Protein AF-A0A2N2EWG7-F1 (afdb_monomer)

Structure (mmCIF, N/CA/C/O backbone):
data_AF-A0A2N2EWG7-F1
#
_entry.id   AF-A0A2N2EWG7-F1
#
loop_
_atom_site.group_PDB
_atom_site.id
_atom_site.type_symbol
_atom_site.label_atom_id
_atom_site.label_alt_id
_atom_site.label_comp_id
_atom_site.label_asym_id
_atom_site.label_entity_id
_atom_site.label_seq_id
_atom_site.pdbx_PDB_ins_code
_atom_site.Cartn_x
_atom_site.Cartn_y
_atom_site.Cartn_z
_atom_site.occupancy
_atom_site.B_iso_or_equiv
_atom_site.auth_seq_id
_atom_site.auth_comp_id
_atom_site.auth_asym_id
_atom_site.auth_atom_id
_atom_site.pdbx_PDB_model_num
ATOM 1 N N . MET A 1 1 ? 13.189 10.263 -9.340 1.00 83.81 1 MET A N 1
ATOM 2 C CA . MET A 1 1 ? 13.014 10.207 -10.809 1.00 83.81 1 MET A CA 1
ATOM 3 C C . MET A 1 1 ? 13.813 9.030 -11.342 1.00 83.81 1 MET A C 1
ATOM 5 O O . MET A 1 1 ? 14.936 8.860 -10.896 1.00 83.81 1 MET A O 1
ATOM 9 N N . VAL A 1 2 ? 13.264 8.227 -12.261 1.00 85.94 2 VAL A N 1
ATOM 10 C CA . VAL A 1 2 ? 13.992 7.103 -12.879 1.00 85.94 2 VAL A CA 1
ATOM 11 C C . VAL A 1 2 ? 14.185 7.361 -14.363 1.00 85.94 2 VAL A C 1
ATOM 13 O O . VAL A 1 2 ? 13.211 7.573 -15.083 1.00 85.94 2 VAL A O 1
ATOM 16 N N . LEU A 1 3 ? 15.436 7.330 -14.805 1.00 79.25 3 LEU A N 1
ATOM 17 C CA . LEU A 1 3 ? 15.822 7.492 -16.194 1.00 79.25 3 LEU A CA 1
ATOM 18 C C . LEU A 1 3 ? 16.059 6.115 -16.815 1.00 79.25 3 LEU A C 1
ATOM 20 O O . LEU A 1 3 ? 17.023 5.425 -16.497 1.00 79.25 3 LEU A O 1
ATOM 24 N N . THR A 1 4 ? 15.134 5.692 -17.674 1.00 72.62 4 THR A N 1
ATOM 25 C CA . THR A 1 4 ? 15.161 4.329 -18.237 1.00 72.62 4 THR A CA 1
ATOM 26 C C . THR A 1 4 ? 16.084 4.191 -19.448 1.00 72.62 4 THR A C 1
ATOM 28 O O . THR A 1 4 ? 16.600 3.099 -19.666 1.00 72.62 4 THR A O 1
ATOM 31 N N . HIS A 1 5 ? 16.330 5.282 -20.189 1.00 67.25 5 HIS A N 1
ATOM 32 C CA . HIS A 1 5 ? 17.233 5.331 -21.344 1.00 67.25 5 HIS A CA 1
ATOM 33 C C . HIS A 1 5 ? 17.845 6.734 -21.536 1.00 67.25 5 HIS A C 1
ATOM 35 O O . HIS A 1 5 ? 17.292 7.737 -21.083 1.00 67.25 5 HIS A O 1
ATOM 41 N N . SER A 1 6 ? 18.982 6.824 -22.231 1.00 59.75 6 SER A N 1
ATOM 42 C CA . SER A 1 6 ? 19.779 8.059 -22.336 1.00 59.75 6 SER A CA 1
ATOM 43 C C . SER A 1 6 ? 19.158 9.157 -23.213 1.00 59.75 6 SER A C 1
ATOM 45 O O . SER A 1 6 ? 19.460 10.333 -23.011 1.00 59.75 6 SER A O 1
ATOM 47 N N . GLU A 1 7 ? 18.260 8.831 -24.151 1.00 59.31 7 GLU A N 1
ATOM 48 C CA . GLU A 1 7 ? 17.589 9.845 -24.988 1.00 59.31 7 GLU A CA 1
ATOM 49 C C . GLU A 1 7 ? 16.608 10.722 -24.184 1.00 59.31 7 GLU A C 1
ATOM 51 O O . GLU A 1 7 ? 16.435 11.896 -24.518 1.00 59.31 7 GLU A O 1
ATOM 56 N N . GLN A 1 8 ? 16.076 10.215 -23.061 1.00 62.16 8 GLN A N 1
ATOM 57 C CA . GLN A 1 8 ? 15.282 10.986 -22.089 1.00 62.16 8 GLN A CA 1
ATOM 58 C C . GLN A 1 8 ? 16.101 12.047 -21.337 1.00 62.16 8 GLN A C 1
ATOM 60 O O . GLN A 1 8 ? 15.524 12.968 -20.759 1.00 62.16 8 GLN A O 1
ATOM 65 N N . ALA A 1 9 ? 17.438 11.961 -21.348 1.00 59.84 9 ALA A N 1
ATOM 66 C CA . ALA A 1 9 ? 18.288 12.872 -20.583 1.00 59.84 9 ALA A CA 1
ATOM 67 C C . ALA A 1 9 ? 18.191 14.331 -21.062 1.00 59.84 9 ALA A C 1
ATOM 69 O O . ALA A 1 9 ? 18.396 15.260 -20.285 1.00 59.84 9 ALA A O 1
ATOM 70 N N . ARG A 1 10 ? 17.838 14.544 -22.337 1.00 61.44 10 ARG A N 1
ATOM 71 C CA . ARG A 1 10 ? 17.759 15.881 -22.951 1.00 61.44 10 ARG A CA 1
ATOM 72 C C . ARG A 1 10 ? 16.617 16.736 -22.399 1.00 61.44 10 ARG A C 1
ATOM 74 O O . ARG A 1 10 ? 16.722 17.959 -22.420 1.00 61.44 10 ARG A O 1
ATOM 81 N N . ASP A 1 11 ? 15.566 16.104 -21.880 1.00 67.44 11 ASP A N 1
ATOM 82 C CA . ASP A 1 11 ? 14.389 16.790 -21.336 1.00 67.44 11 ASP A CA 1
ATOM 83 C C . ASP A 1 11 ? 14.457 16.972 -19.806 1.00 67.44 11 ASP A C 1
ATOM 85 O O . ASP A 1 11 ? 13.598 17.634 -19.219 1.00 67.44 11 ASP A O 1
ATOM 89 N N . LEU A 1 12 ? 15.504 16.449 -19.149 1.00 73.12 12 LEU A N 1
ATOM 90 C CA . LEU A 1 12 ? 15.671 16.508 -17.690 1.00 73.12 12 LEU A CA 1
ATOM 91 C C . LEU A 1 12 ? 15.723 17.931 -17.150 1.00 73.12 12 LEU A C 1
ATOM 93 O O . LEU A 1 12 ? 15.145 18.204 -16.102 1.00 73.12 12 LEU A O 1
ATOM 97 N N . LYS A 1 13 ? 16.338 18.853 -17.894 1.00 71.94 13 LYS A N 1
ATOM 98 C CA . LYS A 1 13 ? 16.430 20.256 -17.489 1.00 71.94 13 LYS A CA 1
ATOM 99 C C . LYS A 1 13 ? 15.050 20.872 -17.241 1.00 71.94 13 LYS A C 1
ATOM 101 O O . LYS A 1 13 ? 14.829 21.510 -16.217 1.00 71.94 13 LY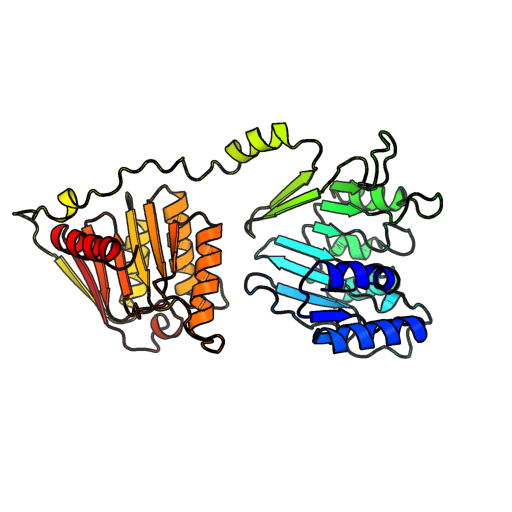S A O 1
ATOM 106 N N . GLN A 1 14 ? 14.086 20.628 -18.135 1.00 73.31 14 GLN A N 1
ATOM 107 C CA . GLN A 1 14 ? 12.720 21.128 -17.944 1.00 73.31 14 GLN A CA 1
ATOM 108 C C . GLN A 1 14 ? 12.051 20.480 -16.729 1.00 73.31 14 GLN A C 1
ATOM 110 O O . GLN A 1 14 ? 11.274 21.135 -16.038 1.00 73.31 14 GLN A O 1
ATOM 115 N N . VAL A 1 15 ? 12.354 19.212 -16.440 1.00 79.38 15 VAL A N 1
ATOM 116 C CA . VAL A 1 15 ? 11.842 18.543 -15.240 1.00 79.38 15 VAL A CA 1
ATOM 117 C C . VAL A 1 15 ? 12.425 19.191 -13.983 1.00 79.38 15 VAL A C 1
ATOM 119 O O . VAL A 1 15 ? 11.663 19.591 -13.111 1.00 79.38 15 VAL A O 1
ATOM 122 N N . PHE A 1 16 ? 13.740 19.391 -13.914 1.00 79.50 16 PHE A N 1
ATOM 123 C CA . PHE A 1 16 ? 14.407 20.001 -12.759 1.00 79.50 16 PHE A CA 1
ATOM 124 C C . PHE A 1 16 ? 14.077 21.486 -12.551 1.00 79.50 16 PHE A C 1
ATOM 126 O O . PHE A 1 16 ? 14.306 22.024 -11.465 1.00 79.50 16 PHE A O 1
ATOM 133 N N . GLU A 1 17 ? 13.592 22.181 -13.581 1.00 76.94 17 GLU A N 1
ATOM 134 C CA . GLU A 1 17 ? 13.088 23.556 -13.479 1.00 76.94 17 GLU A CA 1
ATOM 135 C C . GLU A 1 17 ? 11.651 23.624 -12.940 1.00 76.94 17 GLU A C 1
ATOM 137 O O . GLU A 1 17 ? 11.294 24.614 -12.305 1.00 76.94 17 GLU A O 1
ATOM 142 N N . ASN A 1 18 ? 10.830 22.595 -13.178 1.00 80.00 18 ASN A N 1
ATOM 143 C CA . ASN A 1 18 ? 9.395 22.618 -12.865 1.00 80.00 18 ASN A CA 1
ATOM 144 C C . ASN A 1 18 ? 8.986 21.699 -11.706 1.00 80.00 18 ASN A C 1
ATOM 146 O O . ASN A 1 18 ? 7.865 21.816 -11.212 1.00 80.00 18 ASN A O 1
ATOM 150 N N . PHE A 1 19 ? 9.863 20.792 -11.277 1.00 80.06 19 PHE A N 1
ATOM 151 C CA . PHE A 1 19 ? 9.586 19.809 -10.236 1.00 80.06 19 PHE A CA 1
ATOM 152 C C . PHE A 1 19 ? 10.737 19.731 -9.236 1.00 80.06 19 PHE A C 1
ATOM 154 O O . PHE A 1 19 ? 11.911 19.786 -9.604 1.00 80.06 19 PHE A O 1
ATOM 161 N N . GLU A 1 20 ? 10.386 19.558 -7.965 1.00 80.75 20 GLU A N 1
ATOM 162 C CA . GLU A 1 20 ? 11.341 19.218 -6.917 1.00 80.75 20 GLU A CA 1
ATOM 163 C C . GLU A 1 20 ? 11.695 17.730 -7.036 1.00 80.75 20 GLU A C 1
ATOM 165 O O . GLU A 1 20 ? 10.826 16.859 -6.964 1.00 80.75 20 GLU A O 1
ATOM 170 N N . VAL A 1 21 ? 12.972 17.437 -7.280 1.00 82.25 21 VAL A N 1
ATOM 171 C CA . VAL A 1 21 ? 13.471 16.074 -7.486 1.00 82.25 21 VAL A CA 1
ATOM 172 C C . VAL A 1 21 ? 14.511 15.778 -6.414 1.00 82.25 21 VAL A C 1
ATOM 174 O O . VAL A 1 21 ? 15.579 16.371 -6.430 1.00 82.25 21 VAL A O 1
ATOM 177 N N . GLY A 1 22 ? 14.213 14.854 -5.496 1.00 80.19 22 GLY A N 1
ATOM 178 C CA . GLY A 1 22 ? 15.157 14.461 -4.438 1.00 80.19 22 GLY A CA 1
ATOM 179 C C . GLY A 1 22 ? 16.220 13.450 -4.885 1.00 80.19 22 GLY A C 1
ATOM 180 O O . GLY A 1 22 ? 17.320 13.424 -4.342 1.00 80.19 22 GLY A O 1
ATOM 181 N N . GLU A 1 23 ? 15.914 12.633 -5.895 1.00 84.38 23 GLU A N 1
ATOM 182 C CA . GLU A 1 23 ? 16.796 11.569 -6.384 1.00 84.38 23 GLU A CA 1
ATOM 183 C C . GLU A 1 23 ? 16.608 11.342 -7.891 1.00 84.38 23 GLU A C 1
ATOM 185 O O . GLU A 1 23 ? 15.476 11.317 -8.391 1.00 84.38 23 GLU A O 1
ATOM 190 N N . LEU A 1 24 ? 17.712 11.126 -8.605 1.00 86.00 24 LEU A N 1
ATOM 191 C CA . LEU A 1 24 ? 17.774 10.606 -9.963 1.00 86.00 24 LEU A CA 1
ATOM 192 C C . LEU A 1 24 ? 18.407 9.209 -9.947 1.00 86.00 24 LEU A C 1
ATOM 194 O O . LEU A 1 24 ? 19.566 9.044 -9.578 1.00 86.00 24 LEU A O 1
ATOM 198 N N . VAL A 1 25 ? 17.648 8.223 -10.417 1.00 86.31 25 VAL A N 1
ATOM 199 C CA . VAL A 1 25 ? 18.092 6.843 -10.608 1.00 86.31 25 VAL A CA 1
ATOM 200 C C . VAL A 1 25 ? 18.395 6.607 -12.084 1.00 86.31 25 VAL A C 1
ATOM 202 O O . VAL A 1 25 ? 17.539 6.871 -12.931 1.00 86.31 25 VAL A O 1
ATOM 205 N N . ASP A 1 26 ? 19.563 6.046 -12.382 1.00 84.00 26 ASP A N 1
ATOM 206 C CA . ASP A 1 26 ? 20.010 5.729 -13.740 1.00 84.00 26 ASP A CA 1
ATOM 207 C C . ASP A 1 26 ? 20.639 4.323 -13.859 1.00 84.00 26 ASP A C 1
ATOM 209 O O . ASP A 1 26 ? 21.085 3.718 -12.891 1.00 84.00 26 ASP A O 1
ATOM 213 N N . SER A 1 27 ? 20.676 3.781 -15.072 1.00 75.69 27 SER A N 1
ATOM 214 C CA . SER A 1 27 ? 21.371 2.550 -15.464 1.00 75.69 27 SER A CA 1
ATOM 215 C C . SER A 1 27 ? 22.893 2.693 -15.605 1.00 75.69 27 SER A C 1
ATOM 217 O O . SER A 1 27 ? 23.578 1.689 -15.800 1.00 75.69 27 SER A O 1
ATOM 219 N N . HIS A 1 28 ? 23.429 3.917 -15.509 1.00 68.69 28 HIS A N 1
ATOM 220 C CA . HIS A 1 28 ? 24.799 4.267 -15.892 1.00 68.69 28 HIS A CA 1
ATOM 221 C C . HIS A 1 28 ? 25.083 3.972 -17.379 1.00 68.69 28 HIS A C 1
ATOM 223 O O . HIS A 1 28 ? 26.108 3.391 -17.741 1.00 68.69 28 HIS A O 1
ATOM 229 N N . GLY A 1 29 ? 24.141 4.354 -18.247 1.00 60.78 29 GLY A N 1
ATOM 230 C CA . GLY A 1 29 ? 24.258 4.187 -19.697 1.00 60.78 29 GLY A CA 1
ATOM 231 C C . GLY A 1 29 ? 25.415 4.985 -20.316 1.00 60.78 29 GLY A C 1
ATOM 232 O O . GLY A 1 29 ? 25.994 5.879 -19.696 1.00 60.78 29 GLY A O 1
ATOM 233 N N . GLN A 1 30 ? 25.761 4.680 -21.572 1.00 53.41 30 GLN A N 1
ATOM 234 C CA . GLN A 1 30 ? 26.696 5.511 -22.334 1.00 53.41 30 GLN A CA 1
ATOM 235 C C . GLN A 1 30 ? 25.982 6.775 -22.817 1.00 53.41 30 GLN A C 1
ATOM 237 O O . GLN A 1 30 ? 25.243 6.773 -23.800 1.00 53.41 30 GLN A O 1
ATOM 242 N N . TYR A 1 31 ? 26.208 7.863 -22.100 1.00 57.19 31 TYR A N 1
ATOM 243 C CA . TYR A 1 31 ? 25.895 9.213 -22.542 1.00 57.19 31 TYR A CA 1
ATOM 244 C C . TYR A 1 31 ? 27.021 9.743 -23.431 1.00 57.19 31 TYR A C 1
ATOM 246 O O . TYR A 1 31 ? 28.180 9.353 -23.266 1.00 57.19 31 TYR A O 1
ATOM 254 N N . ASP A 1 32 ? 26.716 10.694 -24.316 1.00 56.31 32 ASP A N 1
ATOM 255 C CA . ASP A 1 32 ? 27.773 11.573 -24.820 1.00 56.31 32 ASP A CA 1
ATOM 256 C C . ASP A 1 32 ? 28.439 12.255 -23.610 1.00 56.31 32 ASP A C 1
ATOM 258 O O . ASP A 1 32 ? 27.749 12.796 -22.737 1.00 56.31 32 ASP A O 1
ATOM 262 N N . LEU A 1 33 ? 29.772 12.192 -23.542 1.00 56.16 33 LEU A N 1
ATOM 263 C CA . LEU A 1 33 ? 30.591 12.681 -22.427 1.00 56.16 33 LEU A CA 1
ATOM 264 C C . LEU A 1 33 ? 30.245 14.127 -22.056 1.00 56.16 33 LEU A C 1
ATOM 266 O O . LEU A 1 33 ? 30.310 14.491 -20.881 1.00 56.16 33 LEU A O 1
ATOM 270 N N . LEU A 1 34 ? 29.867 14.937 -23.050 1.00 58.47 34 LEU A N 1
ATOM 271 C CA . LEU A 1 34 ? 29.485 16.328 -22.841 1.00 58.47 34 LEU A CA 1
ATOM 272 C C . LEU A 1 34 ? 28.142 16.450 -22.101 1.00 58.47 34 LEU A C 1
ATOM 274 O O . LEU A 1 34 ? 28.074 17.125 -21.077 1.00 58.47 34 LEU A O 1
ATOM 278 N N . GLY A 1 35 ? 27.105 15.736 -22.552 1.00 67.06 35 GLY A N 1
ATOM 279 C CA . GLY A 1 35 ? 25.770 15.786 -21.943 1.00 67.06 35 GLY A CA 1
ATOM 280 C C . GLY A 1 35 ? 25.703 15.140 -20.556 1.00 67.06 35 GLY A C 1
ATOM 281 O O . GLY A 1 35 ? 24.984 15.619 -19.684 1.00 67.06 35 GLY A O 1
ATOM 282 N N . TYR A 1 36 ? 26.492 14.090 -20.308 1.00 71.62 36 TYR A N 1
ATOM 283 C CA . TYR A 1 36 ? 26.570 13.478 -18.975 1.00 71.62 36 TYR A CA 1
ATOM 284 C C . TYR A 1 36 ? 27.190 14.410 -17.945 1.00 71.62 36 TYR A C 1
ATOM 286 O O . TYR A 1 36 ? 26.730 14.492 -16.810 1.00 71.62 36 TYR A O 1
ATOM 294 N N . LYS A 1 37 ? 28.251 15.119 -18.341 1.00 72.94 37 LYS A N 1
ATOM 295 C CA . LYS A 1 37 ? 28.922 16.064 -17.459 1.00 72.94 37 LYS A CA 1
ATOM 296 C C . LYS A 1 37 ? 27.983 17.209 -17.081 1.00 72.94 37 LYS A C 1
ATOM 298 O O . LYS A 1 37 ? 27.906 17.552 -15.907 1.00 72.94 37 LYS A O 1
ATOM 303 N N . GLU A 1 38 ? 27.247 17.747 -18.052 1.00 76.94 38 GLU A N 1
ATOM 304 C CA . GLU A 1 38 ? 26.230 18.776 -17.807 1.00 76.94 38 GLU A CA 1
ATOM 305 C C . GLU A 1 38 ? 25.141 18.285 -16.843 1.00 76.94 38 GLU A C 1
ATOM 307 O O . GLU A 1 38 ? 24.789 19.008 -15.912 1.00 76.94 38 GLU A O 1
ATOM 312 N N . LEU A 1 39 ? 24.675 17.040 -17.006 1.00 77.06 39 LEU A N 1
ATOM 313 C CA . LEU A 1 39 ? 23.724 16.417 -16.086 1.00 77.06 39 LEU A CA 1
ATOM 314 C C . LEU A 1 39 ? 24.285 16.340 -14.659 1.00 77.06 39 LEU A C 1
ATOM 316 O O . LEU A 1 39 ? 23.638 16.811 -13.730 1.00 77.06 39 LEU A O 1
ATOM 320 N N . LEU A 1 40 ? 25.490 15.793 -14.474 1.00 78.88 40 LEU A N 1
ATOM 321 C CA . LEU A 1 40 ? 26.104 15.674 -13.146 1.00 78.88 40 LEU A CA 1
ATOM 322 C C . LEU A 1 40 ? 26.315 17.041 -12.476 1.00 78.88 40 LEU A C 1
ATOM 324 O O . LEU A 1 40 ? 26.074 17.176 -11.279 1.00 78.88 40 LEU A O 1
ATOM 328 N N . GLU A 1 41 ? 26.717 18.062 -13.239 1.00 80.62 41 GLU A N 1
ATOM 329 C CA . GLU A 1 41 ? 26.834 19.434 -12.732 1.00 80.62 41 GLU A CA 1
ATOM 330 C C . GLU A 1 41 ? 25.479 20.018 -12.303 1.00 80.62 41 GLU A C 1
ATOM 332 O O . GLU A 1 41 ? 25.420 20.807 -11.361 1.00 80.62 41 GLU A O 1
ATOM 337 N N . GLU A 1 42 ? 24.391 19.684 -12.998 1.00 79.69 42 GLU A N 1
ATOM 338 C CA . GLU A 1 42 ? 23.047 20.142 -12.642 1.00 79.69 42 GLU A CA 1
ATOM 339 C C . GLU A 1 42 ? 22.508 19.441 -11.389 1.00 79.69 42 GLU A C 1
ATOM 341 O O . GLU A 1 42 ? 21.919 20.108 -10.533 1.00 79.69 42 GLU A O 1
ATOM 346 N N . LEU A 1 43 ? 22.768 18.138 -11.240 1.00 80.69 43 LEU A N 1
ATOM 347 C CA . LEU A 1 43 ? 22.423 17.379 -10.034 1.00 80.69 43 LEU A CA 1
ATOM 348 C C . LEU A 1 43 ? 23.145 17.938 -8.803 1.00 80.69 43 LEU A C 1
ATOM 350 O O . LEU A 1 43 ? 22.502 18.176 -7.781 1.00 80.69 43 LEU A O 1
ATOM 354 N N . ASP A 1 44 ? 24.445 18.225 -8.925 1.00 79.12 44 ASP A N 1
ATOM 355 C CA . ASP A 1 44 ? 25.258 18.799 -7.845 1.00 79.12 44 ASP A CA 1
ATOM 356 C C . ASP A 1 44 ? 24.757 20.195 -7.437 1.00 79.12 44 ASP A C 1
ATOM 358 O O . ASP A 1 44 ? 24.492 20.452 -6.263 1.00 79.12 44 ASP A O 1
ATOM 362 N N . LYS A 1 45 ? 24.494 21.079 -8.414 1.00 80.56 45 LYS A N 1
ATOM 363 C CA . LYS A 1 45 ? 23.946 22.430 -8.162 1.00 80.56 45 LYS A CA 1
ATOM 364 C C . LYS A 1 45 ? 22.601 22.415 -7.435 1.00 80.56 45 LYS A C 1
ATOM 366 O O . LYS A 1 45 ? 22.282 23.377 -6.736 1.00 80.56 45 LYS A O 1
ATOM 371 N N . LYS A 1 46 ? 21.788 21.380 -7.655 1.00 79.06 46 LYS A N 1
ATOM 372 C CA . LYS A 1 46 ? 20.432 21.247 -7.104 1.00 79.06 46 LYS A CA 1
ATOM 373 C C . LYS A 1 46 ? 20.356 20.291 -5.909 1.00 79.06 46 LYS A C 1
ATOM 375 O O . LYS A 1 46 ? 19.259 20.082 -5.406 1.00 79.06 46 LYS A O 1
ATOM 380 N N . PHE A 1 47 ? 21.487 19.750 -5.448 1.00 79.06 47 PHE A N 1
ATOM 381 C CA . PHE A 1 47 ? 21.560 18.758 -4.367 1.00 79.06 47 PHE A CA 1
ATOM 382 C C . PHE A 1 47 ? 20.666 17.526 -4.604 1.00 79.06 47 PHE A C 1
ATOM 384 O O . PHE A 1 47 ? 20.078 16.982 -3.672 1.00 79.06 47 PHE A O 1
ATOM 391 N N . ILE A 1 48 ? 20.560 17.084 -5.859 1.00 79.12 48 ILE A N 1
ATOM 392 C CA . ILE A 1 48 ? 19.774 15.906 -6.240 1.00 79.12 48 ILE A CA 1
ATOM 393 C C . ILE A 1 48 ? 20.645 14.665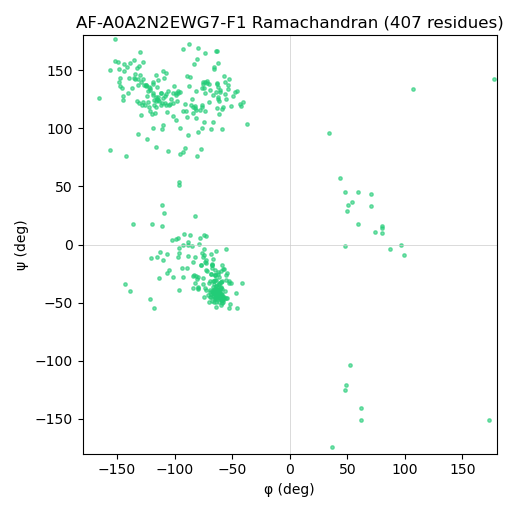 -6.046 1.00 79.12 48 ILE A C 1
ATOM 395 O O . ILE A 1 48 ? 21.740 14.581 -6.607 1.00 79.12 48 ILE A O 1
ATOM 399 N N . LEU A 1 49 ? 20.162 13.685 -5.278 1.00 78.75 49 LEU A N 1
ATOM 400 C CA . LEU A 1 49 ? 20.873 12.419 -5.099 1.00 78.75 49 LEU A CA 1
ATOM 401 C C . LEU A 1 49 ? 20.976 11.679 -6.435 1.00 78.75 49 LEU A C 1
ATOM 403 O O . LEU A 1 49 ? 20.016 11.637 -7.198 1.00 78.75 49 LEU A O 1
ATOM 407 N N . TYR A 1 50 ? 22.131 11.082 -6.714 1.00 79.06 50 TYR A N 1
ATOM 408 C CA . TYR A 1 50 ? 22.345 10.282 -7.915 1.00 79.06 50 TYR A CA 1
ATOM 409 C C . TYR A 1 50 ? 22.594 8.830 -7.536 1.00 79.06 50 TYR A C 1
ATOM 411 O O . TYR A 1 50 ? 23.498 8.536 -6.751 1.00 79.06 50 TYR A O 1
ATOM 419 N N . ASP A 1 51 ? 21.806 7.929 -8.111 1.00 82.62 51 ASP A N 1
ATOM 420 C CA . ASP A 1 51 ? 21.840 6.519 -7.771 1.00 82.62 51 ASP A CA 1
ATOM 421 C C . ASP A 1 51 ? 21.834 5.627 -9.015 1.00 82.62 51 ASP A C 1
ATOM 423 O O . ASP A 1 51 ? 21.229 5.938 -10.040 1.00 82.62 51 ASP A O 1
ATOM 427 N N . ILE A 1 52 ? 22.518 4.487 -8.923 1.00 81.88 52 ILE A N 1
ATOM 428 C CA . ILE A 1 52 ? 22.632 3.527 -10.020 1.00 81.88 52 ILE A CA 1
ATOM 429 C C . ILE A 1 52 ? 21.722 2.329 -9.737 1.00 81.88 52 ILE A C 1
ATOM 431 O O . ILE A 1 52 ? 21.870 1.618 -8.732 1.00 81.88 52 ILE A O 1
ATOM 435 N N . ALA A 1 53 ? 20.787 2.086 -10.651 1.00 86.44 53 ALA A N 1
ATOM 436 C CA . ALA A 1 53 ? 19.914 0.926 -10.654 1.00 86.44 53 ALA A CA 1
ATOM 437 C C . ALA A 1 53 ? 20.713 -0.343 -10.962 1.00 86.44 53 ALA A C 1
ATOM 439 O O . ALA A 1 53 ? 21.504 -0.394 -11.900 1.00 86.44 53 ALA A O 1
ATOM 440 N N . LYS A 1 54 ? 20.495 -1.392 -10.164 1.00 86.69 54 LYS A N 1
ATOM 441 C CA . LYS A 1 54 ? 21.062 -2.730 -10.374 1.00 86.69 54 LYS A CA 1
ATOM 442 C C . LYS A 1 54 ? 20.051 -3.783 -9.956 1.00 86.69 54 LYS A C 1
ATOM 444 O O . LYS A 1 54 ? 19.298 -3.578 -9.010 1.00 86.69 54 LYS A O 1
ATOM 449 N N . ARG A 1 55 ? 20.082 -4.937 -10.611 1.00 90.12 55 ARG A N 1
ATOM 450 C CA . ARG A 1 55 ? 19.152 -6.043 -10.392 1.00 90.12 55 ARG A CA 1
ATOM 451 C C . ARG A 1 55 ? 19.092 -6.461 -8.923 1.00 90.12 55 ARG A C 1
ATOM 453 O O . ARG A 1 55 ? 20.125 -6.671 -8.272 1.00 90.12 55 ARG A O 1
ATOM 460 N N . GLY A 1 56 ? 17.871 -6.634 -8.429 1.00 85.88 56 GLY A N 1
ATOM 461 C CA . GLY A 1 56 ? 17.560 -6.971 -7.044 1.00 85.88 56 GLY A CA 1
ATOM 462 C C . GLY A 1 56 ? 17.735 -5.804 -6.074 1.00 85.88 56 GLY A C 1
ATOM 463 O O . GLY A 1 56 ? 17.766 -6.034 -4.868 1.00 85.88 56 GLY A O 1
ATOM 464 N N . LYS A 1 57 ? 17.921 -4.577 -6.572 1.00 87.81 57 LYS A N 1
ATOM 465 C CA . LYS A 1 57 ? 17.757 -3.368 -5.769 1.00 87.81 57 LYS A CA 1
ATOM 466 C C . LYS A 1 57 ? 16.271 -3.107 -5.579 1.00 87.81 57 LYS A C 1
ATOM 468 O O . LYS A 1 57 ? 15.502 -3.242 -6.529 1.00 87.81 57 LYS A O 1
ATOM 473 N N . VAL A 1 58 ? 15.903 -2.718 -4.367 1.00 88.88 58 VAL A N 1
ATOM 474 C CA . VAL A 1 58 ? 14.544 -2.314 -4.020 1.00 88.88 58 VAL A CA 1
ATOM 475 C C . VAL A 1 58 ? 14.570 -0.846 -3.626 1.00 88.88 58 VAL A C 1
ATOM 477 O O . VAL A 1 58 ? 15.475 -0.427 -2.902 1.00 88.88 58 VAL A O 1
ATOM 480 N N . PHE A 1 59 ? 13.605 -0.075 -4.119 1.00 83.69 59 PHE A N 1
ATOM 481 C CA . PHE A 1 59 ? 13.418 1.312 -3.719 1.00 83.69 59 PHE A CA 1
ATOM 482 C C . PHE A 1 59 ? 12.294 1.436 -2.695 1.00 83.69 59 PHE A C 1
ATOM 484 O O . PHE A 1 59 ? 11.211 0.888 -2.878 1.00 83.69 59 PHE A O 1
ATOM 491 N N . SER A 1 60 ? 12.533 2.230 -1.655 1.00 77.31 60 SER A N 1
ATOM 492 C CA . SER A 1 60 ? 11.545 2.540 -0.618 1.00 77.31 60 SER A CA 1
ATOM 493 C C . SER A 1 60 ? 10.839 3.866 -0.916 1.00 77.31 60 SER A C 1
ATOM 495 O O . SER A 1 60 ? 10.826 4.761 -0.075 1.00 77.31 60 SER A O 1
ATOM 497 N N . TRP A 1 61 ? 10.309 4.028 -2.135 1.00 80.00 61 TRP A N 1
ATOM 498 C CA . TRP A 1 61 ? 9.645 5.277 -2.545 1.00 80.00 61 TRP A CA 1
ATOM 499 C C . TRP A 1 61 ? 8.343 5.522 -1.792 1.00 80.00 61 TRP A C 1
ATOM 501 O O . TRP A 1 61 ? 8.042 6.648 -1.412 1.00 80.00 61 TRP A O 1
ATOM 511 N N . ASP A 1 62 ? 7.578 4.457 -1.584 1.00 80.06 62 ASP A N 1
ATOM 512 C CA . ASP A 1 62 ? 6.404 4.454 -0.732 1.00 80.06 62 ASP A CA 1
ATOM 513 C C . ASP A 1 62 ? 6.325 3.071 -0.071 1.00 80.06 62 ASP A C 1
ATOM 515 O O . ASP A 1 62 ? 6.527 2.065 -0.749 1.00 80.06 62 ASP A O 1
ATOM 519 N N . PRO A 1 63 ? 6.073 2.984 1.239 1.00 61.00 63 PRO A N 1
ATOM 520 C CA . PRO A 1 63 ? 6.030 1.712 1.954 1.00 61.00 63 PRO A CA 1
ATOM 521 C C . PRO A 1 63 ? 4.868 0.796 1.544 1.00 61.00 63 PRO A C 1
ATOM 523 O O . PRO A 1 63 ? 4.879 -0.373 1.916 1.00 61.00 63 PRO A O 1
ATOM 526 N N . LEU A 1 64 ? 3.872 1.292 0.798 1.00 69.25 64 LEU A N 1
ATOM 527 C CA . LEU A 1 64 ? 2.835 0.461 0.177 1.00 69.25 64 LEU A CA 1
ATOM 528 C C . LEU A 1 64 ? 3.286 -0.164 -1.152 1.00 69.25 64 LEU A C 1
ATOM 530 O O . LEU A 1 64 ? 2.577 -1.011 -1.697 1.00 69.25 64 LEU A O 1
ATOM 534 N N . LEU A 1 65 ? 4.425 0.271 -1.693 1.00 83.88 65 LEU A N 1
ATOM 535 C CA . LEU A 1 65 ? 4.945 -0.177 -2.974 1.00 83.88 65 LEU A CA 1
ATOM 536 C C . LEU A 1 65 ? 6.170 -1.066 -2.775 1.00 83.88 65 LEU A C 1
ATOM 538 O O . LEU A 1 65 ? 7.166 -0.665 -2.179 1.00 83.88 65 LEU A O 1
ATOM 542 N N . GLU A 1 66 ? 6.142 -2.245 -3.383 1.00 89.38 66 GLU A N 1
ATOM 543 C CA . GLU A 1 66 ? 7.363 -2.999 -3.643 1.00 89.38 66 GLU A CA 1
ATOM 544 C C . GLU A 1 66 ? 7.897 -2.570 -5.007 1.00 89.38 66 GLU A C 1
ATOM 546 O O . GLU A 1 66 ? 7.300 -2.859 -6.047 1.00 89.38 66 GLU A O 1
ATOM 551 N N . VAL A 1 67 ? 9.011 -1.843 -5.008 1.00 94.44 67 VAL A N 1
ATOM 552 C CA . VAL A 1 67 ? 9.636 -1.331 -6.229 1.00 94.44 67 VAL A CA 1
ATOM 553 C C . VAL A 1 67 ? 10.953 -2.066 -6.450 1.00 94.44 67 VAL A C 1
ATOM 555 O O . VAL A 1 67 ? 11.959 -1.722 -5.837 1.00 94.44 67 VAL A O 1
ATOM 558 N N . GLU A 1 68 ? 10.963 -3.075 -7.320 1.00 95.19 68 GLU A N 1
ATOM 559 C CA . GLU A 1 68 ? 12.143 -3.898 -7.610 1.00 95.19 68 GLU A CA 1
ATOM 560 C C . GLU A 1 68 ? 12.748 -3.562 -8.978 1.00 95.19 68 GLU A C 1
ATOM 562 O O . GLU A 1 68 ? 12.071 -3.541 -10.008 1.00 95.19 68 GLU A O 1
ATOM 567 N N . VAL A 1 69 ? 14.066 -3.372 -9.003 1.00 94.50 69 VAL A N 1
ATOM 568 C CA . VAL A 1 69 ? 14.859 -3.303 -10.231 1.00 94.50 69 VAL A CA 1
ATOM 569 C C . VAL A 1 69 ? 15.175 -4.717 -10.719 1.00 94.50 69 VAL A C 1
ATOM 571 O O . VAL A 1 69 ? 15.883 -5.472 -10.051 1.00 94.50 69 VAL A O 1
ATOM 574 N N . LEU A 1 70 ? 14.720 -5.060 -11.922 1.00 94.69 70 LEU A N 1
ATOM 575 C CA . LEU A 1 70 ? 14.974 -6.345 -12.582 1.00 94.69 70 LEU A CA 1
ATOM 576 C C . LEU A 1 70 ? 16.211 -6.314 -13.497 1.00 94.69 70 LEU A C 1
ATOM 578 O O . LEU A 1 70 ? 16.864 -7.338 -13.686 1.00 94.69 70 LEU A O 1
ATOM 582 N N . ASN A 1 71 ? 16.561 -5.148 -14.043 1.00 91.44 71 ASN A N 1
ATOM 583 C CA . ASN A 1 71 ? 17.724 -4.919 -14.916 1.00 91.44 71 ASN A CA 1
ATOM 584 C C . ASN A 1 71 ? 18.249 -3.483 -14.701 1.00 91.44 71 ASN A C 1
ATOM 586 O O . ASN A 1 71 ? 17.420 -2.642 -14.346 1.00 91.44 71 ASN A O 1
ATOM 590 N N . PRO A 1 72 ? 19.551 -3.156 -14.870 1.00 88.00 72 PRO A N 1
ATOM 591 C CA . PRO A 1 72 ? 20.698 -3.958 -15.350 1.00 88.00 72 PRO A CA 1
ATOM 592 C C . PRO A 1 72 ? 21.222 -5.006 -14.351 1.00 88.00 72 PRO A C 1
ATOM 594 O O . PRO A 1 72 ? 20.917 -4.921 -13.164 1.00 88.00 72 PRO A O 1
ATOM 597 N N . PRO A 1 73 ? 22.038 -5.998 -14.762 1.00 80.62 73 PRO A N 1
ATOM 598 C CA . PRO A 1 73 ? 22.647 -6.975 -13.849 1.00 80.62 73 PRO A CA 1
ATOM 599 C C . PRO A 1 73 ? 23.604 -6.337 -12.816 1.00 80.62 73 PRO A C 1
ATOM 601 O O . PRO A 1 73 ? 24.178 -5.275 -13.032 1.00 80.62 73 PRO A O 1
ATOM 604 N N . ARG A 1 74 ? 23.818 -7.009 -11.667 1.00 70.06 74 ARG A N 1
ATOM 605 C CA . ARG A 1 74 ? 24.669 -6.505 -10.557 1.00 70.06 74 ARG A CA 1
ATOM 606 C C . ARG A 1 74 ? 26.136 -6.278 -10.936 1.00 70.06 74 ARG A C 1
ATOM 608 O O . ARG A 1 74 ? 26.777 -5.386 -10.381 1.00 70.06 74 ARG A O 1
ATOM 615 N N . GLN A 1 75 ? 26.657 -7.101 -11.838 1.00 63.62 75 GLN A N 1
ATOM 616 C CA . GLN A 1 75 ? 27.951 -6.926 -12.487 1.00 63.62 75 GLN A CA 1
ATOM 617 C C . GLN A 1 75 ? 27.669 -6.798 -13.979 1.00 63.62 75 GLN A C 1
ATOM 619 O O . GLN A 1 75 ? 26.927 -7.621 -14.519 1.00 63.62 75 GLN A O 1
ATOM 624 N N . ALA A 1 76 ? 28.230 -5.777 -14.628 1.00 53.06 76 ALA A N 1
ATOM 625 C CA . ALA A 1 76 ? 28.205 -5.701 -16.079 1.00 53.06 76 ALA A CA 1
ATOM 626 C C . ALA A 1 76 ? 28.881 -6.970 -16.611 1.00 53.06 76 ALA A C 1
ATOM 628 O O . ALA A 1 76 ? 30.041 -7.240 -16.294 1.00 53.06 76 ALA A O 1
ATOM 629 N N . CYS A 1 77 ? 28.154 -7.797 -17.357 1.00 44.72 77 CYS A N 1
ATOM 630 C CA . CYS A 1 77 ? 28.780 -8.910 -18.047 1.00 44.72 77 CYS A CA 1
ATOM 631 C C . CYS A 1 77 ? 29.656 -8.310 -19.152 1.00 44.72 77 CYS A C 1
ATOM 633 O O . CYS A 1 77 ? 29.155 -7.996 -20.224 1.00 44.72 77 CYS A O 1
ATOM 635 N N . GLU A 1 78 ? 30.968 -8.190 -18.919 1.00 41.41 78 GLU A N 1
ATOM 636 C CA . GLU A 1 78 ? 31.971 -7.766 -19.920 1.00 41.41 78 GLU A CA 1
ATOM 637 C C . GLU A 1 78 ? 31.967 -8.624 -21.206 1.00 41.41 78 GLU A C 1
ATOM 639 O O . GLU A 1 78 ? 32.702 -8.340 -22.148 1.00 41.41 78 GLU A O 1
ATOM 644 N N . LYS A 1 79 ? 31.153 -9.687 -21.268 1.00 41.91 79 LYS A N 1
ATOM 645 C CA . LYS A 1 79 ? 31.073 -10.625 -22.393 1.00 41.91 79 LYS A CA 1
ATOM 646 C C . LYS A 1 79 ? 29.765 -10.598 -23.183 1.00 41.91 79 LYS A C 1
ATOM 648 O O . LYS A 1 79 ? 29.723 -11.231 -24.234 1.00 41.91 79 LYS A O 1
ATOM 653 N N . ASP A 1 80 ? 28.746 -9.852 -22.762 1.00 44.62 80 ASP A N 1
ATOM 654 C CA . ASP A 1 80 ? 27.512 -9.722 -23.547 1.00 44.62 80 ASP A CA 1
ATOM 655 C C . ASP A 1 80 ? 27.589 -8.497 -24.468 1.00 44.62 80 ASP A C 1
ATOM 657 O O . ASP A 1 80 ? 27.095 -7.413 -24.176 1.00 44.62 80 ASP A O 1
ATOM 661 N N . SER A 1 81 ? 28.297 -8.717 -25.579 1.00 42.41 81 SER A N 1
ATOM 662 C CA . SER A 1 81 ? 28.014 -8.200 -26.923 1.00 42.41 81 SER A CA 1
ATOM 663 C C . SER A 1 81 ? 27.383 -6.806 -27.023 1.00 42.41 81 SER A C 1
ATOM 665 O O . SER A 1 81 ? 26.164 -6.712 -27.007 1.00 42.41 81 SER A O 1
ATOM 667 N N . GLY A 1 82 ? 28.204 -5.768 -27.223 1.00 46.56 82 GLY A N 1
ATOM 668 C CA . GLY A 1 82 ? 28.010 -4.633 -28.155 1.00 46.56 82 GLY A CA 1
ATOM 669 C C . GLY A 1 82 ? 26.685 -3.851 -28.229 1.00 46.56 82 GLY A C 1
ATOM 670 O O . GLY A 1 82 ? 26.615 -2.914 -29.019 1.00 46.56 82 GLY A O 1
ATOM 671 N N . ASP A 1 83 ? 25.658 -4.195 -27.458 1.00 53.03 83 ASP A N 1
ATOM 672 C CA . ASP A 1 83 ? 24.293 -3.708 -27.593 1.00 53.03 83 ASP A CA 1
ATOM 673 C C . ASP A 1 83 ? 23.886 -2.964 -26.320 1.00 53.03 83 ASP A C 1
ATOM 675 O O . ASP A 1 83 ? 23.586 -3.541 -25.272 1.00 53.03 83 ASP A O 1
ATOM 679 N N . LEU A 1 84 ? 23.953 -1.641 -26.430 1.00 55.00 84 LEU A N 1
ATOM 680 C CA . LEU A 1 84 ? 23.876 -0.680 -25.332 1.00 55.00 84 LEU A CA 1
ATOM 681 C C . LEU A 1 84 ? 22.530 -0.723 -24.589 1.00 55.00 84 LEU A C 1
ATOM 683 O O . LEU A 1 84 ? 22.485 -0.418 -23.398 1.00 55.00 84 LEU A O 1
ATOM 687 N N . ASN A 1 85 ? 21.461 -1.174 -25.253 1.00 55.19 85 ASN A N 1
ATOM 688 C CA . ASN A 1 85 ? 20.105 -1.219 -24.693 1.00 55.19 85 ASN A CA 1
ATOM 689 C C . ASN A 1 85 ? 19.900 -2.367 -23.685 1.00 55.19 85 ASN A C 1
ATOM 691 O O . ASN A 1 85 ? 18.899 -2.410 -22.974 1.00 55.19 85 ASN A O 1
ATOM 695 N N . ASN A 1 86 ? 20.846 -3.306 -23.575 1.00 64.38 86 ASN A N 1
ATOM 696 C CA . ASN A 1 86 ? 20.742 -4.420 -22.625 1.00 64.38 86 ASN A CA 1
ATOM 697 C C . ASN A 1 86 ? 21.004 -4.016 -21.165 1.00 64.38 86 ASN A C 1
ATOM 699 O O . ASN A 1 86 ? 20.753 -4.805 -20.253 1.00 64.38 86 ASN A O 1
ATOM 703 N N . ASN A 1 87 ? 21.462 -2.784 -20.929 1.00 74.31 87 ASN A N 1
ATOM 704 C CA . ASN A 1 87 ? 21.656 -2.238 -19.587 1.00 74.31 87 ASN A CA 1
ATOM 705 C C . ASN A 1 87 ? 20.506 -1.335 -19.120 1.00 74.31 87 ASN A C 1
ATOM 707 O O . ASN A 1 87 ? 20.596 -0.762 -18.040 1.00 74.31 87 ASN A O 1
ATOM 711 N N . GLU A 1 88 ? 19.427 -1.207 -19.890 1.00 81.81 88 GLU A N 1
ATOM 712 C CA . GLU A 1 88 ? 18.316 -0.336 -19.510 1.00 81.81 88 GLU A CA 1
ATOM 713 C C . GLU A 1 88 ? 17.577 -0.810 -18.256 1.00 81.81 88 GLU A C 1
ATOM 715 O O . GLU A 1 88 ? 17.545 -2.003 -17.928 1.00 81.81 88 GLU A O 1
ATOM 720 N N . ILE A 1 89 ? 16.971 0.144 -17.544 1.00 88.62 89 ILE A N 1
ATOM 721 C CA . ILE A 1 89 ? 16.252 -0.154 -16.308 1.00 88.62 89 ILE A CA 1
ATOM 722 C C . ILE A 1 89 ? 14.938 -0.855 -16.644 1.00 88.62 89 ILE A C 1
ATOM 724 O O . ILE A 1 89 ? 14.019 -0.244 -17.189 1.00 88.62 89 ILE A O 1
ATOM 728 N N . ALA A 1 90 ? 14.833 -2.115 -16.228 1.00 93.69 90 ALA A N 1
ATOM 729 C CA . ALA A 1 90 ? 13.558 -2.807 -16.110 1.00 93.69 90 ALA A CA 1
ATOM 730 C C . ALA A 1 90 ? 13.109 -2.754 -14.648 1.00 93.69 90 ALA A C 1
ATOM 732 O O . ALA A 1 90 ? 13.840 -3.193 -13.758 1.00 93.69 90 ALA A O 1
ATOM 733 N N . LEU A 1 91 ? 11.918 -2.217 -14.399 1.00 95.19 91 LEU A N 1
ATOM 734 C CA . LEU A 1 91 ? 11.376 -1.974 -13.065 1.00 95.19 91 LEU A CA 1
ATOM 735 C C . LEU A 1 91 ? 10.034 -2.686 -12.905 1.00 95.19 91 LEU A C 1
ATOM 737 O O . LEU A 1 91 ? 9.153 -2.542 -13.754 1.00 95.19 91 LEU A O 1
ATOM 741 N N . LYS A 1 92 ? 9.855 -3.400 -11.797 1.00 97.25 92 LYS A N 1
ATOM 742 C CA . LYS A 1 92 ? 8.553 -3.907 -11.373 1.00 97.25 92 LYS A CA 1
ATOM 743 C C . LYS A 1 92 ? 8.069 -3.113 -10.168 1.00 97.25 92 LYS A C 1
ATOM 745 O O . LYS A 1 92 ? 8.807 -2.952 -9.202 1.00 97.25 92 LYS A O 1
ATOM 750 N N . ILE A 1 93 ? 6.834 -2.632 -10.236 1.00 96.38 93 ILE A N 1
ATOM 751 C CA . ILE A 1 93 ? 6.159 -1.962 -9.124 1.00 96.38 93 ILE A CA 1
ATOM 752 C C . ILE A 1 93 ? 4.962 -2.811 -8.732 1.00 96.38 93 ILE A C 1
ATOM 754 O O . ILE A 1 93 ? 4.095 -3.069 -9.565 1.00 96.38 93 ILE A O 1
ATOM 758 N N . THR A 1 94 ? 4.891 -3.221 -7.475 1.00 92.31 94 THR A N 1
ATOM 759 C CA . THR A 1 94 ? 3.756 -3.963 -6.930 1.00 92.31 94 THR A CA 1
ATOM 760 C C . THR A 1 94 ? 3.085 -3.132 -5.850 1.00 92.31 94 THR A C 1
ATOM 762 O O . THR A 1 94 ? 3.735 -2.700 -4.905 1.00 92.31 94 THR A O 1
ATOM 765 N N . TYR A 1 95 ? 1.776 -2.936 -5.982 1.00 86.00 95 TYR A N 1
ATOM 766 C CA . TYR A 1 95 ? 0.918 -2.450 -4.913 1.00 86.00 95 TYR A CA 1
ATOM 767 C C . TYR A 1 95 ? 0.017 -3.605 -4.469 1.00 86.00 95 TYR A C 1
ATOM 769 O O . TYR A 1 95 ? -0.941 -3.960 -5.161 1.00 86.00 95 TYR A O 1
ATOM 777 N N . ASN A 1 96 ? 0.357 -4.221 -3.333 1.00 80.50 96 ASN A N 1
ATOM 778 C CA . ASN A 1 96 ? -0.295 -5.423 -2.806 1.00 80.50 96 ASN A CA 1
ATOM 779 C C . ASN A 1 96 ? -0.367 -6.567 -3.851 1.00 80.50 96 ASN A C 1
ATOM 781 O O . ASN A 1 96 ? 0.644 -7.205 -4.126 1.00 80.50 96 ASN A O 1
ATOM 785 N N . LYS A 1 97 ? -1.521 -6.839 -4.473 1.00 77.50 97 LYS A N 1
ATOM 786 C CA . LYS A 1 97 ? -1.701 -7.902 -5.483 1.00 77.50 97 LYS A CA 1
ATOM 787 C C . LYS A 1 97 ? -1.615 -7.408 -6.926 1.00 77.50 97 LYS A C 1
ATOM 789 O O . LYS A 1 97 ? -1.554 -8.229 -7.843 1.00 77.50 97 LYS A O 1
ATOM 794 N N . VAL A 1 98 ? -1.620 -6.095 -7.148 1.00 81.50 98 VAL A N 1
ATOM 795 C CA . VAL A 1 98 ? -1.591 -5.495 -8.488 1.00 81.50 98 VAL A CA 1
ATOM 796 C C . VAL A 1 98 ? -0.166 -5.079 -8.818 1.00 81.50 98 VAL A C 1
ATOM 798 O O . VAL A 1 98 ? 0.484 -4.391 -8.037 1.00 81.50 98 VAL A O 1
ATOM 801 N N . SER A 1 99 ? 0.334 -5.495 -9.979 1.00 93.94 99 SER A N 1
ATOM 802 C CA . SER A 1 99 ? 1.718 -5.235 -10.385 1.00 93.94 99 SER A CA 1
ATOM 803 C C . SER A 1 99 ? 1.827 -4.648 -11.784 1.00 93.94 99 SER A C 1
ATOM 805 O O . SER A 1 99 ? 1.060 -4.979 -12.690 1.00 93.94 99 SER A O 1
ATOM 807 N N . PHE A 1 100 ? 2.821 -3.782 -11.933 1.00 96.81 100 PHE A N 1
ATOM 808 C CA . PHE A 1 100 ? 3.150 -3.028 -13.126 1.00 96.81 100 PHE A CA 1
ATOM 809 C C . PHE A 1 100 ? 4.578 -3.355 -13.540 1.00 96.81 100 PHE A C 1
ATOM 811 O O . PHE A 1 100 ? 5.484 -3.344 -12.704 1.00 96.81 100 PHE A O 1
ATOM 818 N N . LEU A 1 101 ? 4.788 -3.594 -14.830 1.00 97.62 101 LEU A N 1
ATOM 819 C CA . LEU A 1 101 ? 6.110 -3.806 -15.398 1.00 97.62 101 LEU A CA 1
ATOM 820 C C . LEU A 1 101 ? 6.476 -2.661 -16.342 1.00 97.62 101 LEU A C 1
ATOM 822 O O . LEU A 1 101 ? 5.775 -2.382 -17.317 1.00 97.62 101 LEU A O 1
ATOM 826 N N . PHE A 1 102 ? 7.608 -2.026 -16.054 1.00 95.38 102 PHE A N 1
ATOM 827 C CA . PHE A 1 102 ? 8.218 -0.969 -16.852 1.00 95.38 102 PHE A CA 1
ATOM 828 C C . PHE A 1 102 ? 9.574 -1.463 -17.366 1.00 95.38 102 PHE A C 1
ATOM 830 O O . PHE A 1 102 ? 10.600 -1.210 -16.741 1.00 95.38 102 PHE A O 1
ATOM 837 N N . PRO A 1 103 ? 9.596 -2.201 -18.485 1.00 92.69 103 PRO A N 1
ATOM 838 C CA . PRO A 1 103 ? 10.795 -2.862 -18.994 1.00 92.69 103 PRO A CA 1
ATOM 839 C C . PRO A 1 103 ? 11.772 -1.927 -19.732 1.00 92.69 103 PRO A C 1
ATOM 841 O O . PRO A 1 103 ? 12.789 -2.399 -20.221 1.00 92.69 103 PRO A O 1
ATOM 844 N N . GLY A 1 104 ? 11.487 -0.626 -19.853 1.00 88.44 104 GLY A N 1
ATOM 845 C CA . GLY A 1 104 ? 12.302 0.276 -20.676 1.00 88.44 104 GLY A CA 1
ATOM 846 C C . GLY A 1 104 ? 12.288 -0.139 -22.154 1.00 88.44 104 GLY A C 1
ATOM 847 O O . GLY A 1 104 ? 11.256 -0.555 -22.677 1.00 88.44 104 GLY A O 1
ATOM 848 N N . ASN A 1 105 ? 13.428 -0.035 -22.819 1.00 86.50 105 ASN A N 1
ATOM 849 C CA . ASN A 1 105 ? 13.707 -0.488 -24.181 1.00 86.50 105 ASN A CA 1
ATOM 850 C C . ASN A 1 105 ? 14.674 -1.685 -24.197 1.00 86.50 105 ASN A C 1
ATOM 852 O O . ASN A 1 105 ? 15.468 -1.834 -25.134 1.00 86.50 105 ASN A O 1
ATOM 856 N N . ILE A 1 106 ? 14.595 -2.560 -23.183 1.00 88.94 106 ILE A N 1
ATOM 857 C CA . ILE A 1 106 ? 15.307 -3.843 -23.210 1.00 88.94 106 ILE A CA 1
ATOM 858 C C . ILE A 1 106 ? 14.983 -4.607 -24.500 1.00 88.94 106 ILE A C 1
ATOM 860 O O . ILE A 1 106 ? 13.859 -4.579 -24.997 1.00 88.94 106 ILE A O 1
ATOM 864 N N . LYS A 1 107 ? 15.988 -5.293 -25.044 1.00 89.12 107 LYS A N 1
ATOM 865 C CA . LYS A 1 107 ? 15.851 -6.110 -26.255 1.00 89.12 107 LYS A CA 1
ATOM 866 C C . LYS A 1 107 ? 15.534 -7.561 -25.928 1.00 89.12 107 LYS A C 1
ATOM 868 O O . LYS A 1 107 ? 15.729 -8.004 -24.794 1.00 89.12 107 LYS A O 1
ATOM 873 N N . GLU A 1 108 ? 15.150 -8.315 -26.953 1.00 91.56 108 GLU A N 1
ATOM 874 C CA . GLU A 1 108 ? 14.807 -9.741 -26.871 1.00 91.56 108 GLU A CA 1
ATOM 875 C C . GLU A 1 108 ? 15.826 -10.575 -26.071 1.00 91.56 108 GLU A C 1
ATOM 877 O O . GLU A 1 108 ? 15.447 -11.372 -25.214 1.00 91.56 108 GLU A O 1
ATOM 882 N N . SER A 1 109 ? 17.132 -10.342 -26.247 1.00 90.19 109 SER A N 1
ATOM 883 C CA . SER A 1 109 ? 18.161 -11.066 -25.485 1.00 90.19 109 SER A CA 1
ATOM 884 C C . SER A 1 109 ? 18.072 -10.850 -23.969 1.00 90.19 109 SER A C 1
ATOM 886 O O . SER A 1 109 ? 18.393 -11.748 -23.194 1.00 90.19 109 SER A O 1
ATOM 888 N N . THR A 1 110 ? 17.674 -9.653 -23.533 1.00 91.38 110 THR A N 1
ATOM 889 C CA . THR A 1 110 ? 17.481 -9.330 -22.113 1.00 91.38 110 THR A CA 1
ATOM 890 C C . THR A 1 110 ? 16.136 -9.854 -21.623 1.00 91.38 110 THR A C 1
ATOM 892 O O . THR A 1 110 ? 16.062 -10.392 -20.524 1.00 91.38 110 THR A O 1
ATOM 895 N N . GLU A 1 111 ? 15.093 -9.775 -22.447 1.00 95.69 111 GLU A N 1
ATOM 896 C CA . GLU A 1 111 ? 13.767 -10.332 -22.159 1.00 95.69 111 GLU A CA 1
ATOM 897 C C . GLU A 1 111 ? 13.821 -11.837 -21.875 1.00 95.69 111 GLU A C 1
ATOM 899 O O . GLU A 1 111 ? 13.293 -12.275 -20.854 1.00 95.69 111 GLU A O 1
ATOM 904 N N . ILE A 1 112 ? 14.532 -12.607 -22.708 1.00 94.62 112 ILE A N 1
ATOM 905 C CA . ILE A 1 112 ? 14.746 -14.051 -22.509 1.00 94.62 112 ILE A CA 1
ATOM 906 C C . ILE A 1 112 ? 15.489 -14.305 -21.190 1.00 94.62 112 ILE A C 1
ATOM 908 O O . ILE A 1 112 ? 15.049 -15.107 -20.371 1.00 94.62 112 ILE A O 1
ATOM 912 N N . LYS A 1 113 ? 16.563 -13.556 -20.904 1.00 93.19 113 LYS A N 1
ATOM 913 C CA . LYS A 1 113 ? 17.287 -13.679 -19.624 1.00 93.19 113 LYS A CA 1
ATOM 914 C C . LYS A 1 113 ? 16.387 -13.383 -18.424 1.00 93.19 113 LYS A C 1
ATOM 916 O O . LYS A 1 113 ? 16.468 -14.071 -17.409 1.00 93.19 113 LYS A O 1
ATOM 921 N N . LEU A 1 114 ? 15.544 -12.351 -18.503 1.00 95.00 114 LEU A N 1
ATOM 922 C CA . LEU A 1 114 ? 14.601 -12.030 -17.432 1.00 95.00 114 LEU A CA 1
ATOM 923 C C . LEU A 1 114 ? 13.544 -13.130 -17.280 1.00 95.00 114 LEU A C 1
ATOM 925 O O . LEU A 1 114 ? 13.246 -13.509 -16.148 1.00 95.00 114 LEU A O 1
ATOM 929 N N . ALA A 1 115 ? 13.026 -13.669 -18.385 1.00 96.50 115 ALA A N 1
ATOM 930 C CA . ALA A 1 115 ? 12.090 -14.790 -18.392 1.00 96.50 115 ALA A CA 1
ATOM 931 C C . ALA A 1 115 ? 12.673 -16.029 -17.699 1.00 96.50 115 ALA A C 1
ATOM 933 O O . ALA A 1 115 ? 12.062 -16.561 -16.771 1.00 96.50 115 ALA A O 1
ATOM 934 N N . GLU A 1 116 ? 13.896 -16.423 -18.056 1.00 94.38 116 GLU A N 1
ATOM 935 C CA . GLU A 1 116 ? 14.597 -17.558 -17.449 1.00 94.38 116 GLU A CA 1
ATOM 936 C C . GLU A 1 116 ? 14.838 -17.371 -15.943 1.00 94.38 116 GLU A C 1
ATOM 938 O O . GLU A 1 116 ? 14.651 -18.304 -15.151 1.00 94.38 116 GLU A O 1
ATOM 943 N N . LEU A 1 117 ? 15.257 -16.166 -15.541 1.00 93.31 117 LEU A N 1
ATOM 944 C CA . LEU A 1 117 ? 15.632 -15.851 -14.161 1.00 93.31 117 LEU A CA 1
ATOM 945 C C . LEU A 1 117 ? 14.424 -15.717 -13.233 1.00 93.31 117 LEU A C 1
ATOM 947 O O . LEU A 1 117 ? 14.452 -16.213 -12.105 1.00 93.31 117 LEU A O 1
ATOM 951 N N . TYR A 1 118 ? 13.389 -15.009 -13.680 1.00 95.19 118 TYR A N 1
ATOM 952 C CA . TYR A 1 118 ? 12.272 -14.606 -12.829 1.00 95.19 118 TYR A CA 1
ATOM 953 C C . TYR A 1 118 ? 11.036 -15.485 -13.011 1.00 95.19 118 TYR A C 1
ATOM 955 O O . TYR A 1 118 ? 10.288 -15.662 -12.046 1.00 95.19 118 TYR A O 1
ATOM 963 N N . LYS A 1 119 ? 10.836 -16.084 -14.191 1.00 95.81 119 LYS A N 1
ATOM 964 C CA . LYS A 1 119 ? 9.696 -16.959 -14.495 1.00 95.81 119 LYS A CA 1
ATOM 965 C C . LYS A 1 119 ? 8.372 -16.323 -14.048 1.00 95.81 119 LYS A C 1
ATOM 967 O O . LYS A 1 119 ? 8.102 -15.168 -14.363 1.00 95.81 119 LYS A O 1
ATOM 972 N N . ASP A 1 120 ? 7.576 -17.022 -13.236 1.00 92.69 120 ASP A N 1
ATOM 973 C CA . ASP A 1 120 ? 6.303 -16.530 -12.695 1.00 92.69 120 ASP A CA 1
ATOM 974 C C . ASP A 1 120 ? 6.415 -15.221 -11.897 1.00 92.69 120 ASP A C 1
ATOM 976 O O . ASP A 1 120 ? 5.422 -14.505 -11.770 1.00 92.69 120 ASP A O 1
ATOM 980 N N . LYS A 1 121 ? 7.604 -14.856 -11.395 1.00 93.69 121 LYS A N 1
ATOM 981 C CA . LYS A 1 121 ? 7.811 -13.559 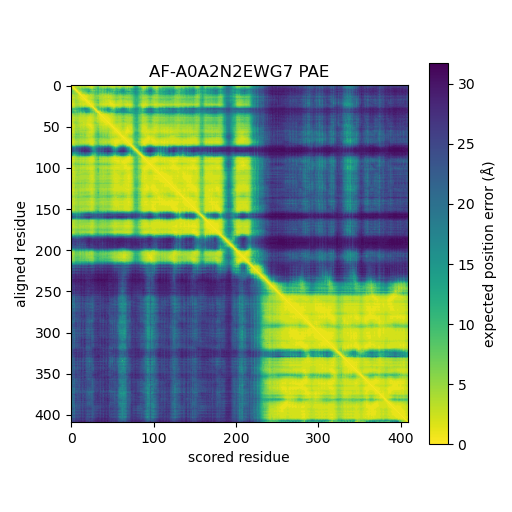-10.735 1.00 93.69 121 LYS A CA 1
ATOM 982 C C . LYS A 1 121 ? 7.708 -12.379 -11.703 1.00 93.69 121 LYS A C 1
ATOM 984 O O . LYS A 1 121 ? 7.483 -11.265 -11.238 1.00 93.69 121 LYS A O 1
ATOM 989 N N . LEU A 1 122 ? 7.799 -12.590 -13.019 1.00 97.25 122 LEU A N 1
ATOM 990 C CA . LEU A 1 122 ? 7.519 -11.540 -14.005 1.00 97.25 122 LEU A CA 1
ATOM 991 C C . LEU A 1 122 ? 6.037 -11.208 -14.125 1.00 97.25 122 LEU A C 1
ATOM 993 O O . LEU A 1 122 ? 5.718 -10.140 -14.655 1.00 97.25 122 LEU A O 1
ATOM 997 N N . LYS A 1 123 ? 5.144 -12.075 -13.619 1.00 96.62 123 LYS A N 1
ATOM 998 C CA . LYS A 1 123 ? 3.701 -11.879 -13.745 1.00 96.62 123 LYS A CA 1
ATOM 999 C C . LYS A 1 123 ? 3.328 -10.473 -13.288 1.00 96.62 123 LYS A C 1
ATOM 1001 O O . LYS A 1 123 ? 3.582 -10.122 -12.132 1.00 96.62 123 LYS A O 1
ATOM 1006 N N . SER A 1 124 ? 2.763 -9.695 -14.204 1.00 96.12 124 SER A N 1
ATOM 1007 C CA . SER A 1 124 ? 2.390 -8.301 -13.987 1.00 96.12 124 SER A CA 1
ATOM 1008 C C . SER A 1 124 ? 1.068 -8.024 -14.673 1.00 96.12 124 SER A C 1
ATOM 1010 O O . SER A 1 124 ? 0.900 -8.365 -15.836 1.00 96.12 124 SER A O 1
ATOM 1012 N N . ALA A 1 125 ? 0.130 -7.419 -13.951 1.00 88.25 125 ALA A N 1
ATOM 1013 C CA . ALA A 1 125 ? -1.197 -7.103 -14.472 1.00 88.25 125 ALA A CA 1
ATOM 1014 C C . ALA A 1 125 ? -1.140 -6.088 -15.626 1.00 88.25 125 ALA A C 1
ATOM 1016 O O . ALA A 1 125 ? -1.875 -6.218 -16.606 1.00 88.25 125 ALA A O 1
ATOM 1017 N N . ILE A 1 126 ? -0.240 -5.105 -15.519 1.00 92.56 126 ILE A N 1
ATOM 1018 C CA . ILE A 1 126 ? -0.057 -4.045 -16.510 1.00 92.56 126 ILE A CA 1
ATOM 1019 C C . ILE A 1 126 ? 1.403 -4.007 -16.964 1.00 92.56 126 ILE A C 1
ATOM 1021 O O . ILE A 1 126 ? 2.314 -4.064 -16.139 1.00 92.56 126 ILE A O 1
ATOM 1025 N N . ILE A 1 127 ? 1.638 -3.861 -18.268 1.00 95.31 127 ILE A N 1
ATOM 1026 C CA . ILE A 1 127 ? 2.973 -3.652 -18.842 1.00 95.31 127 ILE A CA 1
ATOM 1027 C C . ILE A 1 127 ? 3.008 -2.385 -19.704 1.00 95.31 127 ILE A C 1
ATOM 1029 O O . ILE A 1 127 ? 2.116 -2.142 -20.516 1.00 95.31 127 ILE A O 1
ATOM 1033 N N . LYS A 1 128 ? 4.071 -1.584 -19.579 1.00 92.62 128 LYS A N 1
ATOM 1034 C CA . LYS A 1 128 ? 4.456 -0.643 -20.641 1.00 92.62 128 LYS A CA 1
ATOM 1035 C C . LYS A 1 128 ? 5.233 -1.427 -21.691 1.00 92.62 128 LYS A C 1
ATOM 1037 O O . LYS A 1 128 ? 6.303 -1.937 -21.380 1.00 92.62 128 LYS A O 1
ATOM 1042 N N . ILE A 1 129 ? 4.705 -1.525 -22.908 1.00 92.44 129 ILE A N 1
ATOM 1043 C CA . ILE A 1 129 ? 5.318 -2.314 -23.981 1.00 92.44 129 ILE A CA 1
ATOM 1044 C C . ILE A 1 129 ? 6.771 -1.847 -24.187 1.00 92.44 129 ILE A C 1
ATOM 1046 O O . ILE A 1 129 ? 6.994 -0.639 -24.362 1.00 92.44 129 ILE A O 1
ATOM 1050 N N . PRO A 1 130 ? 7.752 -2.767 -24.122 1.00 91.44 130 PRO A N 1
ATOM 1051 C CA . PRO A 1 130 ? 9.157 -2.426 -24.256 1.00 91.44 130 PRO A CA 1
ATOM 1052 C C . PRO A 1 130 ? 9.494 -1.911 -25.651 1.00 91.44 130 PRO A C 1
ATOM 1054 O O . PRO A 1 130 ? 8.857 -2.277 -26.646 1.00 91.44 130 PRO A O 1
ATOM 1057 N N . ASN A 1 131 ? 10.514 -1.052 -25.700 1.00 88.00 131 ASN A N 1
ATOM 1058 C CA . ASN A 1 131 ? 11.166 -0.585 -26.925 1.00 88.00 131 ASN A CA 1
ATOM 1059 C C . ASN A 1 131 ? 10.165 -0.124 -27.996 1.00 88.00 131 ASN A C 1
ATOM 1061 O O . ASN A 1 131 ? 10.250 -0.515 -29.158 1.00 88.00 131 ASN A O 1
ATOM 1065 N N . TYR A 1 132 ? 9.164 0.658 -27.583 1.00 85.62 132 TYR A N 1
ATOM 1066 C CA . TYR A 1 132 ? 8.135 1.227 -28.465 1.00 85.62 132 TYR A CA 1
ATOM 1067 C C . TYR A 1 132 ? 7.304 0.193 -29.248 1.00 85.62 132 TYR A C 1
ATOM 1069 O O . TYR A 1 132 ? 6.653 0.536 -30.232 1.00 85.62 132 TYR A O 1
ATOM 1077 N N . GLY A 1 133 ? 7.312 -1.079 -28.834 1.00 87.44 133 GLY A N 1
ATOM 1078 C CA . GLY A 1 133 ? 6.634 -2.163 -29.550 1.00 87.44 133 GLY A CA 1
ATOM 1079 C C . GLY A 1 133 ? 7.298 -2.529 -30.877 1.00 87.44 133 GLY A C 1
ATOM 1080 O O . GLY A 1 133 ? 6.607 -2.874 -31.839 1.00 87.44 133 GLY 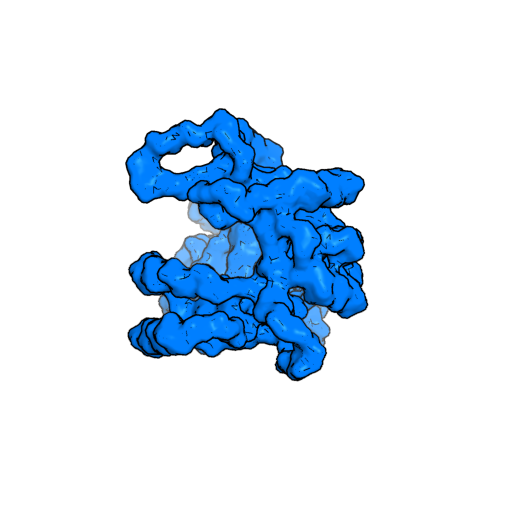A O 1
ATOM 1081 N N . LEU A 1 134 ? 8.625 -2.411 -30.943 1.00 87.81 134 LEU A N 1
ATOM 1082 C CA . LEU A 1 134 ? 9.439 -2.871 -32.064 1.00 87.81 134 LEU A CA 1
ATOM 1083 C C . LEU A 1 134 ? 9.713 -4.383 -31.984 1.00 87.81 134 LEU A C 1
ATOM 1085 O O . LEU A 1 134 ? 9.581 -4.992 -30.921 1.00 87.81 134 LEU A O 1
ATOM 1089 N N . VAL A 1 135 ? 10.076 -4.982 -33.123 1.00 87.88 135 VAL A N 1
ATOM 1090 C CA . VAL A 1 135 ? 10.233 -6.442 -33.285 1.00 87.88 135 VAL A CA 1
ATOM 1091 C C . VAL A 1 135 ? 11.530 -6.990 -32.694 1.00 87.88 135 VAL A C 1
ATOM 1093 O O . VAL A 1 135 ? 11.618 -8.179 -32.427 1.00 87.88 135 VAL A O 1
ATOM 1096 N N . GLU A 1 136 ? 12.521 -6.134 -32.443 1.00 86.75 136 GLU A N 1
ATOM 1097 C CA . GLU A 1 136 ? 13.785 -6.470 -31.772 1.00 86.75 136 GLU A CA 1
ATOM 1098 C C . GLU A 1 136 ? 13.625 -6.666 -30.242 1.00 86.75 136 GLU A C 1
ATOM 1100 O O . GLU A 1 136 ? 14.601 -6.749 -29.491 1.00 86.75 136 GLU A O 1
ATOM 1105 N N . SER A 1 137 ? 12.379 -6.671 -29.772 1.00 90.06 137 SER A N 1
ATOM 1106 C CA . SER A 1 137 ? 11.900 -6.778 -28.395 1.00 90.06 137 SER A CA 1
ATOM 1107 C C . SER A 1 137 ? 10.505 -7.428 -28.445 1.00 90.06 137 SER A C 1
ATOM 1109 O O . SER A 1 137 ? 9.963 -7.667 -29.526 1.00 90.06 137 SER A O 1
ATOM 1111 N N . ASN A 1 138 ? 9.890 -7.683 -27.294 1.00 94.50 138 ASN A N 1
ATOM 1112 C CA . ASN A 1 138 ? 8.588 -8.317 -27.127 1.00 94.50 138 ASN A CA 1
ATOM 1113 C C . ASN A 1 138 ? 8.578 -9.815 -27.467 1.00 94.50 138 ASN A C 1
ATOM 1115 O O . ASN A 1 138 ? 7.650 -10.288 -28.128 1.00 94.50 138 ASN A O 1
ATOM 1119 N N . SER A 1 139 ? 9.588 -10.569 -27.026 1.00 96.12 139 SER A N 1
ATOM 1120 C CA . SER A 1 139 ? 9.668 -12.018 -27.243 1.00 96.12 139 SER A CA 1
ATOM 1121 C C . SER A 1 139 ? 8.444 -12.761 -26.687 1.00 96.12 139 SER A C 1
ATOM 1123 O O . SER A 1 139 ? 7.870 -12.388 -25.661 1.00 96.12 139 SER A O 1
ATOM 1125 N N . GLU A 1 140 ? 8.031 -13.830 -27.374 1.00 95.88 140 GLU A N 1
ATOM 1126 C CA . GLU A 1 140 ? 6.878 -14.652 -26.971 1.00 95.88 140 GLU A CA 1
ATOM 1127 C C . GLU A 1 140 ? 7.033 -15.176 -25.538 1.00 95.88 140 GLU A C 1
ATOM 1129 O O . GLU A 1 140 ? 6.119 -15.038 -24.726 1.00 95.88 140 GLU A O 1
ATOM 1134 N N . GLU A 1 141 ? 8.220 -15.698 -25.217 1.00 96.31 141 GLU A N 1
ATOM 1135 C CA . GLU A 1 141 ? 8.541 -16.268 -23.908 1.00 96.31 141 GLU A CA 1
ATOM 1136 C C . GLU A 1 141 ? 8.417 -15.231 -22.786 1.00 96.31 141 GLU A C 1
ATOM 1138 O O . GLU A 1 141 ? 7.863 -15.512 -21.722 1.00 96.31 141 GLU A O 1
ATOM 1143 N N . PHE A 1 142 ? 8.888 -14.006 -23.020 1.00 97.62 142 PHE A N 1
ATOM 1144 C CA . PHE A 1 142 ? 8.778 -12.944 -22.030 1.00 97.62 142 PHE A CA 1
ATOM 1145 C C . PHE A 1 142 ? 7.321 -12.572 -21.766 1.00 97.62 142 PHE A C 1
ATOM 1147 O O . PHE A 1 142 ? 6.904 -12.511 -20.607 1.00 97.62 142 PHE A O 1
ATOM 1154 N N . ILE A 1 143 ? 6.517 -12.399 -22.818 1.00 97.62 143 ILE A N 1
ATOM 1155 C CA . ILE A 1 143 ? 5.092 -12.082 -22.665 1.00 97.62 143 ILE A CA 1
ATOM 1156 C C . ILE A 1 143 ? 4.349 -13.240 -21.972 1.00 97.62 143 ILE A C 1
ATOM 1158 O O . ILE A 1 143 ? 3.484 -12.984 -21.132 1.00 97.62 143 ILE A O 1
ATOM 1162 N N . ASP A 1 144 ? 4.728 -14.494 -22.239 1.00 96.19 144 ASP A N 1
ATOM 1163 C CA . ASP A 1 144 ? 4.150 -15.685 -21.599 1.00 96.19 144 ASP A CA 1
ATOM 1164 C C . ASP A 1 144 ? 4.406 -15.769 -20.094 1.00 96.19 144 ASP A C 1
ATOM 1166 O O . ASP A 1 144 ? 3.565 -16.292 -19.361 1.00 96.19 144 ASP A O 1
ATOM 1170 N N . TYR A 1 145 ? 5.527 -15.239 -19.601 1.00 97.69 145 TYR A N 1
ATOM 1171 C CA . TYR A 1 145 ? 5.765 -15.145 -18.160 1.00 97.69 145 TYR A CA 1
ATOM 1172 C C . TYR A 1 145 ? 5.120 -13.904 -17.535 1.00 97.69 145 TYR A C 1
ATOM 1174 O O . TYR A 1 145 ? 4.583 -13.990 -16.423 1.00 97.69 145 TYR A O 1
ATOM 1182 N N . VAL A 1 146 ? 5.118 -12.768 -18.243 1.00 97.88 146 VAL A N 1
ATOM 1183 C CA . VAL A 1 146 ? 4.488 -11.526 -17.764 1.00 97.88 146 VAL A CA 1
ATOM 1184 C C . VAL A 1 146 ? 2.968 -11.678 -17.648 1.00 97.88 146 VAL A C 1
ATOM 1186 O O . VAL A 1 146 ? 2.398 -11.221 -16.659 1.00 97.88 146 VAL A O 1
ATOM 1189 N N . ARG A 1 147 ? 2.312 -12.345 -18.607 1.00 94.00 147 ARG A N 1
ATOM 1190 C CA . ARG A 1 147 ? 0.845 -12.540 -18.673 1.00 94.00 147 ARG A CA 1
ATOM 1191 C C . ARG A 1 147 ? 0.051 -11.263 -18.353 1.00 94.00 147 ARG A C 1
ATOM 1193 O O . ARG A 1 147 ? -0.741 -11.270 -17.404 1.00 94.00 147 ARG A O 1
ATOM 1200 N N . PRO A 1 148 ? 0.285 -10.170 -19.098 1.00 92.19 148 PRO A N 1
ATOM 1201 C CA . PRO A 1 148 ? -0.384 -8.909 -18.833 1.00 92.19 148 PRO A CA 1
ATOM 1202 C C . PRO A 1 148 ? -1.857 -8.972 -19.227 1.00 92.19 148 PRO A C 1
ATOM 1204 O O . PRO A 1 148 ? -2.201 -9.473 -20.296 1.00 92.19 148 PRO A O 1
ATOM 1207 N N . GLU A 1 149 ? -2.723 -8.395 -18.399 1.00 83.62 149 GLU A N 1
ATOM 1208 C CA . GLU A 1 149 ? -4.110 -8.132 -18.791 1.00 83.62 149 GLU A CA 1
ATOM 1209 C C . GLU A 1 149 ? -4.185 -6.868 -19.652 1.00 83.62 149 GLU A C 1
ATOM 1211 O O . GLU A 1 149 ? -4.916 -6.839 -20.638 1.00 83.62 149 GLU A O 1
ATOM 1216 N N . PHE A 1 150 ? -3.374 -5.855 -19.328 1.00 84.12 150 PHE A N 1
ATOM 1217 C CA . PHE A 1 150 ? -3.298 -4.607 -20.082 1.00 84.12 150 PHE A CA 1
ATOM 1218 C C . PHE A 1 150 ? -1.868 -4.277 -20.498 1.00 84.12 150 PHE A C 1
ATOM 1220 O O . PHE A 1 150 ? -0.930 -4.357 -19.703 1.00 84.12 150 PHE A O 1
ATOM 1227 N N . ALA A 1 151 ? -1.712 -3.825 -21.737 1.00 87.56 151 ALA A N 1
ATOM 1228 C CA . ALA A 1 151 ? -0.444 -3.386 -22.289 1.00 87.56 151 ALA A CA 1
ATOM 1229 C C . ALA A 1 151 ? -0.569 -1.965 -22.839 1.00 87.56 151 ALA A C 1
ATOM 1231 O O . ALA A 1 151 ? -1.546 -1.626 -23.504 1.00 87.56 151 ALA A O 1
ATOM 1232 N N . VAL A 1 152 ? 0.424 -1.121 -22.570 1.00 86.88 152 VAL A N 1
ATOM 1233 C CA . VAL A 1 152 ? 0.448 0.265 -23.045 1.00 86.88 152 VAL A CA 1
ATOM 1234 C C . VAL A 1 152 ? 1.639 0.481 -23.971 1.00 86.88 152 VAL A C 1
ATOM 1236 O O . VAL A 1 152 ? 2.786 0.455 -23.529 1.00 86.88 152 VAL A O 1
ATOM 1239 N N . ALA A 1 153 ? 1.368 0.726 -25.251 1.00 84.38 153 ALA A N 1
ATOM 1240 C CA . ALA A 1 153 ? 2.358 1.064 -26.263 1.00 84.38 153 ALA A CA 1
ATOM 1241 C C . ALA A 1 153 ? 2.448 2.579 -26.476 1.00 84.38 153 ALA A C 1
ATOM 1243 O O . ALA A 1 153 ? 1.444 3.260 -26.714 1.00 84.38 153 ALA A O 1
ATOM 1244 N N . PHE A 1 154 ? 3.680 3.087 -26.451 1.00 76.88 154 PHE A N 1
ATOM 1245 C CA . PHE A 1 154 ? 3.997 4.473 -26.762 1.00 76.88 154 PHE A CA 1
ATOM 1246 C C . PHE A 1 154 ? 4.932 4.550 -27.966 1.00 76.88 154 PHE A C 1
ATOM 1248 O O . PHE A 1 154 ? 5.896 3.801 -28.059 1.00 76.88 154 PHE A O 1
ATOM 1255 N N . ASN A 1 155 ? 4.659 5.504 -28.840 1.00 69.88 155 ASN A N 1
ATOM 1256 C CA . ASN A 1 155 ? 5.474 5.945 -29.948 1.00 69.88 155 ASN A CA 1
ATOM 1257 C C . ASN A 1 155 ? 6.048 7.322 -29.596 1.00 69.88 155 ASN A C 1
ATOM 1259 O O . ASN A 1 155 ? 5.297 8.271 -29.331 1.00 69.88 155 ASN A O 1
ATOM 1263 N N . GLU A 1 156 ? 7.373 7.421 -29.556 1.00 59.19 156 GLU A N 1
ATOM 1264 C CA . GLU A 1 156 ? 8.092 8.667 -29.321 1.00 59.19 156 GLU A CA 1
ATOM 1265 C C . GLU A 1 156 ? 8.340 9.379 -30.664 1.00 59.19 156 GLU A C 1
ATOM 1267 O O . GLU A 1 156 ? 9.334 9.133 -31.337 1.00 59.19 156 GLU A O 1
ATOM 1272 N N . LYS A 1 157 ? 7.424 10.305 -31.002 1.00 51.00 157 LYS A N 1
ATOM 1273 C CA . LYS A 1 157 ? 7.434 11.328 -32.082 1.00 51.00 157 LYS A CA 1
ATOM 1274 C C . LYS A 1 157 ? 6.519 11.086 -33.288 1.00 51.00 157 LYS A C 1
ATOM 1276 O O . LYS A 1 157 ? 6.534 10.066 -33.961 1.00 51.00 157 LYS A O 1
ATOM 1281 N N . CYS A 1 158 ? 5.820 12.168 -33.649 1.00 42.22 158 CYS A N 1
ATOM 1282 C CA . CYS A 1 158 ? 5.338 12.423 -35.004 1.00 42.22 158 CYS A CA 1
ATOM 1283 C C . CYS A 1 158 ? 6.528 12.471 -35.977 1.00 42.22 158 CYS A C 1
ATOM 1285 O O . CYS A 1 158 ? 7.211 13.486 -36.089 1.00 42.22 158 CYS A O 1
ATOM 1287 N N . GLY A 1 159 ? 6.755 11.367 -36.673 1.00 41.47 159 GLY A N 1
ATOM 1288 C CA . GLY A 1 159 ? 7.742 11.191 -37.731 1.00 41.47 159 GLY A CA 1
ATOM 1289 C C . GLY A 1 159 ? 7.682 9.735 -38.180 1.00 41.47 159 GLY A C 1
ATOM 1290 O O . GLY A 1 159 ? 7.428 8.854 -37.371 1.00 41.47 159 GLY A O 1
ATOM 1291 N N . ILE A 1 160 ? 7.834 9.475 -39.473 1.00 46.59 160 ILE A N 1
ATOM 1292 C CA . ILE A 1 160 ? 7.454 8.212 -40.134 1.00 46.59 160 ILE A CA 1
ATOM 1293 C C . ILE A 1 160 ? 8.247 6.969 -39.648 1.00 46.59 160 ILE A C 1
ATOM 1295 O O . ILE A 1 160 ? 7.905 5.853 -40.022 1.00 46.59 160 ILE A O 1
ATOM 1299 N N . GLU A 1 161 ? 9.259 7.099 -38.786 1.00 50.34 161 GLU A N 1
ATOM 1300 C CA . GLU A 1 161 ? 10.302 6.068 -38.657 1.00 50.34 161 GLU A CA 1
ATOM 1301 C C . GLU A 1 161 ? 10.155 5.015 -37.547 1.00 50.34 161 GLU A C 1
ATOM 1303 O O . GLU A 1 161 ? 10.904 4.044 -37.580 1.00 50.34 161 GLU A O 1
ATOM 1308 N N . LYS A 1 162 ? 9.193 5.093 -36.616 1.00 56.00 162 LYS A N 1
ATOM 1309 C CA . LYS A 1 162 ? 8.969 3.996 -35.645 1.00 56.00 162 LYS A CA 1
ATOM 1310 C C . LYS A 1 162 ? 7.487 3.778 -35.365 1.00 56.00 162 LYS A C 1
ATOM 1312 O O . LYS A 1 162 ? 6.964 4.212 -34.350 1.00 56.00 162 LYS A O 1
ATOM 1317 N N . GLN A 1 163 ? 6.773 3.147 -36.295 1.00 68.00 163 GLN A N 1
ATOM 1318 C CA . GLN A 1 163 ? 5.400 2.702 -36.029 1.00 68.00 163 GLN A CA 1
ATOM 1319 C C . GLN A 1 163 ? 5.415 1.514 -35.067 1.00 68.00 163 GLN A C 1
ATOM 1321 O O . GLN A 1 163 ? 6.250 0.622 -35.212 1.00 68.00 163 GLN A O 1
ATOM 1326 N N . ILE A 1 164 ? 4.463 1.479 -34.130 1.00 77.31 164 ILE A N 1
ATOM 1327 C CA . ILE A 1 164 ? 4.288 0.316 -33.260 1.00 77.31 164 ILE A CA 1
ATOM 1328 C C . ILE A 1 164 ? 3.947 -0.883 -34.154 1.00 77.31 164 ILE A C 1
ATOM 1330 O O . ILE A 1 164 ? 2.982 -0.831 -34.932 1.00 77.31 164 ILE A O 1
ATOM 1334 N N . SER A 1 165 ? 4.744 -1.952 -34.071 1.00 86.50 165 SER A N 1
ATOM 1335 C CA . SER A 1 165 ? 4.611 -3.102 -34.965 1.00 86.50 165 SER A CA 1
ATOM 1336 C C . SER A 1 165 ? 3.249 -3.768 -34.788 1.00 86.50 165 SER A C 1
ATOM 1338 O O . SER A 1 165 ? 2.869 -4.177 -33.690 1.00 86.50 165 SER A O 1
ATOM 1340 N N . LYS A 1 166 ? 2.508 -3.918 -35.893 1.00 85.62 166 LYS A N 1
ATOM 1341 C CA . LYS A 1 166 ? 1.212 -4.617 -35.898 1.00 85.62 166 LYS A CA 1
ATOM 1342 C C . LYS A 1 166 ? 1.347 -6.069 -35.449 1.00 85.62 166 LYS A C 1
ATOM 1344 O O . LYS A 1 166 ? 0.425 -6.589 -34.833 1.00 85.62 166 LYS A O 1
ATOM 1349 N N . GLU A 1 167 ? 2.480 -6.699 -35.752 1.00 91.38 167 GLU A N 1
ATOM 1350 C CA . GLU A 1 167 ? 2.787 -8.054 -35.298 1.00 91.38 167 GLU A CA 1
ATOM 1351 C C . GLU A 1 167 ? 2.897 -8.108 -33.774 1.00 91.38 167 GLU A C 1
ATOM 1353 O O . GLU A 1 167 ? 2.294 -8.978 -33.156 1.00 91.38 167 GLU A O 1
ATOM 1358 N N . ILE A 1 168 ? 3.587 -7.139 -33.163 1.00 92.31 168 ILE A N 1
ATOM 1359 C CA . ILE A 1 168 ? 3.722 -7.074 -31.706 1.00 92.31 168 ILE A CA 1
ATOM 1360 C C . ILE A 1 168 ? 2.369 -6.828 -31.044 1.00 92.31 168 ILE A C 1
ATOM 1362 O O . ILE A 1 168 ? 2.035 -7.517 -30.087 1.00 92.31 168 ILE A O 1
ATOM 1366 N N . ILE A 1 169 ? 1.546 -5.919 -31.574 1.00 88.25 169 ILE A N 1
ATOM 1367 C CA . ILE A 1 169 ? 0.189 -5.724 -31.040 1.00 88.25 169 ILE A CA 1
ATOM 1368 C C . ILE A 1 169 ? -0.622 -7.015 -31.108 1.00 88.25 169 ILE A C 1
ATOM 1370 O O . ILE A 1 169 ? -1.178 -7.438 -30.096 1.00 88.25 169 ILE A O 1
ATOM 1374 N N . LYS A 1 170 ? -0.610 -7.681 -32.265 1.00 86.31 170 LYS A N 1
ATOM 1375 C CA . LYS A 1 170 ? -1.301 -8.954 -32.446 1.00 86.31 170 LYS A CA 1
ATOM 1376 C C . LYS A 1 170 ? -0.796 -10.025 -31.472 1.00 86.31 170 LYS A C 1
ATOM 1378 O O . LYS A 1 170 ? -1.605 -10.778 -30.948 1.00 86.31 170 LYS A O 1
ATOM 1383 N N . ARG A 1 171 ? 0.507 -10.069 -31.181 1.00 93.44 171 ARG A N 1
ATOM 1384 C CA . ARG A 1 171 ? 1.107 -10.997 -30.209 1.00 93.44 171 ARG A CA 1
ATOM 1385 C C . ARG A 1 171 ? 0.535 -10.818 -28.799 1.00 93.44 171 ARG A C 1
ATOM 1387 O O . ARG A 1 171 ? 0.230 -11.807 -28.140 1.00 93.44 171 ARG A O 1
ATOM 1394 N N . TYR A 1 172 ? 0.354 -9.578 -28.341 1.00 89.38 172 TYR A N 1
ATOM 1395 C CA . TYR A 1 172 ? -0.303 -9.304 -27.055 1.00 89.38 172 TYR A CA 1
ATOM 1396 C C . TYR A 1 172 ? -1.799 -9.669 -27.095 1.00 89.38 172 TYR A C 1
ATOM 1398 O O . TYR A 1 172 ? -2.290 -10.331 -26.180 1.00 89.38 172 TYR A O 1
ATOM 1406 N N . GLU A 1 173 ? -2.512 -9.293 -28.159 1.00 85.12 173 GLU A N 1
ATOM 1407 C CA . GLU A 1 173 ? -3.948 -9.578 -28.323 1.00 85.12 173 GLU A CA 1
ATOM 1408 C C . GLU A 1 173 ? -4.249 -11.085 -28.388 1.00 85.12 173 GLU A C 1
ATOM 1410 O O . GLU A 1 173 ? -5.175 -11.559 -27.730 1.00 85.12 173 GLU A O 1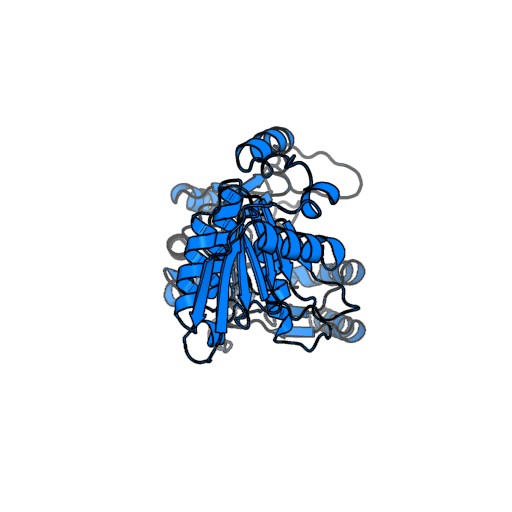
ATOM 1415 N N . ASP A 1 174 ? -3.439 -11.860 -29.118 1.00 87.94 174 ASP A N 1
ATOM 1416 C CA . ASP A 1 174 ? -3.578 -13.317 -29.253 1.00 87.94 174 ASP A CA 1
ATOM 1417 C C . ASP A 1 174 ? -3.352 -14.039 -27.902 1.00 87.94 174 ASP A C 1
ATOM 1419 O O . ASP A 1 174 ? -3.858 -15.143 -27.695 1.00 87.94 174 ASP A O 1
ATOM 1423 N N . LYS A 1 175 ? -2.656 -13.397 -26.949 1.00 86.94 175 LYS A N 1
ATOM 1424 C CA . LYS A 1 175 ? -2.494 -13.856 -25.555 1.00 86.94 175 LYS A CA 1
ATOM 1425 C C . LYS A 1 175 ? -3.562 -13.303 -24.597 1.00 86.94 175 LYS A C 1
ATOM 1427 O O . LYS A 1 175 ? -3.456 -13.488 -23.386 1.00 86.94 175 LYS A O 1
ATOM 1432 N N . GLY A 1 176 ? -4.599 -12.650 -25.124 1.00 78.31 176 GLY A N 1
ATOM 1433 C CA . GLY A 1 176 ? -5.729 -12.123 -24.356 1.00 78.31 176 GLY A CA 1
ATOM 1434 C C . GLY A 1 176 ? -5.465 -10.785 -23.662 1.00 78.31 176 GLY A C 1
ATOM 1435 O O . GLY A 1 176 ? -6.223 -10.417 -22.767 1.00 78.31 176 GLY A O 1
ATOM 1436 N N . CYS A 1 177 ? -4.408 -10.065 -24.049 1.00 82.19 177 CYS A N 1
ATOM 1437 C CA . CYS A 1 177 ? -4.066 -8.767 -23.478 1.00 82.19 177 CYS A CA 1
ATOM 1438 C C . CYS A 1 177 ? -4.788 -7.621 -24.204 1.00 82.19 177 CYS A C 1
ATOM 1440 O O . CYS A 1 177 ? -4.815 -7.563 -25.435 1.00 82.19 177 CYS A O 1
ATOM 1442 N N . TYR A 1 178 ? -5.321 -6.664 -23.446 1.00 77.25 178 TYR A N 1
ATOM 1443 C CA . TYR A 1 178 ? -5.892 -5.430 -23.976 1.00 77.25 178 TYR A CA 1
ATOM 1444 C C . TYR A 1 178 ? -4.799 -4.386 -24.207 1.00 77.25 178 TYR A C 1
ATOM 1446 O O . TYR A 1 178 ? -4.145 -3.928 -23.266 1.00 77.25 178 TYR A O 1
ATOM 1454 N N . VAL A 1 179 ? -4.622 -3.967 -25.460 1.00 80.19 179 VAL A N 1
ATOM 1455 C CA . VAL A 1 179 ? -3.555 -3.038 -25.839 1.00 80.19 179 VAL A CA 1
ATOM 1456 C C . VAL A 1 179 ? -4.076 -1.611 -26.016 1.00 80.19 179 VAL A C 1
ATOM 1458 O O . VAL A 1 179 ? -4.896 -1.326 -26.889 1.00 80.19 179 VAL A O 1
ATOM 1461 N N . PHE A 1 180 ? -3.514 -0.673 -25.258 1.00 78.00 180 PHE A N 1
ATOM 1462 C CA . PHE A 1 180 ? -3.665 0.761 -25.483 1.00 78.00 180 PHE A CA 1
ATOM 1463 C C . PHE A 1 180 ? -2.463 1.307 -26.255 1.00 78.00 180 PHE A C 1
ATOM 1465 O O . PHE A 1 180 ? -1.321 1.058 -25.882 1.00 78.00 180 PHE A O 1
ATOM 1472 N N . ARG A 1 181 ? -2.703 2.090 -27.312 1.00 76.44 181 ARG A N 1
ATOM 1473 C CA . ARG A 1 181 ? -1.646 2.662 -28.164 1.00 76.44 181 ARG A CA 1
ATOM 1474 C C . ARG A 1 181 ? -1.847 4.146 -28.438 1.00 76.44 181 ARG A C 1
ATOM 1476 O O . ARG A 1 181 ? -2.980 4.629 -28.478 1.00 76.44 181 ARG A O 1
ATOM 1483 N N . ASN A 1 182 ? -0.741 4.854 -28.660 1.00 68.81 182 ASN A N 1
ATOM 1484 C CA . ASN A 1 182 ? -0.712 6.294 -28.895 1.00 68.81 182 ASN A CA 1
ATOM 1485 C C . ASN A 1 182 ? -0.354 6.690 -30.358 1.00 68.81 182 ASN A C 1
ATOM 1487 O O . ASN A 1 182 ? 0.168 7.782 -30.581 1.00 68.81 182 ASN A O 1
ATOM 1491 N N . ASP A 1 183 ? -0.622 5.875 -31.370 1.00 64.69 183 ASP A N 1
ATOM 1492 C CA . ASP A 1 183 ? -0.230 6.157 -32.767 1.00 64.69 183 ASP A CA 1
ATOM 1493 C C . ASP A 1 183 ? -1.337 5.861 -33.799 1.00 64.69 183 ASP A C 1
ATOM 1495 O O . ASP A 1 183 ? -1.071 5.788 -34.995 1.00 64.69 183 ASP A O 1
ATOM 1499 N N . ASP A 1 184 ? -2.598 5.737 -33.375 1.00 56.50 184 ASP A N 1
ATOM 1500 C CA . ASP A 1 184 ? -3.735 5.704 -34.304 1.00 56.50 184 ASP A CA 1
ATOM 1501 C C . ASP A 1 184 ? -4.174 7.139 -34.687 1.00 56.50 184 ASP A C 1
ATOM 1503 O O . ASP A 1 184 ? -4.623 7.933 -33.852 1.00 56.50 184 ASP A O 1
ATOM 1507 N N . TYR A 1 185 ? -3.976 7.479 -35.967 1.00 48.78 185 TYR A N 1
ATOM 1508 C CA . TYR A 1 185 ? -3.951 8.836 -36.534 1.00 48.78 185 TYR A CA 1
ATOM 1509 C C . TYR A 1 185 ? -5.316 9.418 -36.943 1.00 48.78 185 TYR A C 1
ATOM 1511 O O . TYR A 1 185 ? -5.368 10.508 -37.514 1.00 48.78 185 TYR A O 1
ATOM 1519 N N . ASN A 1 186 ? -6.442 8.770 -36.635 1.00 41.44 186 ASN A N 1
ATOM 1520 C CA . ASN A 1 186 ? -7.752 9.226 -37.125 1.00 41.44 186 ASN A CA 1
ATOM 1521 C C . ASN A 1 186 ? -8.322 10.511 -36.477 1.00 41.44 186 ASN A C 1
ATOM 1523 O O . ASN A 1 186 ? -9.448 10.890 -36.780 1.00 41.44 186 ASN A O 1
ATOM 1527 N N . THR A 1 187 ? -7.587 11.239 -35.626 1.00 42.44 187 THR A N 1
ATOM 1528 C CA . THR A 1 187 ? -7.989 12.582 -35.143 1.00 42.44 187 THR A CA 1
ATOM 1529 C C . THR A 1 187 ? -6.785 13.424 -34.693 1.00 42.44 187 THR A C 1
ATOM 1531 O O . THR A 1 187 ? -6.503 13.553 -33.505 1.00 42.44 187 THR A O 1
ATOM 1534 N N . LEU A 1 188 ? -6.078 14.061 -35.631 1.00 37.12 188 LEU A N 1
ATOM 1535 C CA . LEU A 1 188 ? -5.161 15.162 -35.309 1.00 37.12 188 LEU A CA 1
ATOM 1536 C C . LEU A 1 188 ? -5.922 16.497 -35.380 1.00 37.12 188 LEU A C 1
ATOM 1538 O O . LEU A 1 188 ? -6.348 16.915 -36.455 1.00 37.12 188 LEU A O 1
ATOM 1542 N N . LYS A 1 189 ? -6.069 17.205 -34.251 1.00 34.59 189 LYS A N 1
ATOM 1543 C CA . LYS A 1 189 ? -6.358 18.650 -34.247 1.00 34.59 189 LYS A CA 1
ATOM 1544 C C . LYS A 1 189 ? -5.196 19.392 -33.600 1.00 34.59 189 LYS A C 1
ATOM 1546 O O . LYS A 1 189 ? -4.903 19.207 -32.424 1.00 34.59 189 LYS A O 1
ATOM 1551 N N . MET A 1 190 ? -4.562 20.259 -34.385 1.00 30.02 190 MET A N 1
ATOM 1552 C CA . MET A 1 190 ? -3.613 21.259 -33.904 1.00 30.02 190 MET A CA 1
ATOM 1553 C C . MET A 1 190 ? -4.332 22.238 -32.967 1.00 30.02 190 MET A C 1
ATOM 1555 O O . MET A 1 190 ? -5.217 22.973 -33.401 1.00 30.02 190 MET A O 1
ATOM 1559 N N . VAL A 1 191 ? -3.924 22.285 -31.700 1.00 34.88 191 VAL A N 1
ATOM 1560 C CA . VAL A 1 191 ? -4.220 23.397 -30.786 1.00 34.88 191 VAL A CA 1
ATOM 1561 C C . VAL A 1 191 ? -2.882 23.951 -30.306 1.00 34.88 191 VAL A C 1
ATOM 1563 O O . VAL A 1 191 ? -1.973 23.194 -29.973 1.00 34.88 191 VAL A O 1
ATOM 1566 N N . LYS A 1 192 ? -2.740 25.280 -30.346 1.00 31.22 192 LYS A N 1
ATOM 1567 C CA . LYS A 1 192 ? -1.504 26.015 -30.039 1.00 31.22 192 LYS A CA 1
ATOM 1568 C C . LYS A 1 192 ? -0.783 25.463 -28.795 1.00 31.22 192 LYS A C 1
ATOM 1570 O O . LYS A 1 192 ? -1.304 25.548 -27.689 1.00 31.22 192 LYS A O 1
ATOM 1575 N N . GLY A 1 193 ? 0.451 24.995 -28.992 1.00 34.69 193 GLY A N 1
ATOM 1576 C CA . GLY A 1 193 ? 1.494 24.951 -27.962 1.00 34.69 193 GLY A CA 1
ATOM 1577 C C . GLY A 1 193 ? 1.752 23.627 -27.236 1.00 34.69 193 GLY A C 1
ATOM 1578 O O . GLY A 1 193 ? 2.754 23.558 -26.535 1.00 34.69 193 GLY A O 1
ATOM 1579 N N . LYS A 1 194 ? 0.932 22.576 -27.388 1.00 30.36 194 LYS A N 1
ATOM 1580 C CA . LYS A 1 194 ? 1.225 21.246 -26.809 1.00 30.36 194 LYS A CA 1
ATOM 1581 C C . LYS A 1 194 ? 0.741 20.126 -27.731 1.00 30.36 194 LYS A C 1
ATOM 1583 O O . LYS A 1 194 ? -0.437 20.074 -28.069 1.00 30.36 194 LYS A O 1
ATOM 1588 N N . ILE A 1 195 ? 1.641 19.217 -28.107 1.00 34.41 195 ILE A N 1
ATOM 1589 C CA . ILE A 1 195 ? 1.281 17.938 -28.732 1.00 34.41 195 ILE A CA 1
ATOM 1590 C C . ILE A 1 195 ? 0.765 17.036 -27.605 1.00 34.41 195 ILE A C 1
ATOM 1592 O O . ILE A 1 195 ? 1.482 16.794 -26.639 1.00 34.41 195 ILE A O 1
ATOM 1596 N N . ARG A 1 196 ? -0.489 16.583 -27.693 1.00 38.72 196 ARG A N 1
ATOM 1597 C CA . ARG A 1 196 ? -1.069 15.571 -26.794 1.00 38.72 196 ARG A CA 1
ATOM 1598 C C . ARG A 1 196 ? -1.265 14.263 -27.565 1.00 38.72 196 ARG A C 1
ATOM 1600 O O . ARG A 1 196 ? -1.594 14.286 -28.750 1.00 38.72 196 ARG A O 1
ATOM 1607 N N . THR A 1 197 ? -1.037 13.141 -26.893 1.00 40.03 197 THR A N 1
ATOM 1608 C CA . THR A 1 197 ? -1.105 11.768 -27.413 1.00 40.03 197 THR A CA 1
ATOM 1609 C C . THR A 1 197 ? -2.540 11.360 -27.797 1.00 40.03 197 THR A C 1
ATOM 1611 O O . THR A 1 197 ? -3.352 11.154 -26.907 1.00 40.03 197 THR A O 1
ATOM 1614 N N . THR A 1 198 ? -2.836 11.305 -29.108 1.00 45.78 198 THR A N 1
ATOM 1615 C CA . THR A 1 198 ? -3.550 10.231 -29.879 1.00 45.78 198 THR A CA 1
ATOM 1616 C C . THR A 1 198 ? -4.732 9.440 -29.260 1.00 45.78 198 THR A C 1
ATOM 1618 O O . THR A 1 198 ? -5.298 9.813 -28.244 1.00 45.78 198 THR A O 1
ATOM 1621 N N . HIS A 1 199 ? -5.241 8.421 -29.977 1.00 47.72 199 HIS A N 1
ATOM 1622 C CA . HIS A 1 199 ? -6.604 7.854 -29.922 1.00 47.72 199 HIS A CA 1
ATOM 1623 C C . HIS A 1 199 ? -7.261 7.674 -28.540 1.00 47.72 199 HIS A C 1
ATOM 1625 O O . HIS A 1 199 ? -8.465 7.886 -28.465 1.00 47.72 199 HIS A O 1
ATOM 1631 N N . ASN A 1 200 ? -6.518 7.376 -27.470 1.00 47.97 200 ASN A N 1
ATOM 1632 C CA . ASN A 1 200 ? -7.061 7.130 -26.127 1.00 47.97 200 ASN A CA 1
ATOM 1633 C C . ASN A 1 200 ? -6.822 8.273 -25.111 1.00 47.97 200 ASN A C 1
ATOM 1635 O O . ASN A 1 200 ? -7.407 8.258 -24.034 1.00 47.97 200 ASN A O 1
ATOM 1639 N N . GLY A 1 201 ? -6.027 9.299 -25.438 1.00 61.38 201 GLY A N 1
ATOM 1640 C CA . GLY A 1 201 ? -5.655 10.344 -24.473 1.00 61.38 201 GLY A CA 1
ATOM 1641 C C . GLY A 1 201 ? -4.860 9.789 -23.282 1.00 61.38 201 GLY A C 1
ATOM 1642 O O . GLY A 1 201 ? -4.130 8.808 -23.425 1.00 61.38 201 GLY A O 1
ATOM 1643 N N . THR A 1 202 ? -4.967 10.423 -22.113 1.00 66.50 202 THR A N 1
ATOM 1644 C CA . THR A 1 202 ? -4.351 9.926 -20.869 1.00 66.50 202 THR A CA 1
ATOM 1645 C C . THR A 1 202 ? -4.928 8.560 -20.489 1.00 66.50 202 THR A C 1
ATOM 1647 O O . THR A 1 202 ? -6.146 8.420 -20.384 1.00 66.50 202 THR A O 1
ATOM 1650 N N . ILE A 1 203 ? -4.062 7.567 -20.262 1.00 72.00 203 ILE A N 1
ATOM 1651 C CA . ILE A 1 203 ? -4.457 6.261 -19.719 1.00 72.00 203 ILE A CA 1
ATOM 1652 C C . ILE A 1 203 ? -4.342 6.337 -18.200 1.00 72.00 203 ILE A C 1
ATOM 1654 O O . ILE A 1 203 ? -3.263 6.613 -17.675 1.00 72.00 203 ILE A O 1
ATOM 1658 N N . LEU A 1 204 ? -5.452 6.110 -17.505 1.00 70.75 204 LEU A N 1
ATOM 1659 C CA . LEU A 1 204 ? -5.526 6.160 -16.052 1.00 70.75 204 LEU A CA 1
ATOM 1660 C C . LEU A 1 204 ? -5.688 4.743 -15.511 1.00 70.75 204 LEU A C 1
ATOM 1662 O O . LEU A 1 204 ? -6.653 4.061 -15.841 1.00 70.75 204 LEU A O 1
ATOM 1666 N N . VAL A 1 205 ? -4.756 4.309 -14.666 1.00 74.44 205 VAL A N 1
ATOM 1667 C CA . VAL A 1 205 ? -4.907 3.071 -13.897 1.00 74.44 205 VAL A CA 1
ATOM 1668 C C . VAL A 1 205 ? -5.227 3.443 -12.456 1.00 74.44 205 VAL A C 1
ATOM 1670 O O . VAL A 1 205 ? -4.438 4.125 -11.808 1.00 74.44 205 VAL A O 1
ATOM 1673 N N . ILE A 1 206 ? -6.383 3.002 -11.963 1.00 74.19 206 ILE A N 1
ATOM 1674 C CA . ILE A 1 206 ? -6.833 3.209 -10.581 1.00 74.19 206 ILE A CA 1
ATOM 1675 C C . ILE A 1 206 ? -6.832 1.851 -9.891 1.00 74.19 206 ILE A C 1
ATOM 1677 O O . ILE A 1 206 ? -7.382 0.895 -10.433 1.00 74.19 206 ILE A O 1
ATOM 1681 N N . THR A 1 207 ? -6.221 1.753 -8.713 1.00 72.38 207 THR A N 1
ATOM 1682 C CA . THR A 1 207 ? -6.116 0.494 -7.967 1.00 72.38 207 THR A CA 1
ATOM 1683 C C . THR A 1 207 ? -6.129 0.736 -6.460 1.00 72.38 207 THR A C 1
ATOM 1685 O O . THR A 1 207 ? -5.571 1.726 -5.991 1.00 72.38 207 THR A O 1
ATOM 1688 N N . ASP A 1 208 ? -6.763 -0.170 -5.713 1.00 67.31 208 ASP A N 1
ATOM 1689 C CA . ASP A 1 208 ? -6.696 -0.263 -4.243 1.00 67.31 208 ASP A CA 1
ATOM 1690 C C . ASP A 1 208 ? -5.663 -1.316 -3.776 1.00 67.31 208 ASP A C 1
ATOM 1692 O O . ASP A 1 208 ? -5.551 -1.630 -2.590 1.00 67.31 208 ASP A O 1
ATOM 1696 N N . GLY A 1 209 ? -4.920 -1.892 -4.727 1.00 63.34 209 GLY A N 1
ATOM 1697 C CA . GLY A 1 209 ? -3.959 -2.966 -4.510 1.00 63.34 209 GLY A CA 1
ATOM 1698 C C . GLY A 1 209 ? -4.564 -4.374 -4.562 1.00 63.34 209 GLY A C 1
ATOM 1699 O O . GLY A 1 209 ? -3.830 -5.353 -4.495 1.00 63.34 209 GLY A O 1
ATOM 1700 N N . ILE A 1 210 ? -5.878 -4.528 -4.719 1.00 55.91 210 ILE A N 1
ATOM 1701 C CA . ILE A 1 210 ? -6.554 -5.824 -4.909 1.00 55.91 210 ILE A CA 1
ATOM 1702 C C . ILE A 1 210 ? -7.321 -5.824 -6.231 1.00 55.91 210 ILE A C 1
ATOM 1704 O O . ILE A 1 210 ? -7.207 -6.763 -7.020 1.00 55.91 210 ILE A O 1
ATOM 1708 N N . HIS A 1 211 ? -8.066 -4.755 -6.476 1.00 65.62 211 HIS A N 1
ATOM 1709 C CA . HIS A 1 211 ? -8.837 -4.486 -7.674 1.00 65.62 211 HIS A CA 1
ATOM 1710 C C . HIS A 1 211 ? -8.186 -3.341 -8.440 1.00 65.62 211 HIS A C 1
ATOM 1712 O O . HIS A 1 211 ? -7.605 -2.426 -7.854 1.00 65.62 211 HIS A O 1
ATOM 1718 N N . TYR A 1 212 ? -8.317 -3.359 -9.761 1.00 72.44 212 TYR A N 1
ATOM 1719 C CA . TYR A 1 212 ? -7.866 -2.257 -10.592 1.00 72.44 212 TYR A CA 1
ATOM 1720 C C . TYR A 1 212 ? -8.789 -2.042 -11.779 1.00 72.44 212 TYR A C 1
ATOM 1722 O O . TYR A 1 212 ? -9.486 -2.949 -12.234 1.00 72.44 212 TYR A O 1
ATOM 1730 N N . LYS A 1 213 ? -8.778 -0.811 -12.279 1.00 69.12 213 LYS A N 1
ATOM 1731 C CA . LYS A 1 213 ? -9.465 -0.403 -13.496 1.00 69.12 213 LYS A CA 1
ATOM 1732 C C . LYS A 1 213 ? -8.500 0.397 -14.358 1.00 69.12 213 LYS A C 1
ATOM 1734 O O . LYS A 1 213 ? -7.775 1.246 -13.840 1.00 69.12 213 LYS A O 1
ATOM 1739 N N . VAL A 1 214 ? -8.509 0.129 -15.660 1.00 66.00 214 VAL A N 1
ATOM 1740 C CA . VAL A 1 214 ? -7.765 0.902 -16.658 1.00 66.00 214 VAL A CA 1
ATOM 1741 C C . VAL A 1 214 ? -8.759 1.691 -17.505 1.00 66.00 214 VAL A C 1
ATOM 1743 O O . VAL A 1 214 ? -9.716 1.128 -18.032 1.00 66.00 214 VAL A O 1
ATOM 1746 N N . GLU A 1 215 ? -8.558 3.002 -17.602 1.00 65.88 215 GLU A N 1
ATOM 1747 C CA . GLU A 1 215 ? -9.448 3.948 -18.279 1.00 65.88 215 GLU A CA 1
ATOM 1748 C C . GLU A 1 215 ? -8.683 4.844 -19.260 1.00 65.88 215 GLU A C 1
ATOM 1750 O O . GLU A 1 215 ? -7.456 4.941 -19.210 1.00 65.88 215 GLU A O 1
ATOM 1755 N N . SER A 1 216 ? -9.417 5.532 -20.139 1.00 67.31 216 SER A N 1
ATOM 1756 C CA . SER A 1 216 ? -8.864 6.477 -21.108 1.00 67.31 216 SER A CA 1
ATOM 1757 C C . SER A 1 216 ? -9.629 7.812 -21.110 1.00 67.31 216 SER A C 1
ATOM 1759 O O . SER A 1 216 ? -10.852 7.852 -20.956 1.00 67.31 216 SER A O 1
ATOM 1761 N N . GLU A 1 217 ? -8.909 8.929 -21.270 1.00 59.41 217 GLU A N 1
ATOM 1762 C CA . GLU A 1 217 ? -9.422 10.311 -21.164 1.00 59.41 217 GLU A CA 1
ATOM 1763 C C . GLU A 1 217 ? -10.628 10.601 -22.082 1.00 59.41 217 GLU A C 1
ATOM 1765 O O . GLU A 1 217 ? -11.448 11.468 -21.785 1.00 59.41 217 GLU A O 1
ATOM 1770 N N . LYS A 1 218 ? -10.798 9.871 -23.191 1.00 59.00 218 LYS A N 1
ATOM 1771 C CA . LYS A 1 218 ? -11.892 10.124 -24.145 1.00 59.00 218 LYS A CA 1
ATOM 1772 C C . LYS A 1 218 ? -13.289 9.669 -23.687 1.00 59.00 218 LYS A C 1
ATOM 1774 O O . LYS A 1 218 ? -14.251 9.971 -24.387 1.00 59.00 218 LYS A O 1
ATOM 1779 N N . HIS A 1 219 ? -13.423 9.025 -22.524 1.00 54.62 219 HIS A N 1
ATOM 1780 C CA . HIS A 1 219 ? -14.711 8.570 -21.966 1.00 54.62 219 HIS A CA 1
ATOM 1781 C C . HIS A 1 219 ? -15.063 9.192 -20.593 1.00 54.62 219 HIS A C 1
ATOM 1783 O O . HIS A 1 219 ? -15.935 8.689 -19.885 1.00 54.62 219 HIS A O 1
ATOM 1789 N N . LEU A 1 220 ? -14.416 10.305 -20.212 1.00 46.75 220 LEU A N 1
ATOM 1790 C CA . LEU A 1 220 ? -14.479 10.915 -18.867 1.00 46.75 220 LEU A CA 1
ATOM 1791 C C . LEU A 1 220 ? -15.895 11.207 -18.311 1.00 46.75 220 LEU A C 1
ATOM 1793 O O . LEU A 1 220 ? -16.109 11.084 -17.103 1.00 46.75 220 LEU A O 1
ATOM 1797 N N . ASP A 1 221 ? -16.877 11.554 -19.148 1.00 47.25 221 ASP A N 1
ATOM 1798 C CA . ASP A 1 221 ? -18.229 11.926 -18.684 1.00 47.25 221 ASP A CA 1
ATOM 1799 C C . ASP A 1 221 ? -19.116 10.710 -18.347 1.00 47.25 221 ASP A C 1
ATOM 1801 O O . ASP A 1 221 ? -19.881 10.723 -17.376 1.00 47.25 221 ASP A O 1
ATOM 1805 N N . GLU A 1 222 ? -18.995 9.622 -19.111 1.00 48.62 222 GLU A N 1
ATOM 1806 C CA . GLU A 1 222 ? -19.609 8.328 -18.775 1.00 48.62 222 GLU A CA 1
ATOM 1807 C C . GLU A 1 222 ? -18.912 7.703 -17.558 1.00 48.62 222 GLU A C 1
ATOM 1809 O O . GLU A 1 222 ? -19.556 7.073 -16.714 1.00 48.62 222 GLU A O 1
ATOM 1814 N N . ILE A 1 223 ? -17.614 7.985 -17.412 1.00 43.50 223 ILE A N 1
ATOM 1815 C CA . ILE A 1 223 ? -16.768 7.604 -16.283 1.00 43.50 223 ILE A CA 1
ATOM 1816 C C . ILE A 1 223 ? -17.189 8.312 -14.991 1.00 43.50 223 ILE A C 1
ATOM 1818 O O . ILE A 1 223 ? -17.345 7.631 -13.989 1.00 43.50 223 ILE A O 1
ATOM 1822 N N . GLN A 1 224 ? -17.483 9.617 -14.957 1.00 43.44 224 GLN A N 1
ATOM 1823 C CA . GLN A 1 224 ? -17.994 10.245 -13.721 1.00 43.44 224 GLN A CA 1
ATOM 1824 C C . GLN A 1 224 ? -19.315 9.618 -13.238 1.00 43.44 224 GLN A C 1
ATOM 1826 O O . GLN A 1 224 ? -19.568 9.533 -12.032 1.00 43.44 224 GLN A O 1
ATOM 1831 N N . LYS A 1 225 ? -20.153 9.147 -14.170 1.00 45.66 225 LYS A N 1
ATOM 1832 C CA . LYS A 1 225 ? -21.392 8.420 -13.858 1.00 45.66 225 LYS A CA 1
ATOM 1833 C C . LYS A 1 225 ? -21.137 6.991 -13.373 1.00 45.66 225 LYS A C 1
ATOM 1835 O O . LYS A 1 225 ? -21.837 6.553 -12.465 1.00 45.66 225 LYS A O 1
ATOM 1840 N N . GLN A 1 226 ? -20.147 6.292 -13.929 1.00 37.75 226 GLN A N 1
ATOM 1841 C CA . GLN A 1 226 ? -19.791 4.925 -13.531 1.00 37.75 226 GLN A CA 1
ATOM 1842 C C . GLN A 1 226 ? -18.848 4.846 -12.318 1.00 37.75 226 GLN A C 1
ATOM 1844 O O . GLN A 1 226 ? -18.916 3.885 -11.562 1.00 37.75 226 GLN A O 1
ATOM 1849 N N . ILE A 1 227 ? -18.009 5.852 -12.061 1.00 35.44 227 ILE A N 1
ATOM 1850 C CA . ILE A 1 227 ? -17.208 5.977 -10.832 1.00 35.44 227 ILE A CA 1
ATOM 1851 C C . ILE A 1 227 ? -18.155 5.998 -9.638 1.00 35.44 227 ILE A C 1
ATOM 1853 O O . ILE A 1 227 ? -17.988 5.181 -8.744 1.00 35.44 227 ILE A O 1
ATOM 1857 N N . LYS A 1 228 ? -19.230 6.802 -9.694 1.00 37.81 228 LYS A N 1
ATOM 1858 C CA . LYS A 1 228 ? -20.313 6.793 -8.693 1.00 37.81 228 LYS A CA 1
ATOM 1859 C C . LYS A 1 228 ? -21.026 5.440 -8.545 1.00 37.81 228 LYS A C 1
ATOM 1861 O O . LYS A 1 228 ? -21.727 5.261 -7.555 1.00 37.81 228 LYS A O 1
ATOM 1866 N N . SER A 1 229 ? -20.899 4.519 -9.506 1.00 37.94 229 SER A N 1
ATOM 1867 C CA . SER A 1 229 ? -21.543 3.198 -9.469 1.00 37.94 229 SER A CA 1
ATOM 1868 C C . SER A 1 229 ? -20.598 2.034 -9.146 1.00 37.94 229 SER A C 1
ATOM 1870 O O . SER A 1 229 ? -21.088 0.993 -8.728 1.00 37.94 229 SER A O 1
ATOM 1872 N N . ILE A 1 230 ? -19.281 2.174 -9.355 1.00 38.09 230 ILE A N 1
ATOM 1873 C CA . ILE A 1 230 ? -18.256 1.135 -9.104 1.00 38.09 230 ILE A CA 1
ATOM 1874 C C . ILE A 1 230 ? -17.611 1.333 -7.727 1.00 38.09 230 ILE A C 1
ATOM 1876 O O . ILE A 1 230 ? -17.411 0.369 -7.000 1.00 38.09 230 ILE A O 1
ATOM 1880 N N . ASN A 1 231 ? -17.366 2.588 -7.353 1.00 39.44 231 ASN A N 1
ATOM 1881 C CA . ASN A 1 231 ? -17.137 3.014 -5.983 1.00 39.44 231 ASN A CA 1
ATOM 1882 C C . ASN A 1 231 ? -18.181 4.093 -5.717 1.00 39.44 231 ASN A C 1
ATOM 1884 O O . ASN A 1 231 ? -17.904 5.266 -6.002 1.00 39.44 231 ASN A O 1
ATOM 1888 N N . PRO A 1 232 ? -19.388 3.761 -5.209 1.00 35.56 232 PRO A N 1
ATOM 1889 C CA . PRO A 1 232 ? -20.195 4.822 -4.632 1.00 35.56 232 PRO A CA 1
ATOM 1890 C C . PRO A 1 232 ? -19.257 5.602 -3.702 1.00 35.56 232 PRO A C 1
ATOM 1892 O O . PRO A 1 232 ? -18.517 4.956 -2.947 1.00 35.56 232 PRO A O 1
ATOM 1895 N N . PRO A 1 233 ? -19.192 6.951 -3.774 1.00 37.78 233 PRO A N 1
ATOM 1896 C CA . PRO A 1 233 ? -18.557 7.678 -2.685 1.00 37.78 233 PRO A CA 1
ATOM 1897 C C . PRO A 1 233 ? -19.133 7.060 -1.411 1.00 37.78 233 PRO A C 1
ATOM 1899 O O . PRO A 1 233 ? -20.352 6.822 -1.413 1.00 37.78 233 PRO A O 1
ATOM 1902 N N . PRO A 1 234 ? -18.304 6.694 -0.406 1.00 42.38 234 PRO A N 1
ATOM 1903 C CA . PRO A 1 234 ? -18.827 6.116 0.826 1.00 42.38 234 PRO A CA 1
ATOM 1904 C C . PRO A 1 234 ? -20.044 6.963 1.189 1.00 42.38 234 PRO A C 1
ATOM 1906 O O . PRO A 1 234 ? -19.895 8.191 1.180 1.00 42.38 234 PRO A O 1
ATOM 1909 N N . PRO A 1 235 ? -21.237 6.337 1.279 1.00 42.25 235 PRO A N 1
ATOM 1910 C CA . PRO A 1 235 ? -22.531 6.981 1.050 1.00 42.25 235 PRO A CA 1
ATOM 1911 C C . PRO A 1 235 ? -22.517 8.365 1.661 1.00 42.25 235 PRO A C 1
ATOM 1913 O O . PRO A 1 235 ? -22.192 8.427 2.839 1.00 42.25 235 PRO A O 1
ATOM 1916 N N . GLU A 1 236 ? -22.765 9.424 0.872 1.00 45.94 236 GLU A N 1
ATOM 1917 C CA . GLU A 1 236 ? -22.563 10.826 1.279 1.00 45.94 236 GLU A CA 1
ATOM 1918 C C . GLU A 1 236 ? -22.949 10.986 2.755 1.00 45.94 236 GLU A C 1
ATOM 1920 O O . GLU A 1 236 ? -24.117 10.835 3.125 1.00 45.94 236 GLU A O 1
ATOM 1925 N N . TYR A 1 237 ? -21.912 11.071 3.604 1.00 47.03 237 TYR A N 1
ATOM 1926 C CA . TYR A 1 237 ? -21.966 10.571 4.982 1.00 47.03 237 TYR A CA 1
ATOM 1927 C C . TYR A 1 237 ? -22.743 11.555 5.848 1.00 47.03 237 TYR A C 1
ATOM 1929 O O . TYR A 1 237 ? -22.179 12.392 6.543 1.00 47.03 237 TYR A O 1
ATOM 1937 N N . ASN A 1 238 ? -24.066 11.453 5.801 1.00 44.69 238 ASN A N 1
ATOM 1938 C CA . ASN A 1 238 ? -24.974 12.329 6.521 1.00 44.69 238 ASN A CA 1
ATOM 1939 C C . ASN A 1 238 ? -25.390 11.674 7.837 1.00 44.69 238 ASN A C 1
ATOM 1941 O O . ASN A 1 238 ? -26.569 11.496 8.140 1.00 44.69 238 ASN A O 1
ATOM 1945 N N . PHE A 1 239 ? -24.399 11.269 8.626 1.00 51.50 239 PHE A N 1
ATOM 1946 C CA . PHE A 1 239 ? -24.688 11.022 10.022 1.00 51.50 239 PHE A CA 1
ATOM 1947 C C . PHE A 1 239 ? -24.857 12.379 10.701 1.00 51.50 239 PHE A C 1
ATOM 1949 O O . PHE A 1 239 ? -23.955 13.212 10.589 1.00 51.50 239 PHE A O 1
ATOM 1956 N N . PRO A 1 240 ? -25.939 12.600 11.464 1.00 53.47 240 PRO A N 1
ATOM 1957 C CA . PRO A 1 240 ? -25.958 13.700 12.409 1.00 53.47 240 PRO A CA 1
ATOM 1958 C C . PRO A 1 240 ? -24.670 13.629 13.240 1.00 53.47 240 PRO A C 1
ATOM 1960 O O . PRO A 1 240 ? -24.305 12.563 13.763 1.00 53.47 240 PRO A O 1
ATOM 1963 N N . GLU A 1 241 ? -23.931 14.736 13.311 1.00 64.12 241 GLU A N 1
ATOM 1964 C CA . GLU A 1 241 ? -22.875 14.848 14.310 1.00 64.12 241 GLU A CA 1
ATOM 1965 C C . GLU A 1 241 ? -23.489 14.562 15.678 1.00 64.12 241 GLU A C 1
ATOM 1967 O O . GLU A 1 241 ? -24.600 15.019 15.970 1.00 64.12 241 GLU A O 1
ATOM 1972 N N . ILE A 1 242 ? -22.780 13.786 16.504 1.00 68.00 242 ILE A N 1
ATOM 1973 C CA . ILE A 1 242 ? -23.193 13.614 17.893 1.00 68.00 242 ILE A CA 1
ATOM 1974 C C . ILE A 1 242 ? -23.135 15.005 18.509 1.00 68.00 242 ILE A C 1
ATOM 1976 O O . ILE A 1 242 ? -22.062 15.597 18.640 1.00 68.00 242 ILE A O 1
ATOM 1980 N N . LYS A 1 243 ? -24.296 15.559 18.849 1.00 67.75 243 LYS A N 1
ATOM 1981 C CA . LYS A 1 243 ? -24.347 16.919 19.370 1.00 67.75 243 LYS A CA 1
ATOM 1982 C C . LYS A 1 243 ? -23.725 16.921 20.761 1.00 67.75 243 LYS A C 1
ATOM 1984 O O . LYS A 1 243 ? -24.009 16.048 21.578 1.00 67.75 243 LYS A O 1
ATOM 1989 N N . ALA A 1 244 ? -22.921 17.935 21.075 1.00 68.12 244 ALA A N 1
ATOM 1990 C CA . ALA A 1 244 ? -22.256 18.039 22.377 1.00 68.12 244 ALA A CA 1
ATOM 1991 C C . ALA A 1 244 ? -23.236 17.931 23.570 1.00 68.12 244 ALA A C 1
ATOM 1993 O O . ALA A 1 244 ? -22.896 17.386 24.616 1.00 68.12 244 ALA A O 1
ATOM 1994 N N . ASN A 1 245 ? -24.484 18.383 23.402 1.00 70.62 245 ASN A N 1
ATOM 1995 C CA . ASN A 1 245 ? -25.544 18.276 24.410 1.00 70.62 245 ASN A CA 1
ATOM 1996 C C . ASN A 1 245 ? -26.128 16.855 24.592 1.00 70.62 245 ASN A C 1
ATOM 1998 O O . ASN A 1 245 ? -26.833 16.612 25.571 1.00 70.62 245 ASN A O 1
ATOM 2002 N N . GLU A 1 246 ? -25.882 15.923 23.671 1.00 71.88 246 GLU A N 1
ATOM 2003 C CA . GLU A 1 246 ? -26.248 14.505 23.799 1.00 71.88 246 GLU A CA 1
ATOM 2004 C C . GLU A 1 246 ? -25.207 13.738 24.624 1.00 71.88 246 GLU A C 1
ATOM 2006 O O . GLU A 1 246 ? -25.569 12.856 25.405 1.00 71.88 246 GLU A O 1
ATOM 2011 N N . LEU A 1 247 ? -23.933 14.134 24.527 1.00 78.12 247 LEU A N 1
ATOM 2012 C CA . LEU A 1 247 ? -22.824 13.559 25.296 1.00 78.12 247 LEU A CA 1
ATOM 2013 C C . LEU A 1 247 ? -22.840 13.963 26.778 1.00 78.12 247 LEU A C 1
ATOM 2015 O O . LEU A 1 247 ? -22.266 13.265 27.610 1.00 78.12 247 LEU A O 1
ATOM 2019 N N . THR A 1 248 ? -23.501 15.070 27.130 1.00 75.12 248 THR A N 1
ATOM 2020 C CA . THR A 1 248 ? -23.566 15.582 28.511 1.00 75.12 248 THR A CA 1
ATOM 2021 C C . THR A 1 248 ? -24.718 15.006 29.336 1.00 75.12 248 THR A C 1
ATOM 2023 O O . THR A 1 248 ? -24.753 15.204 30.550 1.00 75.12 248 THR A O 1
ATOM 2026 N N . LYS A 1 249 ? -25.660 14.282 28.717 1.00 77.06 249 LYS A N 1
ATOM 2027 C CA . LYS A 1 249 ? -26.791 13.663 29.422 1.00 77.06 249 LYS A CA 1
ATOM 2028 C C . LYS A 1 249 ? -26.379 12.339 30.060 1.00 77.06 249 LYS A C 1
ATOM 2030 O O . LYS A 1 249 ? -26.067 11.374 29.360 1.00 77.06 249 LYS A O 1
ATOM 2035 N N . GLU A 1 250 ? -26.458 12.283 31.383 1.00 77.50 250 GLU A N 1
ATOM 2036 C CA . GLU A 1 250 ? -26.218 11.068 32.161 1.00 77.50 250 GLU A CA 1
ATOM 2037 C C . GLU A 1 250 ? -27.415 10.104 32.085 1.00 77.50 250 GLU A C 1
ATOM 2039 O O . GLU A 1 250 ? -28.576 10.509 32.205 1.00 77.50 250 GLU A O 1
ATOM 2044 N N . ILE A 1 251 ? -27.138 8.817 31.870 1.00 83.56 251 ILE A N 1
ATOM 2045 C CA . ILE A 1 251 ? -28.137 7.744 31.858 1.00 83.56 251 ILE A CA 1
ATOM 2046 C C . ILE A 1 251 ? -28.220 7.155 33.266 1.00 83.56 251 ILE A C 1
ATOM 2048 O O . ILE A 1 251 ? -27.258 6.562 33.749 1.00 83.56 251 ILE A O 1
ATOM 2052 N N . LYS A 1 252 ? -29.378 7.306 33.920 1.00 78.69 252 LYS A N 1
ATOM 2053 C CA . LYS A 1 252 ? -29.572 6.947 35.338 1.00 78.69 252 LYS A CA 1
ATOM 2054 C C . LYS A 1 252 ? -29.432 5.452 35.655 1.00 78.69 252 LYS A C 1
ATOM 2056 O O . LYS A 1 252 ? -29.103 5.120 36.786 1.00 78.69 252 LYS A O 1
ATOM 2061 N N . GLU A 1 253 ? -29.688 4.564 34.695 1.00 83.62 253 GLU A N 1
ATOM 2062 C CA . GLU A 1 253 ? -29.712 3.103 34.906 1.00 83.62 253 GLU A CA 1
ATOM 2063 C C . GLU A 1 253 ? -28.545 2.358 34.230 1.00 83.62 253 GLU A C 1
ATOM 2065 O O . GLU A 1 253 ? -28.583 1.140 34.076 1.00 83.62 253 GLU A O 1
ATOM 2070 N N . ASP A 1 254 ? -27.492 3.068 33.826 1.00 89.12 254 ASP A N 1
ATOM 2071 C CA . ASP A 1 254 ? -26.328 2.462 33.176 1.00 89.12 254 ASP A CA 1
ATOM 2072 C C . ASP A 1 254 ? -25.376 1.849 34.218 1.00 89.12 254 ASP A C 1
ATOM 2074 O O . ASP A 1 254 ? -24.729 2.567 34.983 1.00 89.12 254 ASP A O 1
ATOM 2078 N N . LYS A 1 255 ? -25.313 0.514 34.266 1.00 92.12 255 LYS A N 1
ATOM 2079 C CA . LYS A 1 255 ? -24.430 -0.252 35.157 1.00 92.12 255 LYS A CA 1
ATOM 2080 C C . LYS A 1 255 ? -23.219 -0.755 34.365 1.00 92.12 255 LYS A C 1
ATOM 2082 O O . LYS A 1 255 ? -23.406 -1.634 33.529 1.00 92.12 255 LYS A O 1
ATOM 2087 N N . PRO A 1 256 ? -22.003 -0.240 34.617 1.00 94.75 256 PRO A N 1
ATOM 2088 C CA . PRO A 1 256 ? -20.830 -0.663 33.866 1.00 94.75 256 PRO A CA 1
ATOM 2089 C C . PRO A 1 256 ? -20.458 -2.124 34.121 1.00 94.75 256 PRO A C 1
ATOM 2091 O O . PRO A 1 256 ? -20.259 -2.524 35.268 1.00 94.75 256 PRO A O 1
ATOM 2094 N N . GLU A 1 257 ? -20.290 -2.890 33.047 1.00 97.69 257 GLU A N 1
ATOM 2095 C CA . GLU A 1 257 ? -19.585 -4.174 33.073 1.00 97.69 257 GLU A CA 1
ATOM 2096 C C . GLU A 1 257 ? -18.132 -3.940 32.656 1.00 97.69 257 GLU A C 1
ATOM 2098 O O . GLU A 1 257 ? -17.879 -3.261 31.659 1.00 97.69 257 GLU A O 1
ATOM 2103 N N . VAL A 1 258 ? -17.177 -4.474 33.421 1.00 97.94 258 VAL A N 1
ATOM 2104 C CA . VAL A 1 258 ? -15.740 -4.265 33.196 1.00 97.94 258 VAL A CA 1
ATOM 2105 C C . VAL A 1 258 ? -15.044 -5.608 33.055 1.00 97.94 258 VAL A C 1
ATOM 2107 O O . VAL A 1 258 ? -15.147 -6.462 33.934 1.00 97.94 258 VAL A O 1
ATOM 2110 N N . GLU A 1 259 ? -14.293 -5.762 31.973 1.00 98.00 259 GLU A N 1
ATOM 2111 C CA . GLU A 1 259 ? -13.514 -6.952 31.659 1.00 98.00 259 GLU A CA 1
ATOM 2112 C C . GLU A 1 259 ? -12.028 -6.588 31.495 1.00 98.00 259 GLU A C 1
ATOM 2114 O O . GLU A 1 259 ? -11.678 -5.799 30.612 1.00 98.00 259 GLU A O 1
ATOM 2119 N N . PRO A 1 260 ? -11.127 -7.137 32.332 1.00 97.75 260 PRO A N 1
ATOM 2120 C CA . PRO A 1 260 ? -9.689 -7.000 32.134 1.00 97.75 260 PRO A CA 1
ATOM 2121 C C . PRO A 1 260 ? -9.203 -7.799 30.917 1.00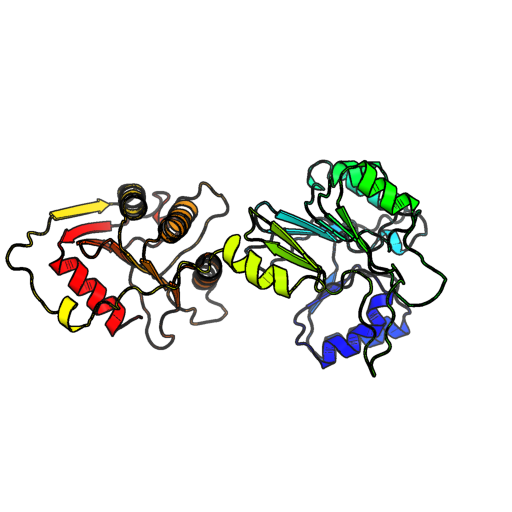 97.75 260 PRO A C 1
ATOM 2123 O O . PRO A 1 260 ? -9.334 -9.023 30.859 1.00 97.75 260 PRO A O 1
ATOM 2126 N N . LEU A 1 261 ? -8.568 -7.099 29.983 1.00 97.06 261 LEU A N 1
ATOM 2127 C CA . LEU A 1 261 ? -7.911 -7.631 28.794 1.00 97.06 261 LEU A CA 1
ATOM 2128 C C . LEU A 1 261 ? -6.391 -7.578 28.994 1.00 97.06 261 LEU A C 1
ATOM 2130 O O . LEU A 1 261 ? -5.720 -6.640 28.559 1.00 97.06 261 LEU A O 1
ATOM 2134 N N . CYS A 1 262 ? -5.855 -8.561 29.715 1.00 96.00 262 CYS A N 1
ATOM 2135 C CA . CYS A 1 262 ? -4.411 -8.706 29.897 1.00 96.00 262 CYS A CA 1
ATOM 2136 C C . CYS A 1 262 ? -3.796 -9.405 28.681 1.00 96.00 262 CYS A C 1
ATOM 2138 O O . CYS A 1 262 ? -4.298 -10.462 28.284 1.00 96.00 262 CYS A O 1
ATOM 2140 N N . ASN A 1 263 ? -2.704 -8.845 28.156 1.00 94.19 263 ASN A N 1
ATOM 2141 C CA . ASN A 1 263 ? -1.871 -9.442 27.111 1.00 94.19 263 ASN A CA 1
ATOM 2142 C C . ASN A 1 263 ? -2.699 -9.967 25.913 1.00 94.19 263 ASN A C 1
ATOM 2144 O O . ASN A 1 263 ? -3.474 -9.232 25.299 1.00 94.19 263 ASN A O 1
ATOM 2148 N N . GLU A 1 264 ? -2.601 -11.264 25.605 1.00 92.38 264 GLU A N 1
ATOM 2149 C CA . GLU A 1 264 ? -3.198 -11.915 24.434 1.00 92.38 264 GLU A CA 1
ATOM 2150 C C . GLU A 1 264 ? -4.727 -11.779 24.335 1.00 92.38 264 GLU A C 1
ATOM 2152 O O . GLU A 1 264 ? -5.300 -11.881 23.245 1.00 92.38 264 GLU A O 1
ATOM 2157 N N . LYS A 1 265 ? -5.411 -11.498 25.454 1.00 95.81 265 LYS A N 1
ATOM 2158 C CA . LYS A 1 265 ? -6.865 -11.278 25.461 1.00 95.81 265 LYS A CA 1
ATOM 2159 C C . LYS A 1 265 ? -7.277 -10.034 24.681 1.00 95.81 265 LYS A C 1
ATOM 2161 O O . LYS A 1 265 ? -8.403 -9.981 24.193 1.00 95.81 265 LYS A O 1
ATOM 2166 N N . TYR A 1 266 ? -6.393 -9.042 24.555 1.00 97.56 266 TYR A N 1
ATOM 2167 C CA . TYR A 1 266 ? -6.711 -7.793 23.871 1.00 97.56 266 TYR A CA 1
ATOM 2168 C C . TYR A 1 266 ? -7.061 -8.011 22.401 1.00 97.56 266 TYR A C 1
ATOM 2170 O O . TYR A 1 266 ? -8.091 -7.518 21.952 1.00 97.56 266 TYR A O 1
ATOM 2178 N N . PHE A 1 267 ? -6.232 -8.753 21.660 1.00 96.69 267 PHE A N 1
ATOM 2179 C CA . PHE A 1 267 ? -6.392 -8.895 20.211 1.00 96.69 267 PHE A CA 1
ATOM 2180 C C . PHE A 1 267 ? -7.757 -9.486 19.837 1.00 96.69 267 PHE A C 1
ATOM 2182 O O . PHE A 1 267 ? -8.455 -8.926 18.993 1.00 96.69 267 PHE A O 1
ATOM 2189 N N . SER A 1 268 ? -8.159 -10.570 20.510 1.00 96.44 268 SER A N 1
ATOM 2190 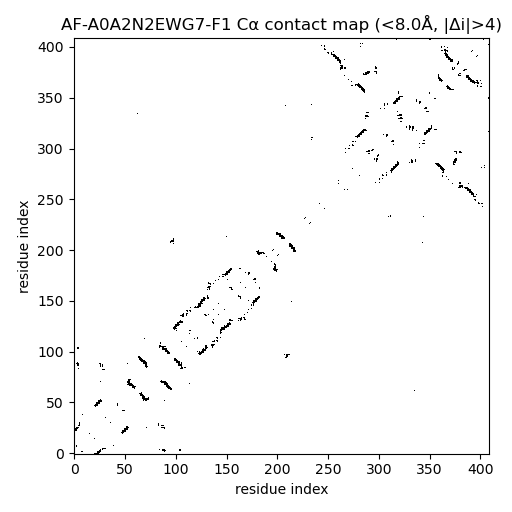C CA . SER A 1 268 ? -9.461 -11.210 20.279 1.00 96.44 268 SER A CA 1
ATOM 2191 C C . SER A 1 268 ? -10.624 -10.285 20.640 1.00 96.44 268 SER A C 1
ATOM 2193 O O . SER A 1 268 ? -11.449 -9.989 19.783 1.00 96.44 268 SER A O 1
ATOM 2195 N N . ALA A 1 269 ? -10.646 -9.734 21.857 1.00 97.88 269 ALA A N 1
ATOM 2196 C CA . ALA A 1 269 ? -11.735 -8.869 22.307 1.00 97.88 269 ALA A CA 1
ATOM 2197 C C . ALA A 1 269 ? -11.852 -7.570 21.488 1.00 97.88 269 ALA A C 1
ATOM 2199 O O . ALA A 1 269 ? -12.960 -7.099 21.223 1.00 97.88 269 ALA A O 1
ATOM 2200 N N . ALA A 1 270 ? -10.725 -6.984 21.069 1.00 97.88 270 ALA A N 1
ATOM 2201 C CA . ALA A 1 270 ? -10.717 -5.801 20.217 1.00 97.88 270 ALA A CA 1
ATOM 2202 C C . ALA A 1 270 ? -11.205 -6.119 18.799 1.00 97.88 270 ALA A C 1
ATOM 2204 O O . ALA A 1 270 ? -12.037 -5.384 18.268 1.00 97.88 270 ALA A O 1
ATOM 2205 N N . GLY A 1 271 ? -10.732 -7.223 18.213 1.00 97.94 271 GLY A N 1
ATOM 2206 C CA . GLY A 1 271 ? -11.200 -7.707 16.916 1.00 97.94 271 GLY A CA 1
ATOM 2207 C C . GLY A 1 271 ? -12.703 -7.982 16.918 1.00 97.94 271 GLY A C 1
ATOM 2208 O O . GLY A 1 271 ? -13.409 -7.473 16.050 1.00 97.94 271 GLY A O 1
ATOM 2209 N N . ASP A 1 272 ? -13.201 -8.686 17.937 1.00 98.25 272 ASP A N 1
ATOM 2210 C CA . ASP A 1 272 ? -14.622 -9.002 18.093 1.00 98.25 272 ASP A CA 1
ATOM 2211 C C . ASP A 1 272 ? -15.472 -7.735 18.243 1.00 98.25 272 ASP A C 1
ATOM 2213 O O . ASP A 1 272 ? -16.530 -7.624 17.620 1.00 98.25 272 ASP A O 1
ATOM 2217 N N . ALA A 1 273 ? -15.019 -6.752 19.027 1.00 98.38 273 ALA A N 1
ATOM 2218 C CA . ALA A 1 273 ? -15.728 -5.483 19.171 1.00 98.38 273 ALA A CA 1
ATOM 2219 C C . ALA A 1 273 ? -15.821 -4.715 17.838 1.00 98.38 273 ALA A C 1
ATOM 2221 O O . ALA A 1 273 ? -16.863 -4.132 17.547 1.00 98.38 273 ALA A O 1
ATOM 2222 N N . ILE A 1 274 ? -14.762 -4.728 17.019 1.00 98.44 274 ILE A N 1
ATOM 2223 C CA . ILE A 1 274 ? -14.745 -4.072 15.701 1.00 98.44 274 ILE A CA 1
ATOM 2224 C C . ILE A 1 274 ? -15.635 -4.821 14.701 1.00 98.44 274 ILE A C 1
ATOM 2226 O O . ILE A 1 274 ? -16.389 -4.191 13.956 1.00 98.44 274 ILE A O 1
ATOM 2230 N N . ASP A 1 275 ? -15.580 -6.154 14.675 1.00 96.44 275 ASP A N 1
ATOM 2231 C CA . ASP A 1 275 ? -16.381 -6.978 13.763 1.00 96.44 275 ASP A CA 1
ATOM 2232 C C . ASP A 1 275 ? -17.884 -6.795 13.993 1.00 96.44 275 ASP A C 1
ATOM 2234 O O . ASP A 1 275 ? -18.648 -6.678 13.033 1.00 96.44 275 ASP A O 1
ATOM 2238 N N . HIS A 1 276 ? -18.298 -6.711 15.259 1.00 96.25 276 HIS A N 1
ATOM 2239 C CA . HIS A 1 276 ? -19.703 -6.584 15.647 1.00 96.25 276 HIS A CA 1
ATOM 2240 C C . HIS A 1 276 ? -20.202 -5.134 15.728 1.00 96.25 276 HIS A C 1
ATOM 2242 O O . HIS A 1 276 ? -21.366 -4.927 16.072 1.00 96.25 276 HIS A O 1
ATOM 2248 N N . ALA A 1 277 ? -19.364 -4.142 15.413 1.00 96.50 277 ALA A N 1
ATOM 2249 C CA . ALA A 1 277 ? -19.776 -2.742 15.378 1.00 96.50 277 ALA A CA 1
ATOM 2250 C C . ALA A 1 277 ? -20.895 -2.522 14.349 1.00 96.50 277 ALA A C 1
ATOM 2252 O O . ALA A 1 277 ? -20.774 -2.950 13.194 1.00 96.50 277 ALA A O 1
ATOM 2253 N N . VAL A 1 278 ? -21.964 -1.830 14.755 1.00 90.62 278 VAL A N 1
ATOM 2254 C CA . VAL A 1 278 ? -23.141 -1.579 13.900 1.00 90.62 278 VAL A CA 1
ATOM 2255 C C . VAL A 1 278 ? -23.346 -0.113 13.529 1.00 90.62 278 VAL A C 1
ATOM 2257 O O . VAL A 1 278 ? -23.891 0.168 12.466 1.00 90.62 278 VAL A O 1
ATOM 2260 N N . ASP A 1 279 ? -22.921 0.826 14.371 1.00 89.19 279 ASP A N 1
ATOM 2261 C CA . ASP A 1 279 ? -23.152 2.264 14.201 1.00 89.19 279 ASP A CA 1
ATOM 2262 C C . ASP A 1 279 ? -21.835 3.026 14.052 1.00 89.19 279 ASP A C 1
ATOM 2264 O O . ASP A 1 279 ? -21.637 3.764 13.081 1.00 89.19 279 ASP A O 1
ATOM 2268 N N . SER A 1 280 ? -20.914 2.865 15.003 1.00 93.94 280 SER A N 1
ATOM 2269 C CA . SER A 1 280 ? -19.728 3.710 15.063 1.00 93.94 280 SER A CA 1
ATOM 2270 C C . SER A 1 280 ? -18.524 3.107 15.783 1.00 93.94 280 SER A C 1
ATOM 2272 O O . SER A 1 280 ? -18.647 2.337 16.727 1.00 93.94 280 SER A O 1
ATOM 2274 N N . ILE A 1 281 ? -17.335 3.520 15.346 1.00 97.25 281 ILE A N 1
ATOM 2275 C CA . ILE A 1 281 ? -16.036 3.254 15.957 1.00 97.25 281 ILE A CA 1
ATOM 2276 C C . ILE A 1 281 ? -15.275 4.580 16.019 1.00 97.25 281 ILE A C 1
ATOM 2278 O O . ILE A 1 281 ? -15.052 5.228 14.997 1.00 97.25 281 ILE A O 1
ATOM 2282 N N . TYR A 1 282 ? -14.850 4.971 17.213 1.00 97.00 282 TYR A N 1
ATOM 2283 C CA . TYR A 1 282 ? -14.040 6.162 17.457 1.00 97.00 282 TYR A CA 1
ATOM 2284 C C . TYR A 1 282 ? -12.744 5.750 18.128 1.00 97.00 282 TYR A C 1
ATOM 2286 O O . TYR A 1 282 ? -12.791 5.270 19.255 1.00 97.00 282 TYR A O 1
ATOM 2294 N N . MET A 1 283 ? -11.603 5.927 17.472 1.00 97.88 283 MET A N 1
ATOM 2295 C CA . MET A 1 283 ? -10.311 5.464 17.978 1.00 97.88 283 MET A CA 1
ATOM 2296 C C . MET A 1 283 ? -9.315 6.608 18.116 1.00 97.88 283 MET A C 1
ATOM 2298 O O . MET A 1 283 ? -9.137 7.397 17.193 1.00 97.88 283 MET A O 1
ATOM 2302 N N . VAL A 1 284 ? -8.606 6.642 19.241 1.00 96.50 284 VAL A N 1
ATOM 2303 C CA . VAL A 1 284 ? -7.363 7.401 19.390 1.00 96.50 284 VAL A CA 1
ATOM 2304 C C . VAL A 1 284 ? -6.257 6.408 19.678 1.00 96.50 284 VAL A C 1
ATOM 2306 O O . VAL A 1 284 ? -6.326 5.677 20.671 1.00 96.50 284 VAL A O 1
ATOM 2309 N N . MET A 1 285 ? -5.250 6.380 18.813 1.00 95.50 285 MET A N 1
ATOM 2310 C CA . MET A 1 285 ? -4.141 5.452 18.947 1.00 95.50 285 MET A CA 1
ATOM 2311 C C . MET A 1 285 ? -2.812 6.190 18.874 1.00 95.50 285 MET A C 1
ATOM 2313 O O . MET A 1 285 ? -2.493 6.846 17.885 1.00 95.50 285 MET A O 1
ATOM 2317 N N . PHE A 1 286 ? -2.031 6.070 19.945 1.00 92.94 286 PHE A N 1
ATOM 2318 C CA . PHE A 1 286 ? -0.708 6.674 20.033 1.00 92.94 286 PHE A CA 1
ATOM 2319 C C . PHE A 1 286 ? 0.244 6.104 18.980 1.00 92.94 286 PHE A C 1
ATOM 2321 O O . PHE A 1 286 ? 0.973 6.857 18.342 1.00 92.94 286 PHE A O 1
ATOM 2328 N N . PHE A 1 287 ? 0.248 4.785 18.802 1.00 91.31 287 PHE A N 1
ATOM 2329 C CA . PHE A 1 287 ? 1.186 4.126 17.907 1.00 91.31 287 PHE A CA 1
ATOM 2330 C C . PHE A 1 287 ? 0.548 2.926 17.214 1.00 91.31 287 PHE A C 1
ATOM 2332 O O . PHE A 1 287 ? -0.019 2.049 17.874 1.00 91.31 287 PHE A O 1
ATOM 2339 N N . VAL A 1 288 ? 0.661 2.911 15.886 1.00 92.94 288 VAL A N 1
ATOM 2340 C CA . VAL A 1 288 ? 0.296 1.800 15.016 1.00 92.94 288 VAL A CA 1
ATOM 2341 C C . VAL A 1 288 ? 1.484 1.462 14.119 1.00 92.94 288 VAL A C 1
ATOM 2343 O O . VAL A 1 288 ? 1.958 2.303 13.357 1.00 92.94 288 VAL A O 1
ATOM 2346 N N . ASN A 1 289 ? 1.941 0.217 14.184 1.00 88.25 289 ASN A N 1
ATOM 2347 C CA . ASN A 1 289 ? 2.971 -0.330 13.318 1.00 88.25 289 ASN A CA 1
ATOM 2348 C C . ASN A 1 289 ? 2.492 -1.641 12.708 1.00 88.25 289 ASN A C 1
ATOM 2350 O O . ASN A 1 289 ? 2.328 -2.629 13.419 1.00 88.25 289 ASN A O 1
ATOM 2354 N N . MET A 1 290 ? 2.259 -1.615 11.399 1.00 84.75 290 MET A N 1
ATOM 2355 C CA . MET A 1 290 ? 1.904 -2.800 10.628 1.00 84.75 290 MET A CA 1
ATOM 2356 C C . MET A 1 290 ? 3.126 -3.693 10.432 1.00 84.75 290 MET A C 1
ATOM 2358 O O . MET A 1 290 ? 4.220 -3.189 10.185 1.00 84.75 290 MET A O 1
ATOM 2362 N N . GLY A 1 291 ? 2.926 -5.005 10.529 1.00 79.62 291 GLY A N 1
ATOM 2363 C CA . GLY A 1 291 ? 3.973 -5.991 10.272 1.00 79.62 291 GLY A CA 1
ATOM 2364 C C . GLY A 1 291 ? 4.060 -6.388 8.796 1.00 79.62 291 GLY A C 1
ATOM 2365 O O . GLY A 1 291 ? 3.182 -6.071 7.993 1.00 79.62 291 GLY A O 1
ATOM 2366 N N . ASP A 1 292 ? 5.086 -7.164 8.451 1.00 77.81 292 ASP A N 1
ATOM 2367 C CA . ASP A 1 292 ? 5.392 -7.549 7.060 1.00 77.81 292 ASP A CA 1
ATOM 2368 C C . ASP A 1 292 ? 4.413 -8.575 6.449 1.00 77.81 292 ASP A C 1
ATOM 2370 O O . ASP A 1 292 ? 4.426 -8.821 5.246 1.00 77.81 292 ASP A O 1
ATOM 2374 N N . SER A 1 293 ? 3.572 -9.220 7.265 1.00 79.81 293 SER A N 1
ATOM 2375 C CA . SER A 1 293 ? 2.663 -10.289 6.826 1.00 79.81 293 SER A CA 1
ATOM 2376 C C . SER A 1 293 ? 1.198 -9.888 6.945 1.00 79.81 293 SER A C 1
ATOM 2378 O O . SER A 1 293 ? 0.776 -9.335 7.956 1.00 79.81 293 SER A O 1
ATOM 2380 N N . ASP A 1 294 ? 0.373 -10.289 5.977 1.00 73.44 294 ASP A N 1
ATOM 2381 C CA . ASP A 1 294 ? -1.092 -10.184 6.053 1.00 73.44 294 ASP A CA 1
ATOM 2382 C C . ASP A 1 294 ? -1.699 -10.862 7.296 1.00 73.44 294 ASP A C 1
ATOM 2384 O O . ASP A 1 294 ? -2.780 -10.476 7.735 1.00 73.44 294 ASP A O 1
ATOM 2388 N N . GLN A 1 295 ? -1.018 -11.870 7.855 1.00 83.25 295 GLN A N 1
ATOM 2389 C CA . GLN A 1 295 ? -1.453 -12.591 9.058 1.00 83.25 295 GLN A CA 1
ATOM 2390 C C . GLN A 1 295 ? -1.033 -11.899 10.362 1.00 83.25 295 GLN A C 1
ATOM 2392 O O . GLN A 1 295 ? -1.336 -12.391 11.448 1.00 83.25 295 GLN A O 1
ATOM 2397 N N . ASN A 1 296 ? -0.319 -10.776 10.277 1.00 89.38 296 ASN A N 1
ATOM 2398 C CA . ASN A 1 296 ? 0.080 -10.016 11.448 1.00 89.38 296 ASN A CA 1
ATOM 2399 C C . ASN A 1 296 ? -1.159 -9.488 12.214 1.00 89.38 296 ASN A C 1
ATOM 2401 O O . ASN A 1 296 ? -2.074 -8.950 11.581 1.00 89.38 296 ASN A O 1
ATOM 2405 N N . PRO A 1 297 ? -1.198 -9.584 13.560 1.00 93.94 297 PRO A N 1
ATOM 2406 C CA . PRO A 1 297 ? -2.344 -9.136 14.353 1.00 93.94 297 PRO A CA 1
ATOM 2407 C C . PRO A 1 297 ? -2.728 -7.667 14.128 1.00 93.94 297 PRO A C 1
ATOM 2409 O O . PRO A 1 297 ? -3.913 -7.350 14.023 1.00 93.94 297 PRO A O 1
ATOM 2412 N N . VAL A 1 298 ? -1.753 -6.764 13.989 1.00 95.00 298 VAL A N 1
ATOM 2413 C CA . VAL A 1 298 ? -2.023 -5.347 13.708 1.00 95.00 298 VAL A CA 1
ATOM 2414 C C . VAL A 1 298 ? -2.672 -5.195 12.337 1.00 95.00 298 VAL A C 1
ATOM 2416 O O . VAL A 1 298 ? -3.708 -4.540 12.218 1.00 95.00 298 VAL A O 1
ATOM 2419 N N . ASN A 1 299 ? -2.123 -5.851 11.312 1.00 89.69 299 ASN A N 1
ATOM 2420 C CA . ASN A 1 299 ? -2.655 -5.792 9.946 1.00 89.69 299 ASN A CA 1
ATOM 2421 C C . ASN A 1 299 ? -4.099 -6.310 9.889 1.00 89.69 299 ASN A C 1
ATOM 2423 O O . ASN A 1 299 ? -4.934 -5.748 9.177 1.00 89.69 299 ASN A O 1
ATOM 2427 N N . ILE A 1 300 ? -4.414 -7.346 10.673 1.00 92.56 300 ILE A N 1
ATOM 2428 C CA . ILE A 1 300 ? -5.773 -7.875 10.818 1.00 92.56 300 ILE A CA 1
ATOM 2429 C C . ILE A 1 300 ? -6.701 -6.831 11.456 1.00 92.56 300 ILE A C 1
ATOM 2431 O O . ILE A 1 300 ? -7.769 -6.571 10.905 1.00 92.56 300 ILE A O 1
ATOM 2435 N N . LEU A 1 301 ? -6.316 -6.199 12.572 1.00 97.31 301 LEU A N 1
ATOM 2436 C CA . LEU A 1 301 ? -7.148 -5.172 13.222 1.00 97.31 301 LEU A CA 1
ATOM 2437 C C . LEU A 1 301 ? -7.398 -3.964 12.308 1.00 97.31 301 LEU A C 1
ATOM 2439 O O . LEU A 1 301 ? -8.525 -3.474 12.224 1.00 97.31 301 LEU A O 1
ATOM 2443 N N . VAL A 1 302 ? -6.378 -3.509 11.578 1.00 95.00 302 VAL A N 1
ATOM 2444 C CA . VAL A 1 302 ? -6.525 -2.390 10.639 1.00 95.00 302 VAL A CA 1
ATOM 2445 C C . VAL A 1 302 ? -7.448 -2.767 9.473 1.00 95.00 302 VAL A C 1
ATOM 2447 O O . VAL A 1 302 ? -8.325 -1.982 9.110 1.00 95.00 302 VAL A O 1
ATOM 2450 N N . ARG A 1 303 ? -7.348 -3.993 8.941 1.00 91.12 303 ARG A N 1
ATOM 2451 C CA . ARG A 1 303 ? -8.284 -4.498 7.922 1.00 91.12 303 ARG A CA 1
ATOM 2452 C C . ARG A 1 303 ? -9.720 -4.547 8.439 1.00 91.12 303 ARG A C 1
ATOM 2454 O O . ARG A 1 303 ? -10.623 -4.119 7.731 1.00 91.12 303 ARG A O 1
ATOM 2461 N N . LYS A 1 304 ? -9.934 -4.971 9.686 1.00 96.38 304 LYS A N 1
ATOM 2462 C CA . LYS A 1 304 ? -11.266 -4.983 10.312 1.00 96.38 304 LYS A CA 1
ATOM 2463 C C . LYS A 1 304 ? -11.882 -3.586 10.422 1.00 96.38 304 LYS A C 1
ATOM 2465 O O . LYS A 1 304 ? -13.091 -3.451 10.252 1.00 96.38 304 LYS A O 1
ATOM 2470 N N . LEU A 1 305 ? -11.082 -2.537 10.644 1.00 96.88 305 LEU A N 1
ATOM 2471 C CA . LEU A 1 305 ? -11.566 -1.147 10.600 1.00 96.88 305 LEU A CA 1
ATOM 2472 C C . LEU A 1 305 ? -12.026 -0.744 9.192 1.00 96.88 305 LEU A C 1
ATOM 2474 O O . LEU A 1 305 ? -13.058 -0.088 9.046 1.00 96.88 305 LEU A O 1
ATOM 2478 N N . ILE A 1 306 ? -11.284 -1.157 8.160 1.00 88.06 306 ILE A N 1
ATOM 2479 C CA . ILE A 1 306 ? -11.654 -0.937 6.755 1.00 88.06 306 ILE A CA 1
ATOM 2480 C C . ILE A 1 306 ? -12.936 -1.708 6.416 1.00 88.06 306 ILE A C 1
ATOM 2482 O O . ILE A 1 306 ? -13.858 -1.150 5.829 1.00 88.06 306 ILE A O 1
ATOM 2486 N N . GLU A 1 307 ? -13.045 -2.965 6.835 1.00 85.75 307 GLU A N 1
ATOM 2487 C CA . GLU A 1 307 ? -14.247 -3.777 6.634 1.00 85.75 307 GLU A CA 1
ATOM 2488 C C . GLU A 1 307 ? -15.452 -3.182 7.374 1.00 85.75 307 GLU A C 1
ATOM 2490 O O . GLU A 1 307 ? -16.533 -3.084 6.801 1.00 85.75 307 GLU A O 1
ATOM 2495 N N . ALA A 1 308 ? -15.283 -2.706 8.614 1.00 89.56 308 ALA A N 1
ATOM 2496 C CA . ALA A 1 308 ? -16.330 -1.987 9.343 1.00 89.56 308 ALA A CA 1
ATOM 2497 C C . ALA A 1 308 ? -16.789 -0.751 8.566 1.00 89.56 308 ALA A C 1
ATOM 2499 O O . ALA A 1 308 ? -17.988 -0.529 8.380 1.00 89.56 308 ALA A O 1
ATOM 2500 N N . ARG A 1 309 ? -15.833 0.014 8.034 1.00 85.06 309 ARG A N 1
ATOM 2501 C CA . ARG A 1 309 ? -16.118 1.166 7.186 1.00 85.06 309 ARG A CA 1
ATOM 2502 C C . ARG A 1 309 ? -16.922 0.780 5.942 1.00 85.06 309 ARG A C 1
ATOM 2504 O O . ARG A 1 309 ? -17.909 1.443 5.632 1.00 85.06 309 ARG A O 1
ATOM 2511 N N . GLN A 1 310 ? -16.553 -0.309 5.272 1.00 81.00 310 GLN A N 1
ATOM 2512 C CA . GLN A 1 310 ? -17.260 -0.842 4.103 1.00 81.00 310 GLN A CA 1
ATOM 2513 C C . GLN A 1 310 ? -18.666 -1.365 4.443 1.00 81.00 310 GLN A C 1
ATOM 2515 O O . GLN A 1 310 ? -19.574 -1.238 3.624 1.00 81.00 310 GLN A O 1
ATOM 2520 N N . ARG A 1 311 ? -18.884 -1.880 5.664 1.00 84.69 311 ARG A N 1
ATOM 2521 C CA . ARG A 1 311 ? -20.217 -2.249 6.184 1.00 84.69 311 ARG A CA 1
ATOM 2522 C C . ARG A 1 311 ? -21.130 -1.041 6.442 1.00 84.69 311 ARG A C 1
ATOM 2524 O O . ARG A 1 311 ? -22.306 -1.229 6.738 1.00 84.69 311 ARG A O 1
ATOM 2531 N N . GLY A 1 312 ? -20.615 0.186 6.339 1.00 81.69 312 GLY A N 1
ATOM 2532 C CA . GLY A 1 312 ? -21.354 1.423 6.598 1.00 81.69 312 GLY A CA 1
ATOM 2533 C C . GLY A 1 312 ? -21.157 1.991 8.007 1.00 81.69 312 GLY A C 1
ATOM 2534 O O . GLY A 1 312 ? -21.675 3.072 8.297 1.00 81.69 312 GLY A O 1
ATOM 2535 N N . VAL A 1 313 ? -20.360 1.336 8.858 1.00 88.62 313 VAL A N 1
ATOM 2536 C CA . VAL A 1 313 ? -20.045 1.811 10.213 1.00 88.62 313 VAL A CA 1
ATOM 2537 C C . VAL A 1 313 ? -19.286 3.140 10.133 1.00 88.62 313 VAL A C 1
ATOM 2539 O O . VAL A 1 313 ? -18.399 3.341 9.292 1.00 88.62 313 VAL A O 1
ATOM 2542 N N . ARG A 1 314 ? -19.622 4.090 11.009 1.00 89.19 314 ARG A N 1
ATOM 2543 C CA . ARG A 1 314 ? -18.891 5.356 11.119 1.00 89.19 314 ARG A CA 1
ATOM 2544 C C . ARG A 1 314 ? -17.559 5.118 11.821 1.00 89.19 314 ARG A C 1
ATOM 2546 O O . ARG A 1 314 ? -17.536 4.996 13.036 1.00 89.19 314 ARG A O 1
ATOM 2553 N N . VAL A 1 315 ? -16.456 5.120 11.083 1.00 94.06 315 VAL A N 1
ATOM 2554 C CA . VAL A 1 315 ? -15.115 4.928 11.653 1.00 94.06 315 VAL A CA 1
ATOM 2555 C C . VAL A 1 315 ? -14.363 6.259 11.654 1.00 94.06 315 VAL A C 1
ATOM 2557 O O . VAL A 1 315 ? -14.082 6.789 10.580 1.00 94.06 315 VAL A O 1
ATOM 2560 N N . LYS A 1 316 ? -14.073 6.798 12.847 1.00 94.38 316 LYS A N 1
ATOM 2561 C CA . LYS A 1 316 ? -13.282 8.019 13.060 1.00 94.38 316 LYS A CA 1
ATOM 2562 C C . LYS A 1 316 ? -12.022 7.721 13.861 1.00 94.38 316 LYS A C 1
ATOM 2564 O O . LYS A 1 316 ? -12.110 7.176 14.959 1.00 94.38 316 LYS A O 1
ATOM 2569 N N . ILE A 1 317 ? -10.858 8.079 13.329 1.00 96.25 317 ILE A N 1
ATOM 2570 C CA . ILE A 1 317 ? -9.566 7.695 13.907 1.00 96.25 317 ILE A CA 1
ATOM 2571 C C . ILE A 1 317 ? -8.661 8.908 14.066 1.00 96.25 317 ILE A C 1
ATOM 2573 O O . ILE A 1 317 ? -8.583 9.760 13.186 1.00 96.25 317 ILE A O 1
ATOM 2577 N N . ILE A 1 318 ? -7.937 8.961 15.177 1.00 93.31 318 ILE A N 1
ATOM 2578 C CA . ILE A 1 318 ? -6.884 9.937 15.421 1.00 93.31 318 ILE A CA 1
ATOM 2579 C C . ILE A 1 318 ? -5.603 9.175 15.727 1.00 93.31 318 ILE A C 1
ATOM 2581 O O . ILE A 1 318 ? -5.568 8.374 16.665 1.00 93.31 318 ILE A O 1
ATOM 2585 N N . LEU A 1 319 ? -4.564 9.431 14.939 1.00 91.62 319 LEU A N 1
ATOM 2586 C CA . LEU A 1 319 ? -3.219 8.914 15.180 1.00 91.62 319 LEU A CA 1
ATOM 2587 C C . LEU A 1 319 ? -2.307 10.035 15.661 1.00 91.62 319 LEU A C 1
ATOM 2589 O O . LEU A 1 319 ? -2.472 11.186 15.261 1.00 91.62 319 LEU A O 1
ATOM 2593 N N . GLU A 1 320 ? -1.337 9.715 16.513 1.00 86.94 320 GLU A N 1
ATOM 2594 C CA . GLU A 1 320 ? -0.360 10.718 16.939 1.00 86.94 320 GLU A CA 1
ATOM 2595 C C . GLU A 1 320 ? 0.484 11.202 15.746 1.00 86.94 320 GLU A C 1
ATOM 2597 O O . GLU A 1 320 ? 1.023 10.387 14.991 1.00 86.94 320 GLU A O 1
ATOM 2602 N N . MET A 1 321 ? 0.610 12.527 15.602 1.00 81.00 321 MET A N 1
ATOM 2603 C CA . MET A 1 321 ? 1.405 13.174 14.556 1.00 81.00 321 MET A CA 1
ATOM 2604 C C . MET A 1 321 ? 2.916 13.077 14.834 1.00 81.00 321 MET A C 1
ATOM 2606 O O . MET A 1 321 ? 3.332 13.382 15.956 1.00 81.00 321 MET A O 1
ATOM 2610 N N . PRO A 1 322 ? 3.754 12.734 13.833 1.00 69.44 322 PRO A N 1
ATOM 2611 C CA . PRO A 1 322 ? 5.213 12.791 13.955 1.00 69.44 322 PRO A CA 1
ATOM 2612 C C . PRO A 1 322 ? 5.700 14.189 14.361 1.00 69.44 322 PRO A C 1
ATOM 2614 O O . PRO A 1 322 ? 5.178 15.196 13.881 1.00 69.44 322 PRO A O 1
ATOM 2617 N N . ARG A 1 323 ? 6.699 14.259 15.249 1.00 68.38 323 ARG A N 1
ATOM 2618 C CA . ARG A 1 323 ? 7.242 15.534 15.768 1.00 68.38 323 ARG A CA 1
ATOM 2619 C C . ARG A 1 323 ? 8.610 15.903 15.207 1.00 68.38 323 ARG A C 1
ATOM 2621 O O . ARG A 1 323 ? 8.964 17.077 15.225 1.00 68.38 323 ARG A O 1
ATOM 2628 N N . ASP A 1 324 ? 9.361 14.907 14.757 1.00 65.75 324 ASP A N 1
ATOM 2629 C CA . ASP A 1 324 ? 10.716 15.033 14.230 1.00 65.75 324 ASP A CA 1
ATOM 2630 C C . ASP A 1 324 ? 10.841 14.106 13.013 1.00 65.75 324 ASP A C 1
ATOM 2632 O O . ASP A 1 324 ? 10.273 13.010 13.004 1.00 65.75 324 ASP A O 1
ATOM 2636 N N . GLU A 1 325 ? 11.579 14.551 12.000 1.00 57.09 325 GLU A N 1
ATOM 2637 C CA . GLU A 1 325 ? 11.932 13.784 10.800 1.00 57.09 325 GLU A CA 1
ATOM 2638 C C . GLU A 1 325 ? 12.717 12.497 11.121 1.00 57.09 325 GLU A C 1
ATOM 2640 O O . GLU A 1 325 ? 12.669 11.533 10.360 1.00 57.09 325 GLU A O 1
ATOM 2645 N N . ASN A 1 326 ? 13.376 12.446 12.282 1.00 56.97 326 ASN A N 1
ATOM 2646 C CA . ASN A 1 326 ? 14.145 11.296 12.756 1.00 56.97 326 ASN A CA 1
ATOM 2647 C C . ASN A 1 326 ? 13.342 10.327 13.640 1.00 56.97 326 ASN A C 1
ATOM 2649 O O . ASN A 1 326 ? 13.889 9.315 14.092 1.00 56.97 326 ASN A O 1
ATOM 2653 N N . ASP A 1 327 ? 12.058 10.595 13.908 1.00 63.78 327 ASP A N 1
ATOM 2654 C CA . ASP A 1 327 ? 11.218 9.694 14.699 1.00 63.78 327 ASP A CA 1
ATOM 2655 C C . ASP A 1 327 ? 10.705 8.526 13.838 1.00 63.78 327 ASP A C 1
ATOM 2657 O O . ASP A 1 327 ? 9.554 8.470 13.395 1.00 63.78 327 ASP A O 1
ATOM 2661 N N . PHE A 1 328 ? 11.605 7.572 13.586 1.00 56.34 328 PHE A N 1
ATOM 2662 C CA . PHE A 1 328 ? 11.350 6.366 12.792 1.00 56.34 328 PHE A CA 1
ATOM 2663 C C . PHE A 1 328 ? 10.156 5.549 13.310 1.00 56.34 328 PHE A C 1
ATOM 2665 O O . PHE A 1 328 ? 9.452 4.904 12.531 1.00 56.34 328 PHE A O 1
ATOM 2672 N N . ILE A 1 329 ? 9.902 5.588 14.622 1.00 58.72 329 ILE A N 1
ATOM 2673 C CA . ILE A 1 329 ? 8.754 4.921 15.237 1.00 58.72 329 ILE A CA 1
ATOM 2674 C C . ILE A 1 329 ? 7.471 5.631 14.784 1.00 58.72 329 ILE A C 1
ATOM 2676 O O . ILE A 1 329 ? 6.521 4.974 14.369 1.00 58.72 329 ILE A O 1
ATOM 2680 N N . MET A 1 330 ? 7.450 6.963 14.750 1.00 67.19 330 MET A N 1
ATOM 2681 C CA . MET A 1 330 ? 6.257 7.734 14.392 1.00 67.19 330 MET A CA 1
ATOM 2682 C C . MET A 1 330 ? 5.940 7.791 12.885 1.00 67.19 330 MET A C 1
ATOM 2684 O O . MET A 1 330 ? 4.779 8.020 12.543 1.00 67.19 330 MET A O 1
ATOM 2688 N N . TRP A 1 331 ? 6.882 7.490 11.977 1.00 65.19 331 TRP A N 1
ATOM 2689 C CA . TRP A 1 331 ? 6.583 7.381 10.531 1.00 65.19 331 TRP A CA 1
ATOM 2690 C C . TRP A 1 331 ? 5.562 6.274 10.216 1.00 65.19 331 TRP A C 1
ATOM 2692 O O . TRP A 1 331 ? 4.775 6.384 9.275 1.00 65.19 331 TRP A O 1
ATOM 2702 N N . ASN A 1 332 ? 5.494 5.223 11.038 1.00 75.75 332 ASN A N 1
ATOM 2703 C CA . ASN A 1 332 ? 4.528 4.140 10.835 1.00 75.75 332 ASN A CA 1
ATOM 2704 C C . ASN A 1 332 ? 3.071 4.596 11.022 1.00 75.75 332 ASN A C 1
ATOM 2706 O O . ASN A 1 332 ? 2.200 4.140 10.279 1.00 75.75 332 ASN A O 1
ATOM 2710 N N . ASN A 1 333 ? 2.810 5.572 11.903 1.00 84.06 333 ASN A N 1
ATOM 2711 C CA . ASN A 1 333 ? 1.481 6.180 12.011 1.00 84.06 333 ASN A CA 1
ATOM 2712 C C . ASN A 1 333 ? 1.080 6.887 10.712 1.00 84.06 333 ASN A C 1
ATOM 2714 O O . ASN A 1 333 ? -0.073 6.793 10.304 1.00 84.06 333 ASN A O 1
ATOM 2718 N N . GLU A 1 334 ? 2.013 7.570 10.042 1.00 76.88 334 GLU A N 1
ATOM 2719 C CA . GLU A 1 334 ? 1.733 8.242 8.769 1.00 76.88 334 GLU A CA 1
ATOM 2720 C C . GLU A 1 334 ? 1.395 7.232 7.661 1.00 76.88 334 GLU A C 1
ATOM 2722 O O . GLU A 1 334 ? 0.463 7.445 6.883 1.00 76.88 334 GLU A O 1
ATOM 2727 N N . LYS A 1 335 ? 2.084 6.085 7.619 1.00 73.56 335 LYS A N 1
ATOM 2728 C CA . LYS A 1 335 ? 1.745 4.998 6.682 1.00 73.56 335 LYS A CA 1
ATOM 2729 C C . LYS A 1 335 ? 0.322 4.504 6.884 1.00 73.56 335 LYS A C 1
ATOM 2731 O O . LYS A 1 335 ? -0.449 4.396 5.933 1.00 73.56 335 LYS A O 1
ATOM 2736 N N . VAL A 1 336 ? -0.021 4.209 8.136 1.00 83.69 336 VAL A N 1
ATOM 2737 C CA . VAL A 1 336 ? -1.342 3.700 8.511 1.00 83.69 336 VAL A CA 1
ATOM 2738 C C . VAL A 1 336 ? -2.412 4.757 8.254 1.00 83.69 336 VAL A C 1
ATOM 2740 O O . VAL A 1 336 ? -3.481 4.421 7.744 1.00 83.69 336 VAL A O 1
ATOM 2743 N N . TYR A 1 337 ? -2.104 6.032 8.518 1.00 83.31 337 TYR A N 1
ATOM 2744 C CA . TYR A 1 337 ? -2.947 7.169 8.158 1.00 83.31 337 TYR A CA 1
ATOM 2745 C C . TYR A 1 337 ? -3.301 7.136 6.672 1.00 83.31 337 TYR A C 1
ATOM 2747 O O . TYR A 1 337 ? -4.481 7.121 6.328 1.00 83.31 337 TYR A O 1
ATOM 2755 N N . ARG A 1 338 ? -2.292 7.063 5.793 1.00 72.69 338 ARG A N 1
ATOM 2756 C CA . ARG A 1 338 ? -2.496 7.036 4.337 1.00 72.69 338 ARG A CA 1
ATOM 2757 C C . ARG A 1 338 ? -3.313 5.818 3.912 1.00 72.69 338 ARG A C 1
ATOM 2759 O O . ARG A 1 338 ? -4.232 5.954 3.109 1.00 72.69 338 ARG A O 1
ATOM 2766 N N . TRP A 1 339 ? -3.024 4.646 4.476 1.00 71.62 339 TRP A N 1
ATOM 2767 C CA . TRP A 1 339 ? -3.728 3.412 4.128 1.00 71.62 339 TRP A CA 1
ATOM 2768 C C . TRP A 1 339 ? -5.219 3.461 4.497 1.00 71.62 339 TRP A C 1
ATOM 2770 O O . TRP A 1 339 ? -6.074 3.167 3.662 1.00 71.62 339 TRP A O 1
ATOM 2780 N N . LEU A 1 340 ? -5.545 3.919 5.709 1.00 81.44 340 LEU A N 1
ATOM 2781 C CA . LEU A 1 340 ? -6.926 4.074 6.175 1.00 81.44 340 LEU A CA 1
ATOM 2782 C C . LEU A 1 340 ? -7.663 5.209 5.449 1.00 81.44 340 LEU A C 1
ATOM 2784 O O . LEU A 1 340 ? -8.824 5.035 5.073 1.00 81.44 340 LEU A O 1
ATOM 2788 N N . ALA A 1 341 ? -6.996 6.341 5.205 1.00 74.19 341 ALA A N 1
ATOM 2789 C CA . ALA A 1 341 ? -7.565 7.464 4.460 1.00 74.19 341 ALA A CA 1
ATOM 2790 C C . ALA A 1 341 ? -7.938 7.051 3.027 1.00 74.19 341 ALA A C 1
ATOM 2792 O O . ALA A 1 341 ? -9.051 7.325 2.576 1.00 74.19 341 ALA A O 1
ATOM 2793 N N . ASN A 1 342 ? -7.052 6.322 2.339 1.00 65.44 342 ASN A N 1
ATOM 2794 C CA . ASN A 1 342 ? -7.304 5.805 0.990 1.00 65.44 342 ASN A CA 1
ATOM 2795 C C . ASN A 1 342 ? -8.444 4.777 0.960 1.00 65.44 342 ASN A C 1
ATOM 2797 O O . ASN A 1 342 ? -9.186 4.709 -0.017 1.00 65.44 342 ASN A O 1
ATOM 2801 N N . ALA A 1 343 ? -8.634 4.025 2.046 1.00 70.12 343 ALA A N 1
ATOM 2802 C CA . ALA A 1 343 ? -9.769 3.124 2.228 1.00 70.12 343 ALA A CA 1
ATOM 2803 C C . ALA A 1 343 ? -11.080 3.846 2.622 1.00 70.12 343 ALA A C 1
ATOM 2805 O O . ALA A 1 343 ? -12.093 3.202 2.908 1.00 70.12 343 ALA A O 1
ATOM 2806 N N . GLY A 1 344 ? -11.084 5.182 2.651 1.00 73.81 344 GLY A N 1
ATOM 2807 C CA . GLY A 1 344 ? -12.263 6.005 2.915 1.00 73.81 344 GLY A CA 1
ATOM 2808 C C . GLY A 1 344 ? -12.636 6.134 4.392 1.00 73.81 344 GLY A C 1
ATOM 2809 O O . GLY A 1 344 ? -13.760 6.554 4.686 1.00 73.81 344 GLY A O 1
ATOM 2810 N N . VAL A 1 345 ? -11.744 5.765 5.317 1.00 85.69 345 VAL A N 1
ATOM 2811 C CA . VAL A 1 345 ? -11.918 5.970 6.764 1.00 85.69 345 VAL A CA 1
ATOM 2812 C C . VAL A 1 345 ? -11.692 7.443 7.111 1.00 85.69 345 VAL A C 1
ATOM 2814 O O . VAL A 1 345 ? -10.788 8.082 6.578 1.00 85.69 345 VAL A O 1
ATOM 2817 N N . ASP A 1 346 ? -12.508 7.994 8.013 1.00 87.88 346 ASP A N 1
ATOM 2818 C CA . ASP A 1 346 ? -12.363 9.378 8.469 1.00 87.88 346 ASP A CA 1
ATOM 2819 C C . ASP A 1 346 ? -11.238 9.438 9.513 1.00 87.88 346 ASP A C 1
ATOM 2821 O O . ASP A 1 346 ? -11.421 9.080 10.676 1.00 87.88 346 ASP A O 1
ATOM 2825 N N . ILE A 1 347 ? -10.032 9.807 9.088 1.00 91.62 347 ILE A N 1
ATOM 2826 C CA . ILE A 1 347 ? -8.824 9.740 9.913 1.00 91.62 347 ILE A CA 1
ATOM 2827 C C . ILE A 1 347 ? -8.083 11.078 9.946 1.00 91.62 347 ILE A C 1
ATOM 2829 O O . ILE A 1 347 ? -8.004 11.794 8.946 1.00 91.62 347 ILE A O 1
ATOM 2833 N N . ARG A 1 348 ? -7.531 11.425 11.113 1.00 88.38 348 ARG A N 1
ATOM 2834 C CA . ARG A 1 348 ? -6.749 12.644 11.364 1.00 88.38 348 ARG A CA 1
ATOM 2835 C C . ARG A 1 348 ? -5.437 12.316 12.071 1.00 88.38 348 ARG A C 1
ATOM 2837 O O . ARG A 1 348 ? -5.338 11.322 12.789 1.00 88.38 348 ARG A O 1
ATOM 2844 N N . LEU A 1 349 ? -4.447 13.179 11.879 1.00 85.44 349 LEU A N 1
ATOM 2845 C CA . LEU A 1 349 ? -3.280 13.243 12.754 1.00 85.44 349 LEU A CA 1
ATOM 2846 C C . LEU A 1 349 ? -3.576 14.211 13.906 1.00 85.44 349 LEU A C 1
ATOM 2848 O O . LEU A 1 349 ? -4.294 15.195 13.717 1.00 85.44 349 LEU A O 1
ATOM 2852 N N . SER A 1 350 ? -3.059 13.913 15.096 1.00 84.62 350 SER A N 1
ATOM 2853 C CA . SER A 1 350 ? -3.210 14.761 16.279 1.00 84.62 350 SER A CA 1
ATOM 2854 C C . SER A 1 350 ? -2.526 16.124 16.099 1.00 84.62 350 SER A C 1
ATOM 2856 O O . SER A 1 350 ? -1.731 16.347 15.187 1.00 84.62 350 SER A O 1
ATOM 2858 N N . SER A 1 351 ? -2.836 17.067 16.988 1.00 79.88 351 SER A N 1
ATOM 2859 C CA . SER A 1 351 ? -2.177 18.374 17.019 1.00 79.88 351 SER A CA 1
ATOM 2860 C C . SER A 1 351 ? -0.661 18.228 17.270 1.00 79.88 351 SER A C 1
ATOM 2862 O O . SER A 1 351 ? -0.263 17.571 18.235 1.00 79.88 351 SER A O 1
ATOM 2864 N N . PRO A 1 352 ? 0.212 18.912 16.501 1.00 72.62 352 PRO A N 1
ATOM 2865 C CA . PRO A 1 352 ? 1.658 18.866 16.740 1.00 72.62 352 PRO A CA 1
ATOM 2866 C C . PRO A 1 352 ? 2.058 19.543 18.065 1.00 72.62 352 PRO A C 1
ATOM 2868 O O . PRO A 1 352 ? 3.141 19.299 18.599 1.00 72.62 352 PRO A O 1
ATOM 2871 N N . GLN A 1 353 ? 1.183 20.378 18.638 1.00 74.12 353 GLN A N 1
ATOM 2872 C CA . GLN A 1 353 ? 1.465 21.137 19.855 1.00 74.12 353 GLN A CA 1
ATOM 2873 C C . GLN A 1 353 ? 1.427 20.276 21.130 1.00 74.12 353 GLN A C 1
ATOM 2875 O O . GLN A 1 353 ? 2.160 20.575 22.072 1.00 74.12 353 GLN A O 1
ATOM 2880 N N . LEU A 1 354 ? 0.632 19.195 21.177 1.00 77.94 354 LEU A N 1
ATOM 2881 C CA . LEU A 1 354 ? 0.437 18.389 22.393 1.00 77.94 354 LEU A CA 1
ATOM 2882 C C . LEU A 1 354 ? 0.468 16.884 22.112 1.00 77.94 354 LEU A C 1
ATOM 2884 O O . LEU A 1 354 ? -0.124 16.414 21.150 1.00 77.94 354 LEU A O 1
ATOM 2888 N N . LYS A 1 355 ? 1.190 16.125 22.948 1.00 80.56 355 LYS A N 1
ATOM 2889 C CA . LYS A 1 355 ? 1.413 14.692 22.715 1.00 80.56 355 LYS A CA 1
ATOM 2890 C C . LYS A 1 355 ? 0.179 13.890 23.109 1.00 80.56 355 LYS A C 1
ATOM 2892 O O . LYS A 1 355 ? -0.149 13.820 24.294 1.00 80.56 355 LYS A O 1
ATOM 2897 N N . THR A 1 356 ? -0.462 13.236 22.145 1.00 81.75 356 THR A N 1
ATOM 2898 C CA . THR A 1 356 ? -1.632 12.378 22.366 1.00 81.75 356 THR A CA 1
ATOM 2899 C C . THR A 1 356 ? -1.174 10.942 22.621 1.00 81.75 356 THR A C 1
ATOM 2901 O O . THR A 1 356 ? -1.154 10.095 21.737 1.00 81.75 356 THR A O 1
ATOM 2904 N N . HIS A 1 357 ? -0.796 10.635 23.867 1.00 90.38 357 HIS A N 1
ATOM 2905 C CA . HIS A 1 357 ? -0.324 9.297 24.274 1.00 90.38 357 HIS A CA 1
ATOM 2906 C C . HIS A 1 357 ? -1.461 8.295 24.579 1.00 90.38 357 HIS A C 1
ATOM 2908 O O . HIS A 1 357 ? -1.290 7.325 25.324 1.00 90.38 357 HIS A O 1
ATOM 2914 N N . ASN A 1 358 ? -2.635 8.513 23.997 1.00 94.06 358 ASN A N 1
ATOM 2915 C CA . ASN A 1 358 ? -3.840 7.759 24.313 1.00 94.06 358 ASN A CA 1
ATOM 2916 C C . ASN A 1 358 ? -3.929 6.477 23.486 1.00 94.06 358 ASN A C 1
ATOM 2918 O O . ASN A 1 358 ? -3.557 6.466 22.315 1.00 94.06 358 ASN A O 1
ATOM 2922 N N . LYS A 1 359 ? -4.447 5.408 24.095 1.00 96.75 359 LYS A N 1
ATOM 2923 C CA . LYS A 1 359 ? -4.840 4.184 23.391 1.00 96.75 359 LYS A CA 1
ATOM 2924 C C . LYS A 1 359 ? -6.234 3.806 23.857 1.00 96.75 359 LYS A C 1
ATOM 2926 O O . LYS A 1 359 ? -6.417 3.217 24.926 1.00 96.75 359 LYS A O 1
ATOM 2931 N N . PHE A 1 360 ? -7.228 4.235 23.096 1.00 98.06 360 PHE A N 1
ATOM 2932 C CA . PHE A 1 360 ? -8.594 3.814 23.335 1.00 98.06 360 PHE A CA 1
ATOM 2933 C C . PHE A 1 360 ? -9.391 3.775 22.045 1.00 98.06 360 PHE A C 1
ATOM 2935 O O . PHE A 1 360 ? -9.104 4.496 21.090 1.00 98.06 360 PHE A O 1
ATOM 2942 N N . PHE A 1 361 ? -10.451 2.982 22.058 1.00 98.00 361 PHE A N 1
ATOM 2943 C CA . PHE A 1 361 ? -11.514 3.125 21.086 1.00 98.00 361 PHE A CA 1
ATOM 2944 C C . PHE A 1 361 ? -12.880 2.908 21.727 1.00 98.00 361 PHE A C 1
ATOM 2946 O O . PHE A 1 361 ? -13.014 2.235 22.750 1.00 98.00 361 PHE A O 1
ATOM 2953 N N . VAL A 1 362 ? -13.890 3.531 21.132 1.00 98.31 362 VAL A N 1
ATOM 2954 C CA . VAL A 1 362 ? -15.289 3.434 21.534 1.00 98.31 362 VAL A CA 1
ATOM 2955 C C . VAL A 1 362 ? -16.086 2.852 20.380 1.00 98.31 362 VAL A C 1
ATOM 2957 O O . VAL A 1 362 ? -16.010 3.378 19.272 1.00 98.31 362 VAL A O 1
ATOM 2960 N N . VAL A 1 363 ? -16.867 1.809 20.650 1.00 98.00 363 VAL A N 1
ATOM 2961 C CA . VAL A 1 363 ? -17.772 1.167 19.692 1.00 98.00 363 VAL A CA 1
ATOM 2962 C C . VAL A 1 363 ? -19.222 1.419 20.103 1.00 98.00 363 VAL A C 1
ATOM 2964 O O . VAL A 1 363 ? -19.591 1.246 21.270 1.00 98.00 363 VAL A O 1
ATOM 2967 N N . ASP A 1 364 ? -20.033 1.866 19.146 1.00 94.19 364 ASP A N 1
ATOM 2968 C CA . ASP A 1 364 ? -21.490 2.037 19.229 1.00 94.19 364 ASP A CA 1
ATOM 2969 C C . ASP A 1 364 ? -21.974 2.827 20.458 1.00 94.19 364 ASP A C 1
ATOM 2971 O O . ASP A 1 364 ? -23.025 2.549 21.041 1.00 94.19 364 ASP A O 1
ATOM 2975 N N . GLN A 1 365 ? -21.174 3.810 20.891 1.00 92.56 365 GLN A N 1
ATOM 2976 C CA . GLN A 1 365 ? -21.406 4.629 22.092 1.00 92.56 365 GLN A CA 1
ATOM 2977 C C . GLN A 1 365 ? -21.711 3.802 23.358 1.00 92.56 365 GLN A C 1
ATOM 2979 O O . GLN A 1 365 ? -22.428 4.267 24.248 1.00 92.56 365 GLN A O 1
ATOM 2984 N N . ASN A 1 366 ? -21.190 2.575 23.435 1.00 94.94 366 ASN A N 1
ATOM 2985 C CA . ASN A 1 366 ? -21.512 1.625 24.497 1.00 94.94 366 ASN A CA 1
ATOM 2986 C C . ASN A 1 366 ? -20.295 0.850 25.002 1.00 94.94 366 ASN A C 1
ATOM 2988 O O . ASN A 1 366 ? -20.185 0.619 26.202 1.00 94.94 366 ASN A O 1
ATOM 2992 N N . ILE A 1 367 ? -19.392 0.441 24.112 1.00 98.31 367 ILE A N 1
ATOM 2993 C CA . ILE A 1 367 ? -18.183 -0.298 24.484 1.00 98.31 367 ILE A CA 1
ATOM 2994 C C . ILE A 1 367 ? -17.006 0.665 24.433 1.00 98.31 367 ILE A C 1
ATOM 2996 O O . ILE A 1 367 ? -16.763 1.268 23.396 1.00 98.31 367 ILE A O 1
ATOM 3000 N N . THR A 1 368 ? -16.257 0.783 25.523 1.00 98.62 368 THR A N 1
ATOM 3001 C CA . THR A 1 368 ? -14.972 1.485 25.559 1.00 98.62 368 THR A CA 1
ATOM 3002 C C . THR A 1 368 ? -13.870 0.484 25.839 1.00 98.62 368 THR A C 1
ATOM 3004 O O . THR A 1 368 ? -13.918 -0.214 26.848 1.00 98.62 368 THR A O 1
ATOM 3007 N N . VAL A 1 369 ? -12.847 0.457 24.996 1.00 98.62 369 VAL A N 1
ATOM 3008 C CA . VAL A 1 369 ? -11.608 -0.280 25.245 1.00 98.62 369 VAL A CA 1
ATOM 3009 C C . VAL A 1 369 ? -10.504 0.738 25.482 1.00 98.62 369 VAL A C 1
ATOM 3011 O O . VAL A 1 369 ? -10.282 1.595 24.633 1.00 98.62 369 VAL A O 1
ATOM 3014 N N . VAL A 1 370 ? -9.839 0.686 26.637 1.00 98.56 370 VAL A N 1
ATOM 3015 C CA . VAL A 1 370 ? -8.815 1.669 27.032 1.00 98.56 370 VAL A CA 1
ATOM 3016 C C . VAL A 1 370 ? -7.723 1.024 27.877 1.00 98.56 370 VAL A C 1
ATOM 3018 O O . VAL A 1 370 ? -8.011 0.240 28.784 1.00 98.56 370 VAL A O 1
ATOM 3021 N N . GLY A 1 371 ? -6.461 1.347 27.593 1.00 97.69 371 GLY A N 1
ATOM 3022 C CA . GLY A 1 371 ? -5.338 0.766 28.323 1.00 97.69 371 GLY A CA 1
ATOM 3023 C C . GLY A 1 371 ? -3.971 1.114 27.758 1.00 97.69 371 GLY A C 1
ATOM 3024 O O . GLY A 1 371 ? -3.777 2.189 27.189 1.00 97.69 371 GLY A O 1
ATOM 3025 N N . SER A 1 372 ? -3.019 0.204 27.959 1.00 97.00 372 SER A N 1
ATOM 3026 C CA . SER A 1 372 ? -1.612 0.401 27.598 1.00 97.00 372 SER A CA 1
ATOM 3027 C C . SER A 1 372 ? -1.229 -0.14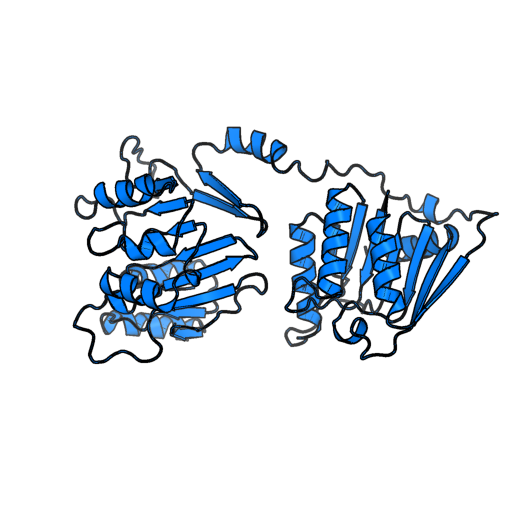0 26.213 1.00 97.00 372 SER A C 1
ATOM 3029 O O . SER A 1 372 ? -0.281 0.381 25.625 1.00 97.00 372 SER A O 1
ATOM 3031 N N . HIS A 1 373 ? -2.019 -1.061 25.645 1.00 97.00 373 HIS A N 1
ATOM 3032 C CA . HIS A 1 373 ? -1.750 -1.664 24.335 1.00 97.00 373 HIS A CA 1
ATOM 3033 C C . HIS A 1 373 ? -1.677 -0.610 23.220 1.00 97.00 373 HIS A C 1
ATOM 3035 O O . HIS A 1 373 ? -2.673 0.042 22.899 1.00 97.00 373 HIS A O 1
ATOM 3041 N N . ASN A 1 374 ? -0.507 -0.490 22.593 1.00 95.25 374 ASN A N 1
ATOM 3042 C CA . ASN A 1 374 ? -0.392 0.060 21.242 1.00 95.25 374 ASN A CA 1
ATOM 3043 C C . ASN A 1 374 ? -0.763 -1.011 20.210 1.00 95.25 374 ASN A C 1
ATOM 3045 O O . ASN A 1 374 ? -0.871 -2.195 20.529 1.00 95.25 374 ASN A O 1
ATOM 3049 N N . TRP A 1 375 ? -0.922 -0.610 18.953 1.00 95.38 375 TRP A N 1
ATOM 3050 C CA . TRP A 1 375 ? -1.065 -1.556 17.849 1.00 95.38 375 TRP A CA 1
ATOM 3051 C C . TRP A 1 375 ? 0.291 -1.780 17.191 1.00 95.38 375 TRP A C 1
ATOM 3053 O O . TRP A 1 375 ? 0.590 -1.213 16.149 1.00 95.38 375 TRP A O 1
ATOM 3063 N N . SER A 1 376 ? 1.132 -2.591 17.819 1.00 92.12 376 SER A N 1
ATOM 3064 C CA . SER A 1 376 ? 2.450 -2.959 17.300 1.00 92.12 376 SER A CA 1
ATOM 3065 C C . SER A 1 376 ? 2.716 -4.439 17.529 1.00 92.12 376 SER A C 1
ATOM 3067 O O . SER A 1 376 ? 2.179 -5.006 18.480 1.00 92.12 376 SER A O 1
ATOM 3069 N N . ASP A 1 377 ? 3.596 -5.030 16.720 1.00 86.50 377 ASP A N 1
ATOM 3070 C CA . ASP A 1 377 ? 3.996 -6.440 16.833 1.00 86.50 377 ASP A CA 1
ATOM 3071 C C . ASP A 1 377 ? 4.301 -6.833 18.275 1.00 86.50 377 ASP A C 1
ATOM 3073 O O . ASP A 1 377 ? 3.617 -7.679 18.834 1.00 86.50 377 ASP A O 1
ATOM 3077 N N . THR A 1 378 ? 5.203 -6.104 18.930 1.00 86.81 378 THR A N 1
ATOM 3078 C CA . THR A 1 378 ? 5.644 -6.404 20.299 1.00 86.81 378 THR A CA 1
ATOM 3079 C C . THR A 1 378 ? 4.538 -6.325 21.357 1.00 86.81 378 THR A C 1
ATOM 3081 O O . THR A 1 378 ? 4.671 -6.906 22.429 1.00 86.81 378 THR A O 1
ATOM 3084 N N . ALA A 1 379 ? 3.469 -5.564 21.098 1.00 90.56 379 ALA A N 1
ATOM 3085 C CA . ALA A 1 379 ? 2.349 -5.415 22.026 1.00 90.56 379 ALA A CA 1
ATOM 3086 C C . ALA A 1 379 ? 1.273 -6.492 21.801 1.00 90.56 379 ALA A C 1
ATOM 3088 O O . ALA A 1 379 ? 0.472 -6.744 22.697 1.00 90.56 379 ALA A O 1
ATOM 3089 N N . LEU A 1 380 ? 1.240 -7.123 20.617 1.00 92.00 380 LEU A N 1
ATOM 3090 C CA . LEU A 1 380 ? 0.222 -8.107 20.228 1.00 92.00 380 LEU A CA 1
ATOM 3091 C C . LEU A 1 380 ? 0.771 -9.526 20.000 1.00 92.00 380 LEU A C 1
ATOM 3093 O O . LEU A 1 380 ? -0.018 -10.460 19.889 1.00 92.00 380 LEU A O 1
ATOM 3097 N N . ASP A 1 381 ? 2.090 -9.712 19.955 1.00 82.88 381 ASP A N 1
ATOM 3098 C CA . ASP A 1 381 ? 2.764 -11.010 19.803 1.00 82.88 381 ASP A CA 1
ATOM 3099 C C . ASP A 1 381 ? 3.037 -11.727 21.142 1.00 82.88 381 ASP A C 1
ATOM 3101 O O . ASP A 1 381 ? 3.581 -12.832 21.164 1.00 82.88 381 ASP A O 1
ATOM 3105 N N . GLY A 1 382 ? 2.647 -11.111 22.264 1.00 78.25 382 GLY A N 1
ATOM 3106 C CA . GLY A 1 382 ? 2.829 -11.649 23.614 1.00 78.25 382 GLY A CA 1
ATOM 3107 C C . GLY A 1 382 ? 4.233 -11.454 24.195 1.00 78.25 382 GLY A C 1
ATOM 3108 O O . GLY A 1 382 ? 4.537 -12.027 25.241 1.00 78.25 382 GLY A O 1
ATOM 3109 N N . THR A 1 383 ? 5.097 -10.659 23.555 1.00 82.12 383 THR A N 1
ATOM 3110 C CA . THR A 1 383 ? 6.450 -10.366 24.064 1.00 82.12 383 THR A CA 1
ATOM 3111 C C . THR A 1 383 ? 6.489 -9.222 25.082 1.00 82.12 383 THR A C 1
ATOM 3113 O O . THR A 1 383 ? 7.476 -9.092 25.813 1.00 82.12 383 THR A O 1
ATOM 3116 N N . GLN A 1 384 ? 5.422 -8.422 25.188 1.00 88.12 384 GLN A N 1
ATOM 3117 C CA . GLN A 1 384 ? 5.255 -7.373 26.199 1.00 88.12 384 GLN A CA 1
ATOM 3118 C C . GLN A 1 384 ? 4.080 -7.672 27.131 1.00 88.12 384 GLN A C 1
ATOM 3120 O O . GLN A 1 384 ? 3.062 -8.226 26.725 1.00 88.12 384 GLN A O 1
ATOM 3125 N N . ASN A 1 385 ? 4.231 -7.277 28.399 1.00 92.69 385 ASN A N 1
ATOM 3126 C CA . ASN A 1 385 ? 3.125 -7.296 29.348 1.00 92.69 385 ASN A CA 1
ATOM 3127 C C . ASN A 1 385 ? 2.330 -5.999 29.224 1.00 92.69 385 ASN A C 1
ATOM 3129 O O . ASN A 1 385 ? 2.859 -4.917 29.475 1.00 92.69 385 ASN A O 1
ATOM 3133 N N . GLU A 1 386 ? 1.055 -6.132 28.893 1.00 95.69 386 GLU A N 1
ATOM 3134 C CA . GLU A 1 386 ? 0.147 -5.038 28.593 1.00 95.69 386 GLU A CA 1
ATOM 3135 C C . GLU A 1 386 ? -1.197 -5.269 29.299 1.00 95.69 386 GLU A C 1
ATOM 3137 O O . GLU A 1 386 ? -1.691 -6.395 29.426 1.00 95.69 386 GLU A O 1
ATOM 3142 N N . VAL A 1 387 ? -1.820 -4.193 29.780 1.00 96.75 387 VAL A N 1
ATOM 3143 C CA . VAL A 1 387 ? -3.104 -4.261 30.482 1.00 96.75 387 VAL A CA 1
ATOM 3144 C C . VAL A 1 387 ? -4.064 -3.239 29.897 1.00 96.75 387 VAL A C 1
ATOM 3146 O O . VAL A 1 387 ? -3.828 -2.030 29.898 1.00 96.75 387 VAL A O 1
ATOM 3149 N N . THR A 1 388 ? -5.196 -3.744 29.427 1.00 98.00 388 THR A N 1
ATOM 3150 C CA . THR A 1 388 ? -6.322 -2.952 28.938 1.00 98.00 388 THR A CA 1
ATOM 3151 C C . THR A 1 388 ? -7.594 -3.386 29.648 1.00 98.00 388 THR A C 1
ATOM 3153 O O . THR A 1 388 ? -7.685 -4.498 30.159 1.00 98.00 388 THR A O 1
ATOM 3156 N N . VAL A 1 389 ? -8.594 -2.512 29.694 1.00 98.38 389 VAL A N 1
ATOM 3157 C CA . VAL A 1 389 ? -9.949 -2.870 30.118 1.00 98.38 389 VAL A CA 1
ATOM 3158 C C . VAL A 1 389 ? -10.936 -2.628 28.986 1.00 98.38 389 VAL A C 1
ATOM 3160 O O . VAL A 1 389 ? -10.853 -1.618 28.283 1.00 98.38 389 VAL A O 1
ATOM 3163 N N . LEU A 1 390 ? -11.880 -3.551 28.831 1.00 98.62 390 LEU A N 1
ATOM 3164 C CA . LEU A 1 390 ? -13.100 -3.354 28.061 1.00 98.62 390 LEU A CA 1
ATOM 3165 C C . LEU A 1 390 ? -14.226 -3.021 29.033 1.00 98.62 390 LEU A C 1
ATOM 3167 O O . LEU A 1 390 ? -14.423 -3.698 30.039 1.00 98.62 390 LEU A O 1
ATOM 3171 N N . ILE A 1 391 ? -14.957 -1.955 28.740 1.00 98.69 391 ILE A N 1
ATOM 3172 C CA . ILE A 1 391 ? -16.028 -1.436 29.581 1.00 98.69 391 ILE A CA 1
ATOM 3173 C C . ILE A 1 391 ? -17.290 -1.339 28.735 1.00 98.69 391 ILE A C 1
ATOM 3175 O O . ILE A 1 391 ? -17.319 -0.593 27.758 1.00 98.69 391 ILE A O 1
ATOM 3179 N N . LYS A 1 392 ? -18.349 -2.049 29.123 1.00 98.25 392 LYS A N 1
ATOM 3180 C CA . LYS A 1 392 ? -19.684 -1.903 28.529 1.00 98.25 392 LYS A CA 1
ATOM 3181 C C . LYS A 1 392 ? -20.489 -0.942 29.398 1.00 98.25 392 LYS A C 1
ATOM 3183 O O . LYS A 1 392 ? -20.944 -1.306 30.479 1.00 98.25 392 LYS A O 1
ATOM 3188 N N . SER A 1 393 ? -20.583 0.311 28.965 1.00 96.94 393 SER A N 1
ATOM 3189 C CA . SER A 1 393 ? -21.335 1.384 29.623 1.00 96.94 393 SER A CA 1
ATOM 3190 C C . SER A 1 393 ? -21.502 2.565 28.675 1.00 96.94 393 SER A C 1
ATOM 3192 O O . SER A 1 393 ? -20.523 3.151 28.201 1.00 96.94 393 SER A O 1
ATOM 3194 N N . LYS A 1 394 ? -22.749 2.999 28.478 1.00 93.69 394 LYS A N 1
ATOM 3195 C C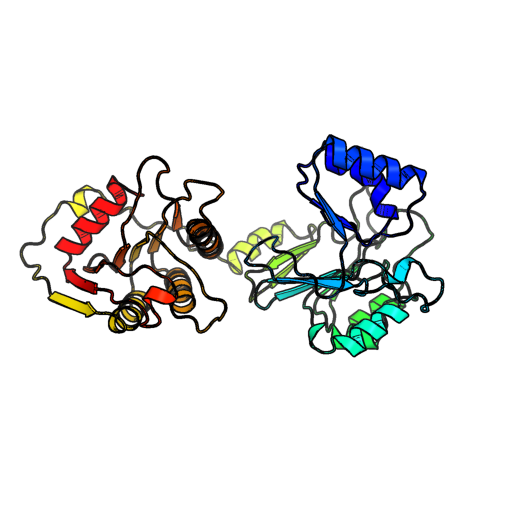A . LYS A 1 394 ? -23.049 4.179 27.654 1.00 93.69 394 LYS A CA 1
ATOM 3196 C C . LYS A 1 394 ? -22.521 5.471 28.280 1.00 93.69 394 LYS A C 1
ATOM 3198 O O . LYS A 1 394 ? -22.042 6.352 27.568 1.00 93.69 394 LYS A O 1
ATOM 3203 N N . ASN A 1 395 ? -22.575 5.599 29.605 1.00 94.06 395 ASN A N 1
ATOM 3204 C CA . ASN A 1 395 ? -22.047 6.756 30.327 1.00 94.06 395 ASN A CA 1
ATOM 3205 C C . ASN A 1 395 ? -20.524 6.855 30.194 1.00 94.06 395 ASN A C 1
ATOM 3207 O O . ASN A 1 395 ? -20.003 7.955 30.005 1.00 94.06 395 ASN A O 1
ATOM 3211 N N . VAL A 1 396 ? -19.800 5.733 30.272 1.00 96.00 396 VAL A N 1
ATOM 3212 C CA . VAL A 1 396 ? -18.342 5.721 30.076 1.00 96.00 396 VAL A CA 1
ATOM 3213 C C . VAL A 1 396 ? -17.999 6.044 28.624 1.00 96.00 396 VAL A C 1
ATOM 3215 O O . VAL A 1 396 ? -17.199 6.949 28.383 1.00 96.00 396 VAL A O 1
ATOM 3218 N N . ALA A 1 397 ? -18.652 5.393 27.660 1.00 95.50 397 ALA A N 1
ATOM 3219 C CA . ALA A 1 397 ? -18.452 5.656 26.238 1.00 95.50 397 ALA A CA 1
ATOM 3220 C C . ALA A 1 397 ? -18.661 7.134 25.882 1.00 95.50 397 ALA A C 1
ATOM 3222 O O . ALA A 1 397 ? -17.804 7.741 25.242 1.00 95.50 397 ALA A O 1
ATOM 3223 N N . ARG A 1 398 ? -19.732 7.766 26.378 1.00 92.12 398 ARG A N 1
ATOM 3224 C CA . ARG A 1 398 ? -19.991 9.200 26.160 1.00 92.12 398 ARG A CA 1
ATOM 3225 C C . ARG A 1 398 ? -18.899 10.110 26.711 1.00 92.12 398 ARG A C 1
ATOM 3227 O O . ARG A 1 398 ? -18.577 11.106 26.068 1.00 92.12 398 ARG A O 1
ATOM 3234 N N . LYS A 1 399 ? -18.305 9.783 27.864 1.00 93.00 399 LYS A N 1
ATOM 3235 C CA . LYS A 1 399 ? -17.185 10.560 28.426 1.00 93.00 399 LYS A CA 1
ATOM 3236 C C . LYS A 1 399 ? -15.952 10.501 27.521 1.00 93.00 399 LYS A C 1
ATOM 3238 O O . LYS A 1 399 ? -15.343 11.538 27.272 1.00 93.00 399 LYS A O 1
ATOM 3243 N N . PHE A 1 400 ? -15.623 9.326 26.985 1.00 95.31 400 PHE A N 1
ATOM 3244 C CA . PHE A 1 400 ? -14.511 9.170 26.042 1.00 95.31 400 PHE A CA 1
ATOM 3245 C C . PHE A 1 400 ? -14.792 9.817 24.682 1.00 95.31 400 PHE A C 1
ATOM 3247 O O . PHE A 1 400 ? -13.910 10.464 24.128 1.00 95.31 400 PHE A O 1
ATOM 3254 N N . LEU A 1 401 ? -16.022 9.725 24.172 1.00 93.44 401 LEU A N 1
ATOM 3255 C CA . LEU A 1 401 ? -16.426 10.423 22.946 1.00 93.44 401 LEU A CA 1
ATOM 3256 C C . LEU A 1 401 ? -16.373 11.941 23.106 1.00 93.44 401 LEU A C 1
ATOM 3258 O O . LEU A 1 401 ? -15.920 12.645 22.210 1.00 93.44 401 LEU A O 1
ATOM 3262 N N . ARG A 1 402 ? -16.790 12.459 24.264 1.00 90.50 402 ARG A N 1
ATOM 3263 C CA . ARG A 1 402 ? -16.647 13.880 24.577 1.00 90.50 402 ARG A CA 1
ATOM 3264 C C . ARG A 1 402 ? -15.180 14.298 24.561 1.00 90.50 402 ARG A C 1
ATOM 3266 O O . ARG A 1 402 ? -14.845 15.279 23.909 1.00 90.50 402 ARG A O 1
ATOM 3273 N N . TYR A 1 403 ? -14.314 13.525 25.214 1.00 90.44 403 TYR A N 1
ATOM 3274 C CA . TYR A 1 403 ? -12.876 13.775 25.194 1.00 90.44 403 TYR A CA 1
ATOM 3275 C C . TYR A 1 403 ? -12.308 13.762 23.764 1.00 90.44 403 TYR A C 1
ATOM 3277 O O . TYR A 1 403 ? -11.583 14.688 23.406 1.00 90.44 403 TYR A O 1
ATOM 3285 N N . PHE A 1 404 ? -12.689 12.768 22.950 1.00 91.69 404 PHE A N 1
ATOM 3286 C CA . PHE A 1 404 ? -12.310 12.642 21.539 1.00 91.69 404 PHE A CA 1
ATOM 3287 C C . PHE A 1 404 ? -12.610 13.925 20.755 1.00 91.69 404 PHE A C 1
ATOM 3289 O O . PHE A 1 404 ? -11.716 14.469 20.114 1.00 91.69 404 PHE A O 1
ATOM 3296 N N . TYR A 1 405 ? -13.838 14.443 20.852 1.00 87.19 405 TYR A N 1
ATOM 3297 C CA . TYR A 1 405 ? -14.254 15.642 20.120 1.00 87.19 405 TYR A CA 1
ATOM 3298 C C . TYR A 1 405 ? -13.701 16.954 20.687 1.00 87.19 405 TYR A C 1
ATOM 3300 O O . TYR A 1 405 ? -13.448 17.880 19.931 1.00 87.19 405 TYR A O 1
ATOM 3308 N N . GLU A 1 406 ? -13.534 17.071 22.005 1.00 83.56 406 GLU A N 1
ATOM 3309 C CA . GLU A 1 406 ? -13.066 18.323 22.617 1.00 83.56 406 GLU A CA 1
ATOM 3310 C C . GLU A 1 406 ? -11.547 18.516 22.506 1.00 83.56 406 GLU A C 1
ATOM 3312 O O . GLU A 1 406 ? -11.083 19.653 22.513 1.00 83.56 406 GLU A O 1
ATOM 3317 N N . ASN A 1 407 ? -10.767 17.431 22.445 1.00 72.62 407 ASN A N 1
ATOM 3318 C CA . ASN A 1 407 ? -9.309 17.500 22.603 1.00 72.62 407 ASN A CA 1
ATOM 3319 C C . ASN A 1 407 ? -8.520 16.976 21.405 1.00 72.62 407 ASN A C 1
ATOM 3321 O O . ASN A 1 407 ? -7.296 17.109 21.398 1.00 72.62 407 ASN A O 1
ATOM 3325 N N . SER A 1 408 ? -9.158 16.296 20.451 1.00 66.38 408 SER A N 1
ATOM 3326 C CA . SER A 1 408 ? -8.402 15.513 19.470 1.00 66.38 408 SER A CA 1
ATOM 3327 C C . SER A 1 408 ? -8.988 15.533 18.052 1.00 66.38 408 SER A C 1
ATOM 3329 O O . SER A 1 408 ? -8.203 15.476 17.107 1.00 66.38 408 SER A O 1
ATOM 3331 N N . TRP A 1 409 ? -10.315 15.597 17.886 1.00 79.81 409 TRP A N 1
ATOM 3332 C CA . TRP A 1 409 ? -10.984 15.671 16.580 1.00 79.81 409 TRP A CA 1
ATOM 3333 C C . TRP A 1 409 ? -11.136 17.109 16.112 1.00 79.81 409 TRP A C 1
ATOM 3335 O O . TRP A 1 409 ? -10.706 17.384 14.969 1.00 79.81 409 TRP A O 1
#

Foldseek 3Di:
DEDQDQVCLVCVVVCVVPDQAQEYEYLPFDDDPVSVVVVVVSCVVNVHHYYYAEAQDFDPPDVQKTKGWHDDHPDPPPPPDDDRNQRGTWIWIARAQAIETEHEQHFPVNLVVSCVPQQLVLQHQEYAQHNQQDPRHQDLSSCVNNLYQEYEGEDDDDDDPDDNDPVSVVSCVVSNHHYHYQPDPPDDDDDPDDDFTHDFTDWDWDDLNPDIDIHGPVCVVVVVVCVCVVDVQLPPQPDPDCDLVNLPDDDPPWDKDKDKQKFQSCLVVLLVLLQPFDAEKEWEAAAAADDPDCPQSSVSSLVSLLVSSVNSHQYEYEYEADQDPPPPRRVRSVSSQVSCVVSVHRYYYWDSVDRDNWGWMAGPLFKIKGWDAHNDRCRNVRVDTIIIMIMGTNNVSSVVVSCCVPHGD

Solvent-accessible surface area (backbone atoms only — not comparable to full-atom values): 22633 Å² total; per-residue (Å²): 87,76,49,39,55,71,81,62,59,78,56,43,64,64,47,65,73,76,44,94,59,68,38,43,34,30,42,78,69,91,54,61,73,68,63,47,50,53,48,54,55,50,30,61,77,66,70,30,42,76,44,73,52,26,35,80,41,72,49,81,86,42,93,70,39,52,34,37,26,70,22,13,62,79,61,81,63,95,76,71,68,99,53,79,46,60,38,24,28,18,36,37,42,28,32,80,75,40,27,36,34,41,40,35,47,31,29,35,76,45,38,49,51,50,30,74,74,45,34,72,72,48,49,17,47,31,31,43,43,31,43,40,28,38,84,71,18,80,43,68,65,30,50,67,30,22,56,36,51,34,34,38,37,50,55,94,64,99,60,94,84,64,70,61,34,66,67,52,54,47,56,43,43,78,69,68,21,49,74,48,54,41,76,53,75,91,74,82,76,94,55,94,92,63,92,73,60,40,72,40,49,59,74,47,78,49,67,84,25,79,56,73,49,81,47,44,54,81,48,54,72,65,41,61,60,44,44,51,67,78,52,51,63,76,68,83,79,79,67,79,72,84,49,73,77,64,50,71,60,79,63,94,85,65,70,72,46,78,44,82,23,53,35,71,47,36,62,58,56,52,44,51,51,43,71,69,42,76,56,27,38,44,36,35,38,41,47,42,36,72,57,100,43,84,83,27,70,41,39,43,49,55,49,39,53,45,52,30,39,73,75,65,22,45,43,40,38,34,32,35,47,64,90,50,98,82,42,70,76,37,52,35,31,54,54,50,48,52,56,41,42,76,66,69,38,51,66,45,63,32,60,82,89,55,88,55,84,45,30,36,36,31,32,58,60,26,36,28,39,43,44,65,55,48,40,30,61,58,47,68,72,61,80,37,91,36,52,29,36,38,32,45,21,45,61,59,17,25,53,54,53,46,47,43,60,77,76,58,105

Secondary structure (DSSP, 8-state):
-EE-SGGGGGGHHHHHHHS--SEEEE------HHHHHHHHHHHHHTT-EEEE--TT-EE-S-TTEEEEEEES-SS--TTS-S-GGGGS-EEEEEETTEEEEE-TT--HHHHHHHHHHHGGGG--SEEE-GGGG-TTS--HHHHHHH--SEEEE----SSTT-PPPHHHHHHHHHTTPEEEES---S-----TT----TTT-SEEEEE-SS-EEEEEGGGHHHHHHHHHHHS--SS---PPP--HHHHT---TT---EEEEEETTHHHHHHHHHHHT-SSEEEEEES-B---SSTTSHHHHHHHHHHHHHHTT-EEEEEEPPP-STT-HHHHHHHHHHHHHHHTT-EEEEPPTTS----EEEEETTTEEEEES--BSHHHHSSSS--EEEEEE-HHHHHHHHHHHHHHT-

pLDDT: mean 78.79, std 17.69, range [30.02, 98.69]

Radius of gyration: 26.62 Å; Cα contacts (8 Å, |Δi|>4): 743; chains: 1; bounding box: 62×44×76 Å

Mean predicted aligned error: 15.92 Å

Nearest PDB structures (foldseek):
  1byr-assembly1_A  TM=8.600E-01  e=6.534E-11  Salmonella enterica subsp. enterica serovar Typhimurium
  4ggj-assembly1_A  TM=7.651E-01  e=9.064E-10  Mus musculus
  2bib-assembly1_A  TM=7.610E-01  e=5.781E-09  Streptococcus pneumoniae
  1wra-assembly2_B  TM=7.784E-01  e=7.553E-08  Streptococcus pneumoniae R6
  6ohr-assembly5_E  TM=3.764E-01  e=2.912E-10  Homo sapiens

Sequence (409 aa):
MVLTHSEQARDLKQVFENFEVGELVDSHGQYDLLGYKELLEELDKKFILYDIAKRGKVFSWDPLLEVEVLNPPRQACEKDSGDLNNNEIALKITYNKVSFLFPGNIKESTEIKLAELYKDKLKSAIIKIPNYGLVESNSEEFIDYVRPEFAVAFNEKCGIEKQISKEIIKRYEDKGCYVFRNDDYNTLKMVKGKIRTTHNGTILVITDGIHYKVESEKHLDEIQKQIKSINPPPPEYNFPEIKANELTKEIKEDKPEVEPLCNEKYFSAAGDAIDHAVDSIYMVMFFVNMGDSDQNPVNILVRKLIEARQRGVRVKIILEMPRDENDFIMWNNEKVYRWLANAGVDIRLSSPQLKTHNKFFVVDQNITVVGSHNWSDTALDGTQNEVTVLIKSKNVARKFLRYFYENSW